Protein AF-0000000075320496 (afdb_homodimer)

Nearest PDB structures (foldseek):
  2py6-assembly1_A  TM=8.278E-01  e=1.435E-21  Methylobacillus flagellatus KT
  4eaa-assembly1_A  TM=7.584E-01  e=3.536E-02  Caulobacter vibrioides
  4eab-assembly1_A  TM=8.018E-01  e=6.343E-02  Caulobacter vibrioides
  3gu3-assembly1_B  TM=5.776E-01  e=9.549E-02  Bacillus cereus ATCC 14579
  7ec0-assembly1_A  TM=5.124E-01  e=1.616E-01  Bombyx mori

Solvent-accessible surface area (backbone atoms only — not comparable to full-atom values): 37028 Å² total; per-residue (Å²): 98,78,77,99,54,83,49,83,37,35,33,28,35,31,69,47,71,51,14,47,50,50,49,53,52,33,46,75,72,70,45,73,69,64,32,30,25,28,92,68,52,85,62,48,57,52,95,90,26,48,42,32,36,67,66,58,45,40,72,75,44,71,28,58,39,23,34,34,34,44,18,72,81,62,52,80,61,67,57,38,59,52,52,53,50,43,52,73,64,39,43,50,39,79,37,32,53,42,44,48,29,54,75,46,59,72,89,57,88,63,65,42,49,58,50,44,25,65,58,56,63,76,40,44,67,54,46,49,52,43,48,71,58,37,70,47,66,68,24,38,52,48,50,52,36,49,52,48,28,58,54,63,28,49,56,80,60,56,68,79,52,44,70,52,77,89,62,40,85,91,46,86,77,79,71,81,63,24,28,35,36,34,36,50,28,48,46,36,55,66,60,52,54,41,43,75,72,66,55,50,74,69,32,37,37,34,20,19,49,52,58,70,39,32,56,49,14,37,61,72,46,56,90,39,52,31,40,47,41,74,20,42,57,16,59,46,72,40,79,40,25,26,30,51,87,66,49,100,56,24,37,64,26,90,70,67,55,57,73,33,52,23,30,19,48,41,52,30,40,54,49,66,71,42,52,33,38,36,38,54,56,41,62,33,52,64,40,24,50,61,16,22,42,67,51,44,71,73,51,54,38,28,36,35,33,51,25,32,47,32,56,62,35,64,34,50,47,57,53,53,55,57,72,65,68,77,64,65,42,33,43,50,50,36,44,23,27,89,60,30,64,20,30,41,32,35,38,61,72,77,77,76,73,81,122,81,90,73,99,53,85,48,84,36,34,32,28,36,30,69,48,71,51,15,47,51,51,50,54,51,34,46,74,72,71,44,74,68,64,32,29,26,29,92,65,51,86,62,47,58,51,96,89,26,49,43,31,35,67,66,60,46,42,72,75,44,70,28,58,38,23,34,34,35,45,19,72,83,62,52,80,60,69,57,38,60,51,52,51,50,43,52,72,64,39,44,50,40,77,38,32,55,41,45,48,28,55,75,45,60,71,90,58,90,62,65,42,50,60,50,43,23,66,57,57,63,76,40,44,66,54,46,50,52,43,47,72,57,37,70,47,66,68,24,37,52,47,50,53,37,49,51,46,29,58,56,64,29,50,56,81,59,55,70,78,52,43,70,52,78,90,63,40,86,91,47,87,78,78,73,81,64,25,28,34,35,34,34,50,27,49,48,36,55,67,61,52,53,42,42,75,73,64,53,51,74,69,33,37,36,35,19,21,48,53,56,71,39,32,58,49,14,36,64,70,46,56,90,40,50,31,39,48,42,75,20,43,56,16,59,47,71,40,78,39,24,25,30,52,89,65,51,97,58,24,37,65,26,91,70,66,56,57,74,34,51,23,30,19,48,40,53,30,40,55,50,66,72,42,53,33,38,36,37,52,56,40,62,34,50,63,40,24,51,60,16,23,41,68,51,43,71,73,51,53,38,28,37,34,34,53,25,31,48,31,54,61,34,63,36,50,48,57,52,54,55,56,71,65,67,76,64,67,43,33,43,50,49,34,44,24,26,91,59,30,63,20,30,41,33,34,38,61,70,79,77,77,74,80,121

Radius of gyration: 33.05 Å; Cα contacts (8 Å, |Δi|>4): 1467; chains: 2; bounding box: 72×103×67 Å

Sequence (710 aa):
MFDDHHFDHLLIYGARLAGQEVQSFMAKKGLTVSSFLDRDTSLGEVCGLPVHTASEWAGQQDATKSCVVIGLFNNYVNVAEIVRNLQQLGYGRVVSLVEFVRLFPQDQPFRYWLVDPRYYEANADKIASLRGRLADEASRQLLDQIVAFRTEGDYLKLPEPSAQQYFPADVPEWPQPLRFIDCGAYTGDTVQEMRAAGLVFEAVATFEPNLKNFQVMVQNLSDMNAVNFPCGVSDANKQVGFDGALGAGGHLVVSGGEQVTCVRLDDALPGFAPNLIKMDIEGEEPAALLGAEQMLRRHRPHLAISAYHRAEHLWSILEQLDAYQLGYTFYLRCHARITFDTVLYAVIPERVKDRMFDDHHFDHLLIYGARLAGQEVQSFMAKKGLTVSSFLDRDTSLGEVCGLPVHTASEWAGQQDATKSCVVIGLFNNYVNVAEIVRNLQQLGYGRVVSLVEFVRLFPQDQPFRYWLVDPRYYEANADKIASLRGRLADEASRQLLDQIVAFRTEGDYLKLPEPSAQQYFPADVPEWPQPLRFIDCGAYTGDTVQEMRAAGLVFEAVATFEPNLKNFQVMVQNLSDMNAVNFPCGVSDANKQVGFDGALGAGGHLVVSGGEQVTCVRLDDALPGFAPNLIKMDIEGEEPAALLGAEQMLRRHRPHLAISAYHRAEHLWSILEQLDAYQLGYTFYLRCHARITFDTVLYAVIPERVKDR

Secondary structure (DSSP, 8-state):
--TT---SEEEEE--SHHHHHHHHHHHHTTPPP-EEE-S-GGG-EETTEEEE-HHHHHHHS-GGGEEEEE----SS--HHHHHHHHHHHT-SEEE-HHHHHHHS-TT----TT-S-THHHHHTHHHHHHHHHHBSSHHHHHHHHHHHHHHHH--GGGPPPPPSSTTS-TTSPPPPSSEEEEEES-TTTHHHHHHHHTT--EEEEEEE---HHHHHHHHHHTTTS-EEEESSEE-SSSEEEEEEGGGGGG-EE-SSSSEEEEEE-HHHH-TT---SEEEE--TT-HHHHHHHTHHHHHHH--EEEEE--SSTTHHHHHHHHHHHTT---EEEEEE-SGGGTTEEEEEEPPP-----/--SS---SEEEEE--SHHHHHHHHHHHHTTPPP-EEE-S-GGG-EETTEEEE-HHHHHHHS-GGGEEEEE----SS--HHHHHHHHHHTT-SEEE-HHHHHHHS-TT----TT-S-THHHHHTHHHHHHHHHHBSSHHHHHHHHHHHHHHHH--GGGPPPPPSSTTS-TTSPPPPSSEEEEEES-TTTHHHHHHHHTT--EEEEEEE---HHHHHHHHHHTTTS-EEEESSEE-SSSEEEEEEGGGGGG-EE-SSSSEEEEEE-HHHH-TT---SEEEE--TT-HHHHHHHTHHHHHHH--EEEEE--SSTTHHHHHHHHHHHTT---EEEEEE-SGGGTTEEEEEEPPP-----

InterPro domains:
  IPR006342 Methyltransferase FkbM [PF05050] (182-324)
  IPR006342 Methyltransferase FkbM [TIGR01444] (180-305)
  IPR029063 S-adenosyl-L-methionine-dependent methyltransferase superfamily [G3DSA:3.40.50.150] (161-347)
  IPR029063 S-adenosyl-L-methionine-dependent methyltransferase superfamily [SSF53335] (9-347)
  IPR052514 S-adenosyl-L-methionine-dependent methyltransferase [PTHR34203] (136-329)

Organism: Pseudomonas syringae (NCBI:txid317)

Foldseek 3Di:
DLPDAQAPAEEEEDQDDQRVLVCVVCVVVVHDHAAYAYPDQVVQDGPRHGYYHLLVVLVVDVQLRYEYEYRDDDFADLVLVVVVVSVVSNHNYYAYLLNVCCSPQPPRPDFWQQHNLVVCVVCVVLLVVQLVQADDPVQNVQSVLLNCCNNPVNSNSHDDAAPLQPAGPPDDGFDPQFLEEEFQCQLVVNVVSCVVVPHHHPEYEYEAQPVVSQVNNCVVCVPDNYHYHNFGAFLAFDKFAWACVVPPQTARDNDDHDITTYHQCCVVCVPSLGQEYEDDHNPRQLGNCNSCLVSCQVRVHKYKYFQTSYNCSSRVVVVSVVVSVNQWHWGWGAHTRSRGSIIIITDHDDPPPDD/DLPDAQAPAEEEEDQDDQRVLVCVVCVVVVHDHAAYAYPDQVVQDGPRHGYYHLLVVLVVDVQLRYEYEYRDDDFADLVLVVVVVSVVSNHNYYAYLLNVCCSVQPPRPDFWQQHNLVVCVVCVVLLVVQLVQADDPVQNVQSVLLNCCNNPVNSNSHDDAAPLQPAGPPDDGFDPQFLEEEFQCQLVVNVVSCVVVPHHHPEYEYEAQPVVSQVNNCVVCVPDNYHYHNFGAFLAFDKFAWACVVPLQTARDNDDHDITTYHQCCVVCVPSLGQEYEDDHNPRQLGNCNSCLVSCQVRVHKYKYFQTSYNCSSRVVVVSVVVSVNQWHWGWGAHTGSRGSIIIITDHDDPPPDD

Structure (mmCIF, N/CA/C/O backbone):
data_AF-0000000075320496-model_v1
#
loop_
_entity.id
_entity.type
_entity.pdbx_description
1 polymer 'Methyltransferase FkbM'
#
loop_
_atom_site.group_PDB
_atom_site.id
_atom_site.type_symbol
_atom_site.label_atom_id
_atom_site.label_alt_id
_atom_site.label_comp_id
_atom_site.label_asym_id
_atom_site.label_entity_id
_atom_site.label_seq_id
_atom_site.pdbx_PDB_ins_code
_atom_site.Cartn_x
_atom_site.Cartn_y
_atom_site.Cartn_z
_atom_site.occupancy
_atom_site.B_iso_or_equiv
_atom_site.auth_seq_id
_atom_site.auth_comp_id
_atom_site.auth_asym_id
_atom_site.auth_atom_id
_atom_site.pdbx_PDB_model_num
ATOM 1 N N . MET A 1 1 ? -27.312 36.594 24.781 1 37.03 1 MET A N 1
ATOM 2 C CA . MET A 1 1 ? -27.297 35.656 23.688 1 37.03 1 MET A CA 1
ATOM 3 C C . MET A 1 1 ? -26.219 34.594 23.906 1 37.03 1 MET A C 1
ATOM 5 O O . MET A 1 1 ? -26.484 33.406 23.766 1 37.03 1 MET A O 1
ATOM 9 N N . PHE A 1 2 ? -24.875 34.5 23.656 1 53.5 2 PHE A N 1
ATOM 10 C CA . PHE A 1 2 ? -23.812 33.781 24.359 1 53.5 2 PHE A CA 1
ATOM 11 C C . PHE A 1 2 ? -23.531 34.438 25.719 1 53.5 2 PHE A C 1
ATOM 13 O O . PHE A 1 2 ? -23.812 35.625 25.906 1 53.5 2 PHE A O 1
ATOM 20 N N . ASP A 1 3 ? -22.891 35.125 26.844 1 51.94 3 ASP A N 1
ATOM 21 C CA . ASP A 1 3 ? -23.203 35.438 28.219 1 51.94 3 ASP A CA 1
ATOM 22 C C . ASP A 1 3 ? -24.172 36.625 28.297 1 51.94 3 ASP A C 1
ATOM 24 O O . ASP A 1 3 ? -24.766 37 27.297 1 51.94 3 ASP A O 1
ATOM 28 N N . ASP A 1 4 ? -23.766 37.812 29.031 1 51.03 4 ASP A N 1
ATOM 29 C CA . ASP A 1 4 ? -24.328 38.938 29.75 1 51.03 4 ASP A CA 1
ATOM 30 C C . ASP A 1 4 ? -24.75 40.062 28.781 1 51.03 4 ASP A C 1
ATOM 32 O O . ASP A 1 4 ? -25.344 41.062 29.203 1 51.03 4 ASP A O 1
ATOM 36 N N . HIS A 1 5 ? -24.5 39.844 27.281 1 59.84 5 HIS A N 1
ATOM 37 C CA . HIS A 1 5 ? -24.797 40.969 26.391 1 59.84 5 HIS A CA 1
ATOM 38 C C . HIS A 1 5 ? -25.906 40.594 25.406 1 59.84 5 HIS A C 1
ATOM 40 O O . HIS A 1 5 ? -25.938 39.469 24.891 1 59.84 5 HIS A O 1
ATOM 46 N N . HIS A 1 6 ? -27 41.219 25.453 1 73.88 6 HIS A N 1
ATOM 47 C CA . HIS A 1 6 ? -28.156 41 24.578 1 73.88 6 HIS A CA 1
ATOM 48 C C . HIS A 1 6 ? -27.875 41.562 23.172 1 73.88 6 HIS A C 1
ATOM 50 O O . HIS A 1 6 ? -27.625 42.75 23 1 73.88 6 HIS A O 1
ATOM 56 N N . PHE A 1 7 ? -27.453 40.625 22.156 1 86.19 7 PHE A N 1
ATOM 57 C CA . PHE A 1 7 ? -27.266 41.062 20.781 1 86.19 7 PHE A CA 1
ATOM 58 C C . PHE A 1 7 ? -28.516 40.781 19.953 1 86.19 7 PHE A C 1
ATOM 60 O O . PHE A 1 7 ? -29.188 39.781 20.156 1 86.19 7 PHE A O 1
ATOM 67 N N . ASP A 1 8 ? -28.828 41.719 19.078 1 90.06 8 ASP A N 1
ATOM 68 C CA . ASP A 1 8 ? -29.984 41.594 18.219 1 90.06 8 ASP A CA 1
ATOM 69 C C . ASP A 1 8 ? -29.734 40.594 17.094 1 90.06 8 ASP A C 1
ATOM 71 O O . ASP A 1 8 ? -30.672 39.938 16.609 1 90.06 8 ASP A O 1
ATOM 75 N N . HIS A 1 9 ? -28.438 40.531 16.656 1 94.56 9 HIS A N 1
ATOM 76 C CA . HIS A 1 9 ? -28.109 39.688 15.5 1 94.56 9 HIS A CA 1
ATOM 77 C C . HIS A 1 9 ? -26.875 38.844 15.797 1 94.56 9 HIS A C 1
ATOM 79 O O . HIS A 1 9 ? -25.906 39.312 16.391 1 94.56 9 HIS A O 1
ATOM 85 N N . LEU A 1 10 ? -27.031 37.594 15.453 1 95.69 10 LEU A N 1
ATOM 86 C CA . LEU A 1 10 ? -25.906 36.656 15.422 1 95.69 10 LEU A CA 1
ATOM 87 C C . LEU A 1 10 ? -25.453 36.406 13.984 1 95.69 10 LEU A C 1
ATOM 89 O O . LEU A 1 10 ? -26.266 36.062 13.133 1 95.69 10 LEU A O 1
ATOM 93 N N . LEU A 1 11 ? -24.188 36.656 13.727 1 97.62 11 LEU A N 1
ATOM 94 C CA . LEU A 1 11 ? -23.625 36.5 12.391 1 97.62 11 LEU A CA 1
ATOM 95 C C . LEU A 1 11 ? -22.453 35.531 12.406 1 97.62 11 LEU A C 1
ATOM 97 O O . LEU A 1 11 ? -21.859 35.281 13.461 1 97.62 11 LEU A O 1
ATOM 101 N N . ILE A 1 12 ? -22.141 34.938 11.273 1 97.81 12 ILE A N 1
ATOM 102 C CA . ILE A 1 12 ? -20.984 34.094 11.109 1 97.81 12 ILE A CA 1
ATOM 103 C C . ILE A 1 12 ? -20.109 34.625 9.969 1 97.81 12 ILE A C 1
ATOM 105 O O . ILE A 1 12 ? -20.594 34.812 8.852 1 97.81 12 ILE A O 1
ATOM 109 N N . TYR A 1 13 ? -18.875 34.906 10.281 1 98.25 13 TYR A N 1
ATOM 110 C CA . TYR A 1 13 ? -17.953 35.25 9.203 1 98.25 13 TYR A CA 1
ATOM 111 C C . TYR A 1 13 ? -17.344 34 8.586 1 98.25 13 TYR A C 1
ATOM 113 O O . TYR A 1 13 ? -16.609 33.281 9.258 1 98.25 13 TYR A O 1
ATOM 121 N N . GLY A 1 14 ? -17.406 33.812 7.324 1 97.12 14 GLY A N 1
ATOM 122 C CA . GLY A 1 14 ? -17.047 32.594 6.598 1 97.12 14 GLY A CA 1
ATOM 123 C C . GLY A 1 14 ? -18.25 31.75 6.234 1 97.12 14 GLY A C 1
ATOM 124 O O . GLY A 1 14 ? -18.875 31.125 7.105 1 97.12 14 GLY A O 1
ATOM 125 N N . ALA A 1 15 ? -18.578 31.625 4.961 1 96.12 15 ALA A N 1
ATOM 126 C CA . ALA A 1 15 ? -19.812 30.984 4.539 1 96.12 15 ALA A CA 1
ATOM 127 C C . ALA A 1 15 ? -19.531 29.609 3.939 1 96.12 15 ALA A C 1
ATOM 129 O O . ALA A 1 15 ? -20.406 29.031 3.283 1 96.12 15 ALA A O 1
ATOM 130 N N . ARG A 1 16 ? -18.359 29.109 4.188 1 92.88 16 ARG A N 1
ATOM 131 C CA . ARG A 1 16 ? -18 27.812 3.646 1 92.88 16 ARG A CA 1
ATOM 132 C C . ARG A 1 16 ? -17.969 26.75 4.742 1 92.88 16 ARG A C 1
ATOM 134 O O . ARG A 1 16 ? -18.766 26.797 5.68 1 92.88 16 ARG A O 1
ATOM 141 N N . LEU A 1 17 ? -17.203 25.766 4.625 1 89.25 17 LEU A N 1
ATOM 142 C CA . LEU A 1 17 ? -17.328 24.531 5.406 1 89.25 17 LEU A CA 1
ATOM 143 C C . LEU A 1 17 ? -17.344 24.844 6.898 1 89.25 17 LEU A C 1
ATOM 145 O O . LEU A 1 17 ? -18.281 24.453 7.605 1 89.25 17 LEU A O 1
ATOM 149 N N . ALA A 1 18 ? -16.312 25.516 7.383 1 91.31 18 ALA A N 1
ATOM 150 C CA . ALA A 1 18 ? -16.219 25.766 8.82 1 91.31 18 ALA A CA 1
ATOM 151 C C . ALA A 1 18 ? -17.375 26.609 9.305 1 91.31 18 ALA A C 1
ATOM 153 O O . ALA A 1 18 ? -17.953 26.344 10.367 1 91.31 18 ALA A O 1
ATOM 154 N N . GLY A 1 19 ? -17.719 27.625 8.57 1 94.94 19 GLY A N 1
ATOM 155 C CA . GLY A 1 19 ? -18.844 28.453 8.93 1 94.94 19 GLY A CA 1
ATOM 156 C C . GLY A 1 19 ? -20.172 27.703 8.938 1 94.94 19 GLY A C 1
ATOM 157 O O . GLY A 1 19 ? -21 27.922 9.812 1 94.94 19 GLY A O 1
ATOM 158 N N . GLN A 1 20 ? -20.312 26.906 7.969 1 94.56 20 GLN A N 1
ATOM 159 C CA . GLN A 1 20 ? -21.531 26.109 7.883 1 94.56 20 GLN A CA 1
ATOM 160 C C . GLN A 1 20 ? -21.641 25.125 9.047 1 94.56 20 GLN A C 1
ATOM 162 O O . GLN A 1 20 ? -22.734 24.859 9.547 1 94.56 20 GLN A O 1
ATOM 167 N N . GLU A 1 21 ? -20.516 24.656 9.43 1 92 21 GLU A N 1
ATOM 168 C CA . GLU A 1 21 ? -20.516 23.797 10.602 1 92 21 GLU A CA 1
ATOM 169 C C . GLU A 1 21 ? -20.922 24.547 11.859 1 92 21 GLU A C 1
ATOM 171 O O . GLU A 1 21 ? -21.672 24.031 12.688 1 92 21 GLU A O 1
ATOM 176 N N . VAL A 1 22 ? -20.453 25.719 11.977 1 93.75 22 VAL A N 1
ATOM 177 C CA . VAL A 1 22 ? -20.812 26.578 13.109 1 93.75 22 VAL A CA 1
ATOM 178 C C . VAL A 1 22 ? -22.312 26.844 13.086 1 93.75 22 VAL A C 1
ATOM 180 O O . VAL A 1 22 ? -22.984 26.75 14.117 1 93.75 22 VAL A O 1
ATOM 183 N N . GLN A 1 23 ? -22.812 27.172 11.938 1 95.12 23 GLN A N 1
ATOM 184 C CA . GLN A 1 23 ? -24.234 27.438 11.789 1 95.12 23 GLN A CA 1
ATOM 185 C C . GLN A 1 23 ? -25.078 26.234 12.195 1 95.12 23 GLN A C 1
ATOM 187 O O . GLN A 1 23 ? -26.047 26.375 12.93 1 95.12 23 GLN A O 1
ATOM 192 N N . SER A 1 24 ? -24.688 25.141 11.641 1 93.69 24 SER A N 1
ATOM 193 C CA . SER A 1 24 ? -25.406 23.891 11.945 1 93.69 24 SER A CA 1
ATOM 194 C C . SER A 1 24 ? -25.406 23.609 13.445 1 93.69 24 SER A C 1
ATOM 196 O O . SER A 1 24 ? -26.422 23.203 14 1 93.69 24 SER A O 1
ATOM 198 N N . PHE A 1 25 ? -24.297 23.781 14.016 1 91.94 25 PHE A N 1
ATOM 199 C CA . PHE A 1 25 ? -24.172 23.562 15.453 1 91.94 25 PHE A CA 1
ATOM 200 C C . PHE A 1 25 ? -25.078 24.531 16.219 1 91.94 25 PHE A C 1
ATOM 202 O O . PHE A 1 25 ? -25.797 24.125 17.125 1 91.94 25 PHE A O 1
ATOM 209 N N . MET A 1 26 ? -25.047 25.766 15.914 1 91.88 26 MET A N 1
ATOM 210 C CA . MET A 1 26 ? -25.859 26.781 16.594 1 91.88 26 MET A CA 1
ATOM 211 C C . MET A 1 26 ? -27.344 26.5 16.422 1 91.88 26 MET A C 1
ATOM 213 O O . MET A 1 26 ? -28.109 26.672 17.375 1 91.88 26 MET A O 1
ATOM 217 N N . ALA A 1 27 ? -27.625 26.078 15.25 1 92.06 27 ALA A N 1
ATOM 218 C CA . ALA A 1 27 ? -29.031 25.734 15 1 92.06 27 ALA A CA 1
ATOM 219 C C . ALA A 1 27 ? -29.484 24.609 15.93 1 92.06 27 ALA A C 1
ATOM 221 O O . ALA A 1 27 ? -30.594 24.656 16.469 1 92.06 27 ALA A O 1
ATOM 222 N N . LYS A 1 28 ? -28.641 23.672 16.078 1 91.31 28 LYS A N 1
ATOM 223 C CA . LYS A 1 28 ? -28.953 22.531 16.969 1 91.31 28 LYS A CA 1
ATOM 224 C C . LYS A 1 28 ? -29.109 23 18.406 1 91.31 28 LYS A C 1
ATOM 226 O O . LYS A 1 28 ? -29.844 22.375 19.188 1 91.31 28 LYS A O 1
ATOM 231 N N . LYS A 1 29 ? -28.422 24.062 18.766 1 89 29 LYS A N 1
ATOM 232 C CA . LYS A 1 29 ? -28.484 24.578 20.125 1 89 29 LYS A CA 1
ATOM 233 C C . LYS A 1 29 ? -29.609 25.609 20.281 1 89 29 LYS A C 1
ATOM 235 O O . LYS A 1 29 ? -29.734 26.234 21.328 1 89 29 LYS A O 1
ATOM 240 N N . GLY A 1 30 ? -30.344 25.859 19.188 1 89.19 30 GLY A N 1
ATOM 241 C CA . GLY A 1 30 ? -31.484 26.75 19.234 1 89.19 30 GLY A CA 1
ATOM 242 C C . GLY A 1 30 ? -31.125 28.203 19.016 1 89.19 30 GLY A C 1
ATOM 243 O O . GLY A 1 30 ? -31.922 29.109 19.281 1 89.19 30 GLY A O 1
ATOM 244 N N . LEU A 1 31 ? -29.922 28.422 18.578 1 90.81 31 LEU A N 1
ATOM 245 C CA . LEU A 1 31 ? -29.484 29.766 18.281 1 90.81 31 LEU A CA 1
ATOM 246 C C . LEU A 1 31 ? -29.688 30.094 16.812 1 90.81 31 LEU A C 1
ATOM 248 O O . LEU A 1 31 ? -29.328 29.312 15.93 1 90.81 31 LEU A O 1
ATOM 252 N N . THR A 1 32 ? -30.281 31.234 16.531 1 92.56 32 THR A N 1
ATOM 253 C CA . THR A 1 32 ? -30.594 31.625 15.164 1 92.56 32 THR A CA 1
ATOM 254 C C . THR A 1 32 ? -29.547 32.562 14.609 1 92.56 32 THR A C 1
ATOM 256 O O . THR A 1 32 ? -29.297 33.625 15.172 1 92.56 32 THR A O 1
ATOM 259 N N . VAL A 1 33 ? -28.984 32.219 13.531 1 95.69 33 VAL A N 1
ATOM 260 C CA . VAL A 1 33 ? -28.016 33.062 12.812 1 95.69 33 VAL A CA 1
ATOM 261 C C . VAL A 1 33 ? -28.75 33.906 11.773 1 95.69 33 VAL A C 1
ATOM 263 O O . VAL A 1 33 ? -29.578 33.375 11.016 1 95.69 33 VAL A O 1
ATOM 266 N N . SER A 1 34 ? -28.438 35.156 11.758 1 95.5 34 SER A N 1
ATOM 267 C CA . SER A 1 34 ? -29.141 36.094 10.875 1 95.5 34 SER A CA 1
ATOM 268 C C . SER A 1 34 ? -28.547 36.062 9.469 1 95.5 34 SER A C 1
ATOM 270 O O . SER A 1 34 ? -29.281 36.25 8.484 1 95.5 34 SER A O 1
ATOM 272 N N . SER A 1 35 ? -27.266 36 9.391 1 96.44 35 SER A N 1
ATOM 273 C CA . SER A 1 35 ? -26.594 36.094 8.102 1 96.44 35 SER A CA 1
ATOM 274 C C . SER A 1 35 ? -25.156 35.562 8.188 1 96.44 35 SER A C 1
ATOM 276 O O . SER A 1 35 ? -24.578 35.531 9.273 1 96.44 35 SER A O 1
ATOM 278 N N . PHE A 1 36 ? -24.688 35.125 7.012 1 97.88 36 PHE A N 1
ATOM 279 C CA . PHE A 1 36 ? -23.25 34.938 6.852 1 97.88 36 PHE A CA 1
ATOM 280 C C . PHE A 1 36 ? -22.594 36.188 6.363 1 97.88 36 PHE A C 1
ATOM 282 O O . PHE A 1 36 ? -23.188 36.969 5.621 1 97.88 36 PHE A O 1
ATOM 289 N N . LEU A 1 37 ? -21.438 36.438 6.855 1 98.06 37 LEU A N 1
ATOM 290 C CA . LEU A 1 37 ? -20.531 37.438 6.27 1 98.06 37 LEU A CA 1
ATOM 291 C C . LEU A 1 37 ? -19.406 36.75 5.5 1 98.06 37 LEU A C 1
ATOM 293 O O . LEU A 1 37 ? -18.828 35.781 5.98 1 98.06 37 LEU A O 1
ATOM 297 N N . ASP A 1 38 ? -19.062 37.25 4.293 1 97.12 38 ASP A N 1
ATOM 298 C CA . ASP A 1 38 ? -18 36.688 3.473 1 97.12 38 ASP A CA 1
ATOM 299 C C . ASP A 1 38 ? -17.5 37.719 2.451 1 97.12 38 ASP A C 1
ATOM 301 O O . ASP A 1 38 ? -18.234 38.594 2.053 1 97.12 38 ASP A O 1
ATOM 305 N N . ARG A 1 39 ? -16.234 37.594 2.111 1 93.94 39 ARG A N 1
ATOM 306 C CA . ARG A 1 39 ? -15.688 38.469 1.075 1 93.94 39 ARG A CA 1
ATOM 307 C C . ARG A 1 39 ? -16.25 38.094 -0.297 1 93.94 39 ARG A C 1
ATOM 309 O O . ARG A 1 39 ? -16.328 38.938 -1.188 1 93.94 39 ARG A O 1
ATOM 316 N N . ASP A 1 40 ? -16.531 36.75 -0.414 1 91.56 40 ASP A N 1
ATOM 317 C CA . ASP A 1 40 ? -17.094 36.25 -1.667 1 91.56 40 ASP A CA 1
ATOM 318 C C . ASP A 1 40 ? -18.609 36.438 -1.709 1 91.56 40 ASP A C 1
ATOM 320 O O . ASP A 1 40 ? -19.344 35.594 -1.207 1 91.56 40 ASP A O 1
ATOM 324 N N . THR A 1 41 ? -19.109 37.312 -2.393 1 83.62 41 THR A N 1
ATOM 325 C CA . THR A 1 41 ? -20.531 37.625 -2.422 1 83.62 41 THR A CA 1
ATOM 326 C C . THR A 1 41 ? -21.25 36.812 -3.484 1 83.62 41 THR A C 1
ATOM 328 O O . THR A 1 41 ? -22.469 36.844 -3.586 1 83.62 41 THR A O 1
ATOM 331 N N . SER A 1 42 ? -20.438 36.125 -4.266 1 90.75 42 SER A N 1
ATOM 332 C CA . SER A 1 42 ? -21.062 35.312 -5.32 1 90.75 42 SER A CA 1
ATOM 333 C C . SER A 1 42 ? -21.844 34.125 -4.742 1 90.75 42 SER A C 1
ATOM 335 O O . SER A 1 42 ? -22.672 33.531 -5.43 1 90.75 42 SER A O 1
ATOM 337 N N . LEU A 1 43 ? -21.656 33.844 -3.533 1 90.44 43 LEU A N 1
ATOM 338 C CA . LEU A 1 43 ? -22.344 32.719 -2.893 1 90.44 43 LEU A CA 1
ATOM 339 C C . LEU A 1 43 ? -23.844 33 -2.766 1 90.44 43 LEU A C 1
ATOM 341 O O . LEU A 1 43 ? -24.656 32.062 -2.807 1 90.44 43 LEU A O 1
ATOM 345 N N . GLY A 1 44 ? -24.266 34.312 -2.537 1 90.06 44 GLY A N 1
ATOM 346 C CA . GLY A 1 44 ? -25.656 34.75 -2.453 1 90.06 44 GLY A CA 1
ATOM 347 C C . GLY A 1 44 ? -26.375 34.219 -1.213 1 90.06 44 GLY A C 1
ATOM 348 O O . GLY A 1 44 ? -26.766 35.031 -0.352 1 90.06 44 GLY A O 1
ATOM 349 N N . GLU A 1 45 ? -26.578 32.875 -1.177 1 94.5 45 GLU A N 1
ATOM 350 C CA . GLU A 1 45 ? -27.266 32.219 -0.067 1 94.5 45 GLU A CA 1
ATOM 351 C C . GLU A 1 45 ? -26.578 30.891 0.297 1 94.5 45 GLU A C 1
ATOM 353 O O . GLU A 1 45 ? -26.172 30.141 -0.584 1 94.5 45 GLU A O 1
ATOM 358 N N . VAL A 1 46 ? -26.422 30.719 1.581 1 95.94 46 VAL A N 1
ATOM 359 C CA . VAL A 1 46 ? -25.844 29.484 2.094 1 95.94 46 VAL A CA 1
ATOM 360 C C . VAL A 1 46 ? -26.641 29 3.303 1 95.94 46 VAL A C 1
ATOM 362 O O . VAL A 1 46 ? -26.906 29.766 4.227 1 95.94 46 VAL A O 1
ATOM 365 N N . CYS A 1 47 ? -27.031 27.766 3.338 1 94.88 47 CYS A N 1
ATOM 366 C CA . CYS A 1 47 ? -27.797 27.172 4.426 1 94.88 47 CYS A CA 1
ATOM 367 C C . CYS A 1 47 ? -29.062 27.984 4.688 1 94.88 47 CYS A C 1
ATOM 369 O O . CYS A 1 47 ? -29.453 28.172 5.844 1 94.88 47 CYS A O 1
ATOM 371 N N . GLY A 1 48 ? -29.594 28.516 3.66 1 94.62 48 GLY A N 1
ATOM 372 C CA . GLY A 1 48 ? -30.844 29.25 3.766 1 94.62 48 GLY A CA 1
ATOM 373 C C . GLY A 1 48 ? -30.672 30.656 4.289 1 94.62 48 GLY A C 1
ATOM 374 O O . GLY A 1 48 ? -31.656 31.359 4.547 1 94.62 48 GLY A O 1
ATOM 375 N N . LEU A 1 49 ? -29.5 31.125 4.473 1 96.38 49 LEU A N 1
ATOM 376 C CA . LEU A 1 49 ? -29.203 32.438 5.012 1 96.38 49 LEU A CA 1
ATOM 377 C C . LEU A 1 49 ? -28.531 33.312 3.965 1 96.38 49 LEU A C 1
ATOM 379 O O . LEU A 1 49 ? -27.75 32.844 3.146 1 96.38 49 LEU A O 1
ATOM 383 N N . PRO A 1 50 ? -28.797 34.594 4.004 1 96.06 50 PRO A N 1
ATOM 384 C CA . PRO A 1 50 ? -28.109 35.469 3.072 1 96.06 50 PRO A CA 1
ATOM 385 C C . PRO A 1 50 ? -26.625 35.625 3.396 1 96.06 50 PRO A C 1
ATOM 387 O O . PRO A 1 50 ? -26.219 35.469 4.551 1 96.06 50 PRO A O 1
ATOM 390 N N . VAL A 1 51 ? -25.828 35.906 2.342 1 97.5 51 VAL A N 1
ATOM 391 C CA . VAL A 1 51 ? -24.406 36.188 2.486 1 97.5 51 VAL A CA 1
ATOM 392 C C . VAL A 1 51 ? -24.125 37.625 2.1 1 97.5 51 VAL A C 1
ATOM 394 O O . VAL A 1 51 ? -24.484 38.094 1.009 1 97.5 51 VAL A O 1
ATOM 397 N N . HIS A 1 52 ? -23.547 38.438 3.029 1 96.56 52 HIS A N 1
ATOM 398 C CA . HIS A 1 52 ? -23.156 39.812 2.791 1 96.56 52 HIS A CA 1
ATOM 399 C C . HIS A 1 52 ? -21.672 40.031 3.057 1 96.56 52 HIS A C 1
ATOM 401 O O . HIS A 1 52 ? -21.031 39.219 3.746 1 96.56 52 HIS A O 1
ATOM 407 N N . THR A 1 53 ? -21.172 41.062 2.439 1 97 53 THR A N 1
ATOM 408 C CA . THR A 1 53 ? -19.891 41.5 2.975 1 97 53 THR A CA 1
ATOM 409 C C . THR A 1 53 ? -20.094 42.188 4.324 1 97 53 THR A C 1
ATOM 411 O O . THR A 1 53 ? -21.188 42.656 4.645 1 97 53 THR A O 1
ATOM 414 N N . ALA A 1 54 ? -18.984 42.281 5.098 1 97.62 54 ALA A N 1
ATOM 415 C CA . ALA A 1 54 ? -19.062 42.938 6.402 1 97.62 54 ALA A CA 1
ATOM 416 C C . ALA A 1 54 ? -19.5 44.406 6.27 1 97.62 54 ALA A C 1
ATOM 418 O O . ALA A 1 54 ? -20.297 44.875 7.062 1 97.62 54 ALA A O 1
ATOM 419 N N . SER A 1 55 ? -18.953 45.062 5.254 1 97.19 55 SER A N 1
ATOM 420 C CA . SER A 1 55 ? -19.266 46.469 5.031 1 97.19 55 SER A CA 1
ATOM 421 C C . SER A 1 55 ? -20.719 46.656 4.598 1 97.19 55 SER A C 1
ATOM 423 O O . SER A 1 55 ? -21.391 47.562 5.051 1 97.19 55 SER A O 1
ATOM 425 N N . GLU A 1 56 ? -21.156 45.781 3.703 1 96.06 56 GLU A N 1
ATOM 426 C CA . GLU A 1 56 ? -22.531 45.844 3.225 1 96.06 56 GLU A CA 1
ATOM 427 C C . GLU A 1 56 ? -23.516 45.656 4.367 1 96.06 56 GLU A C 1
ATOM 429 O O . GLU A 1 56 ? -24.5 46.406 4.473 1 96.06 56 GLU A O 1
ATOM 434 N N . TRP A 1 57 ? -23.281 44.656 5.113 1 96.94 57 TRP A N 1
ATOM 435 C CA . TRP A 1 57 ? -24.188 44.375 6.215 1 96.94 57 TRP A CA 1
ATOM 436 C C . TRP A 1 57 ? -24.219 45.531 7.215 1 96.94 57 TRP A C 1
ATOM 438 O O . TRP A 1 57 ? -25.281 45.938 7.672 1 96.94 57 TRP A O 1
ATOM 448 N N . ALA A 1 58 ? -23.062 46.031 7.605 1 96.81 58 ALA A N 1
ATOM 449 C CA . ALA A 1 58 ? -22.938 47.125 8.578 1 96.81 58 ALA A CA 1
ATOM 450 C C . ALA A 1 58 ? -23.594 48.406 8.062 1 96.81 58 ALA A C 1
ATOM 452 O O . ALA A 1 58 ? -24 49.25 8.852 1 96.81 58 ALA A O 1
ATOM 453 N N . GLY A 1 59 ? -23.672 48.531 6.746 1 95.38 59 GLY A N 1
ATOM 454 C CA . GLY A 1 59 ? -24.328 49.688 6.141 1 95.38 59 GLY A CA 1
ATOM 455 C C . GLY A 1 59 ? -25.844 49.625 6.219 1 95.38 59 GLY A C 1
ATOM 456 O O . GLY A 1 59 ? -26.516 50.656 6.133 1 95.38 59 GLY A O 1
ATOM 457 N N . GLN A 1 60 ? -26.344 48.469 6.418 1 94.81 60 GLN A N 1
ATOM 458 C CA . GLN A 1 60 ? -27.781 48.25 6.355 1 94.81 60 GLN A CA 1
ATOM 459 C C . GLN A 1 60 ? -28.375 48.031 7.75 1 94.81 60 GLN A C 1
ATOM 461 O O . GLN A 1 60 ? -29.578 48.219 7.953 1 94.81 60 GLN A O 1
ATOM 466 N N . GLN A 1 61 ? -27.516 47.656 8.672 1 93.38 61 GLN A N 1
ATOM 467 C CA . GLN A 1 61 ? -27.969 47.312 10.023 1 93.38 61 GLN A CA 1
ATOM 468 C C . GLN A 1 61 ? -27.062 47.938 11.078 1 93.38 61 GLN A C 1
ATOM 470 O O . GLN A 1 61 ? -25.953 48.406 10.766 1 93.38 61 GLN A O 1
ATOM 475 N N . ASP A 1 62 ? -27.547 47.938 12.359 1 94.06 62 ASP A N 1
ATOM 476 C CA . ASP A 1 62 ? -26.734 48.406 13.469 1 94.06 62 ASP A CA 1
ATOM 477 C C . ASP A 1 62 ? -25.719 47.344 13.906 1 94.06 62 ASP A C 1
ATOM 479 O O . ASP A 1 62 ? -26.031 46.5 14.719 1 94.06 62 ASP A O 1
ATOM 483 N N . ALA A 1 63 ? -24.516 47.5 13.445 1 95.31 63 ALA A N 1
ATOM 484 C CA . ALA A 1 63 ? -23.453 46.531 13.688 1 95.31 63 ALA A CA 1
ATOM 485 C C . ALA A 1 63 ? -23.141 46.406 15.172 1 95.31 63 ALA A C 1
ATOM 487 O O . ALA A 1 63 ? -22.703 45.375 15.648 1 95.31 63 ALA A O 1
ATOM 488 N N . THR A 1 64 ? -23.359 47.469 15.953 1 94.69 64 THR A N 1
ATOM 489 C CA . THR A 1 64 ? -23 47.5 17.359 1 94.69 64 THR A CA 1
ATOM 490 C C . THR A 1 64 ? -23.875 46.531 18.156 1 94.69 64 THR A C 1
ATOM 492 O O . THR A 1 64 ? -23.531 46.156 19.281 1 94.69 64 THR A O 1
ATOM 495 N N . LYS A 1 65 ? -24.969 46.125 17.641 1 94.19 65 LYS A N 1
ATOM 496 C CA . LYS A 1 65 ? -25.891 45.188 18.312 1 94.19 65 LYS A CA 1
ATOM 497 C C . LYS A 1 65 ? -25.781 43.781 17.734 1 94.19 65 LYS A C 1
ATOM 499 O O . LYS A 1 65 ? -26.703 43 17.844 1 94.19 65 LYS A O 1
ATOM 504 N N . SER A 1 66 ? -24.656 43.562 17.094 1 95.44 66 SER A N 1
ATOM 505 C CA . SER A 1 66 ? -24.453 42.25 16.484 1 95.44 66 SER A CA 1
ATOM 506 C C . SER A 1 66 ? -23.234 41.531 17.062 1 95.44 66 SER A C 1
ATOM 508 O O . SER A 1 66 ? -22.297 42.188 17.516 1 95.44 66 SER A O 1
ATOM 510 N N . CYS A 1 67 ? -23.328 40.219 17.156 1 95.75 67 CYS A N 1
ATOM 511 C CA . CYS A 1 67 ? -22.234 39.312 17.5 1 95.75 67 CYS A CA 1
ATOM 512 C C . CYS A 1 67 ? -21.797 38.5 16.297 1 95.75 67 CYS A C 1
ATOM 514 O O . CYS A 1 67 ? -22.625 37.844 15.648 1 95.75 67 CYS A O 1
ATOM 516 N N . VAL A 1 68 ? -20.516 38.562 15.977 1 97.69 68 VAL A N 1
ATOM 517 C CA . VAL A 1 68 ? -19.984 37.844 14.828 1 97.69 68 VAL A CA 1
ATOM 518 C C . VAL A 1 68 ? -19.125 36.688 15.305 1 97.69 68 VAL A C 1
ATOM 520 O O . VAL A 1 68 ? -18.109 36.875 15.977 1 97.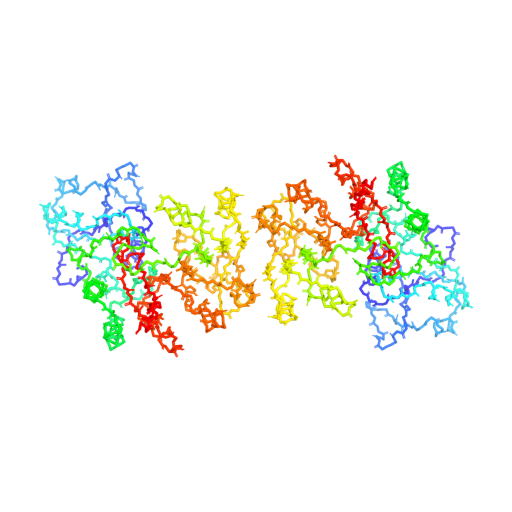69 68 VAL A O 1
ATOM 523 N N . VAL A 1 69 ? -19.453 35.438 14.961 1 96.69 69 VAL A N 1
ATOM 524 C CA . VAL A 1 69 ? -18.625 34.281 15.188 1 96.69 69 VAL A CA 1
ATOM 525 C C . VAL A 1 69 ? -17.734 34.031 13.977 1 96.69 69 VAL A C 1
ATOM 527 O O . VAL A 1 69 ? -18.219 33.938 12.844 1 96.69 69 VAL A O 1
ATOM 530 N N . ILE A 1 70 ? -16.469 33.938 14.242 1 97.25 70 ILE A N 1
ATOM 531 C CA . ILE A 1 70 ? -15.547 33.625 13.156 1 97.25 70 ILE A CA 1
ATOM 532 C C . ILE A 1 70 ? -15.68 32.156 12.758 1 97.25 70 ILE A C 1
ATOM 534 O O . ILE A 1 70 ? -15.367 31.25 13.547 1 97.25 70 ILE A O 1
ATOM 538 N N . GLY A 1 71 ? -16.141 31.938 11.562 1 95.62 71 GLY A N 1
ATOM 539 C CA . GLY A 1 71 ? -16.281 30.594 11.023 1 95.62 71 GLY A CA 1
ATOM 540 C C . GLY A 1 71 ? -15.227 30.25 9.992 1 95.62 71 GLY A C 1
ATOM 541 O O . GLY A 1 71 ? -15.555 29.766 8.906 1 95.62 71 GLY A O 1
ATOM 542 N N . LEU A 1 72 ? -14.023 30.609 10.266 1 94 72 LEU A N 1
ATOM 543 C CA . LEU A 1 72 ? -12.867 30.328 9.414 1 94 72 LEU A CA 1
ATOM 544 C C . LEU A 1 72 ? -11.875 29.422 10.125 1 94 72 LEU A C 1
ATOM 546 O O . LEU A 1 72 ? -11.422 29.734 11.234 1 94 72 LEU A O 1
ATOM 550 N N . PHE A 1 73 ? -11.578 28.297 9.539 1 91.81 73 PHE A N 1
ATOM 551 C CA . PHE A 1 73 ? -10.625 27.344 10.094 1 91.81 73 PHE A CA 1
ATOM 552 C C . PHE A 1 73 ? -9.773 26.719 9 1 91.81 73 PHE A C 1
ATOM 554 O O . PHE A 1 73 ? -9.977 25.562 8.625 1 91.81 73 PHE A O 1
ATOM 561 N N . ASN A 1 74 ? -8.836 27.516 8.508 1 88.06 74 ASN A N 1
ATOM 562 C CA . ASN A 1 74 ? -7.922 27.094 7.453 1 88.06 74 ASN A CA 1
ATOM 563 C C . ASN A 1 74 ? -6.555 27.766 7.598 1 88.06 74 ASN A C 1
ATOM 565 O O . ASN A 1 74 ? -6.371 28.641 8.453 1 88.06 74 ASN A O 1
ATOM 569 N N . ASN A 1 75 ? -5.641 27.359 6.691 1 90.62 75 ASN A N 1
ATOM 570 C CA . ASN A 1 75 ? -4.25 27.75 6.902 1 90.62 75 ASN A CA 1
ATOM 571 C C . ASN A 1 75 ? -3.838 28.891 5.98 1 90.62 75 ASN A C 1
ATOM 573 O O . ASN A 1 75 ? -2.664 29.266 5.93 1 90.62 75 ASN A O 1
ATOM 577 N N . TYR A 1 76 ? -4.68 29.547 5.293 1 88.56 76 TYR A N 1
ATOM 578 C CA . TYR A 1 76 ? -4.207 30.469 4.27 1 88.56 76 TYR A CA 1
ATOM 579 C C . TYR A 1 76 ? -4.785 31.859 4.484 1 88.56 76 TYR A C 1
ATOM 581 O O . TYR A 1 76 ? -4.285 32.844 3.926 1 88.56 76 TYR A O 1
ATOM 589 N N . VAL A 1 77 ? -5.824 32.031 5.316 1 91.25 77 VAL A N 1
ATOM 590 C CA . VAL A 1 77 ? -6.492 33.312 5.492 1 91.25 77 VAL A CA 1
ATOM 591 C C . VAL A 1 77 ? -5.902 34.031 6.699 1 91.25 77 VAL A C 1
ATOM 593 O O . VAL A 1 77 ? -5.684 33.438 7.75 1 91.25 77 VAL A O 1
ATOM 596 N N . ASN A 1 78 ? -5.652 35.281 6.508 1 93.81 78 ASN A N 1
ATOM 597 C CA . ASN A 1 78 ? -5.254 36.125 7.629 1 93.81 78 ASN A CA 1
ATOM 598 C C . ASN A 1 78 ? -6.465 36.594 8.43 1 93.81 78 ASN A C 1
ATOM 600 O O . ASN A 1 78 ? -6.961 37.719 8.211 1 93.81 78 ASN A O 1
ATOM 604 N N . VAL A 1 79 ? -6.793 35.938 9.391 1 95.88 79 VAL A N 1
ATOM 605 C CA . VAL A 1 79 ? -8.016 36.188 10.148 1 95.88 79 VAL A CA 1
ATOM 606 C C . VAL A 1 79 ? -7.848 37.469 10.992 1 95.88 79 VAL A C 1
ATOM 608 O O . VAL A 1 79 ? -8.828 38.156 11.281 1 95.88 79 VAL A O 1
ATOM 611 N N . ALA A 1 80 ? -6.664 37.75 11.422 1 95.31 80 ALA A N 1
ATOM 612 C CA . ALA A 1 80 ? -6.41 38.969 12.188 1 95.31 80 ALA A CA 1
ATOM 613 C C . ALA A 1 80 ? -6.895 40.188 11.43 1 95.31 80 ALA A C 1
ATOM 615 O O . ALA A 1 80 ? -7.484 41.125 12.016 1 95.31 80 ALA A O 1
ATOM 616 N N . GLU A 1 81 ? -6.645 40.188 10.18 1 95.56 81 GLU A N 1
ATOM 617 C CA . GLU A 1 81 ? -7.078 41.312 9.344 1 95.56 81 GLU A CA 1
ATOM 618 C C . GLU A 1 81 ? -8.602 41.406 9.297 1 95.56 81 GLU A C 1
ATOM 620 O O . GLU A 1 81 ? -9.156 42.5 9.289 1 95.56 81 GLU A O 1
ATOM 625 N N . ILE A 1 82 ? -9.188 40.344 9.234 1 96.69 82 ILE A N 1
ATOM 626 C CA . ILE A 1 82 ? -10.648 40.281 9.219 1 96.69 82 ILE A CA 1
ATOM 627 C C . ILE A 1 82 ? -11.203 40.812 10.531 1 96.69 82 ILE A C 1
ATOM 629 O O . ILE A 1 82 ? -12.141 41.625 10.531 1 96.69 82 ILE A O 1
ATOM 633 N N . VAL A 1 83 ? -10.648 40.406 11.594 1 97.25 83 VAL A N 1
ATOM 634 C CA . VAL A 1 83 ? -11.094 40.844 12.914 1 97.25 83 VAL A CA 1
ATOM 635 C C . VAL A 1 83 ? -10.906 42.375 13.047 1 97.25 83 VAL A C 1
ATOM 637 O O . VAL A 1 83 ? -11.797 43.062 13.539 1 97.25 83 VAL A O 1
ATOM 640 N N . ARG A 1 84 ? -9.797 42.875 12.594 1 97 84 ARG A N 1
ATOM 641 C CA . ARG A 1 84 ? -9.547 44.312 12.625 1 97 84 ARG A CA 1
ATOM 642 C C . ARG A 1 84 ? -10.609 45.062 11.82 1 97 84 ARG A C 1
ATOM 644 O O . ARG A 1 84 ? -11.094 46.125 12.258 1 97 84 ARG A O 1
ATOM 651 N N . ASN A 1 85 ? -10.898 44.531 10.672 1 97.69 85 ASN A N 1
ATOM 652 C CA . ASN A 1 85 ? -11.914 45.156 9.82 1 97.69 85 ASN A CA 1
ATOM 653 C C . ASN A 1 85 ? -13.281 45.156 10.5 1 97.69 85 ASN A C 1
ATOM 655 O O . ASN A 1 85 ? -13.992 46.156 10.445 1 97.69 85 ASN A O 1
ATOM 659 N N . LEU A 1 86 ? -13.648 44.094 11.094 1 98.06 86 LEU A N 1
ATOM 660 C CA . LEU A 1 86 ? -14.922 44 11.797 1 98.06 86 LEU A CA 1
ATOM 661 C C . LEU A 1 86 ? -14.992 45 12.938 1 98.06 86 LEU A C 1
ATOM 663 O O . LEU A 1 86 ? -16.031 45.656 13.148 1 98.06 86 LEU A O 1
ATOM 667 N N . GLN A 1 87 ? -13.922 45.125 13.648 1 96.75 87 GLN A N 1
ATOM 668 C CA . GLN A 1 87 ? -13.844 46.094 14.742 1 96.75 87 GLN A CA 1
ATOM 669 C C . GLN A 1 87 ? -13.969 47.531 14.227 1 96.75 87 GLN A C 1
ATOM 671 O O . GLN A 1 87 ? -14.688 48.344 14.812 1 96.75 87 GLN A O 1
ATOM 676 N N . GLN A 1 88 ? -13.32 47.812 13.156 1 97.38 88 GLN A N 1
ATOM 677 C CA . GLN A 1 88 ? -13.359 49.125 12.547 1 97.38 88 GLN A CA 1
ATOM 678 C C . GLN A 1 88 ? -14.773 49.469 12.07 1 97.38 88 GLN A C 1
ATOM 680 O O . GLN A 1 88 ? -15.18 50.625 12.117 1 97.38 88 GLN A O 1
ATOM 685 N N . LEU A 1 89 ? -15.461 48.469 11.648 1 97.5 89 LEU A N 1
ATOM 686 C CA . LEU A 1 89 ? -16.812 48.656 11.148 1 97.5 89 LEU A CA 1
ATOM 687 C C . LEU A 1 89 ? -17.812 48.781 12.297 1 97.5 89 LEU A C 1
ATOM 689 O O . LEU A 1 89 ? -18.984 49.125 12.07 1 97.5 89 LEU A O 1
ATOM 693 N N . GLY A 1 90 ? -17.406 48.438 13.516 1 96.5 90 GLY A N 1
ATOM 694 C CA . GLY A 1 90 ? -18.219 48.719 14.688 1 96.5 90 GLY A CA 1
ATOM 695 C C . GLY A 1 90 ? -19.031 47.531 15.156 1 96.5 90 GLY A C 1
ATOM 696 O O . GLY A 1 90 ? -19.984 47.688 15.922 1 96.5 90 GLY A O 1
ATOM 697 N N . TYR A 1 91 ? -18.703 46.375 14.695 1 96.69 91 TYR A N 1
ATOM 698 C CA . TYR A 1 91 ? -19.438 45.188 15.172 1 96.69 91 TYR A CA 1
ATOM 699 C C . TYR A 1 91 ? -19.297 45.062 16.688 1 96.69 91 TYR A C 1
ATOM 701 O O . TYR A 1 91 ? -18.219 45.281 17.234 1 96.69 91 TYR A O 1
ATOM 709 N N . GLY A 1 92 ? -20.391 44.688 17.359 1 94.56 92 GLY A N 1
ATOM 710 C CA . GLY A 1 92 ? -20.469 44.688 18.797 1 94.56 92 GLY A CA 1
ATOM 711 C C . GLY A 1 92 ? -19.516 43.719 19.469 1 94.56 92 GLY A C 1
ATOM 712 O O . GLY A 1 92 ? -18.875 44.062 20.469 1 94.56 92 GLY A O 1
ATOM 713 N N . ARG A 1 93 ? -19.453 42.531 18.984 1 95.44 93 ARG A N 1
ATOM 714 C CA . ARG A 1 93 ? -18.578 41.5 19.547 1 95.44 93 ARG A CA 1
ATOM 715 C C . ARG A 1 93 ? -18.125 40.5 18.469 1 95.44 93 ARG A C 1
ATOM 717 O O . ARG A 1 93 ? -18.906 40.156 17.578 1 95.44 93 ARG A O 1
ATOM 724 N N . VAL A 1 94 ? -16.891 40.281 18.516 1 96.62 94 VAL A N 1
ATOM 725 C CA . VAL A 1 94 ? -16.328 39.25 17.641 1 96.62 94 VAL A CA 1
ATOM 726 C C . VAL A 1 94 ? -15.891 38.062 18.484 1 96.62 94 VAL A C 1
ATOM 728 O O . VAL A 1 94 ? -15.102 38.188 19.422 1 96.62 94 VAL A O 1
ATOM 731 N N . VAL A 1 95 ? -16.406 36.875 18.172 1 95.88 95 VAL A N 1
ATOM 732 C CA . VAL A 1 95 ? -16.109 35.625 18.891 1 95.88 95 VAL A CA 1
ATOM 733 C C . VAL A 1 95 ? -15.242 34.719 18.031 1 95.88 95 VAL A C 1
ATOM 735 O O . VAL A 1 95 ? -15.648 34.312 16.938 1 95.88 95 VAL A O 1
ATOM 738 N N . SER A 1 96 ? -14.07 34.375 18.531 1 96.12 96 SER A N 1
ATOM 739 C CA . SER A 1 96 ? -13.203 33.469 17.812 1 96.12 96 SER A CA 1
ATOM 740 C C . SER A 1 96 ? -13.727 32.031 17.906 1 96.12 96 SER A C 1
ATOM 742 O O . SER A 1 96 ? -14.594 31.734 18.719 1 96.12 96 SER A O 1
ATOM 744 N N . LEU A 1 97 ? -13.164 31.188 17.062 1 94.5 97 LEU A N 1
ATOM 745 C CA . LEU A 1 97 ? -13.547 29.781 17.141 1 94.5 97 LEU A CA 1
ATOM 746 C C . LEU A 1 97 ? -13.133 29.172 18.469 1 94.5 97 LEU A C 1
ATOM 748 O O . LEU A 1 97 ? -13.82 28.297 19 1 94.5 97 LEU A O 1
ATOM 752 N N . VAL A 1 98 ? -12 29.609 18.938 1 95.19 98 VAL A N 1
ATOM 753 C CA . VAL A 1 98 ? -11.523 29.141 20.234 1 95.19 98 VAL A CA 1
ATOM 754 C C . VAL A 1 98 ? -12.523 29.516 21.312 1 95.19 98 VAL A C 1
ATOM 756 O O . VAL A 1 98 ? -12.906 28.672 22.141 1 95.19 98 VAL A O 1
ATOM 759 N N . GLU A 1 99 ? -12.969 30.734 21.328 1 94.56 99 GLU A N 1
ATOM 760 C CA . GLU A 1 99 ? -13.977 31.203 22.281 1 94.56 99 GLU A CA 1
ATOM 761 C C . GLU A 1 99 ? -15.297 30.453 22.094 1 94.56 99 GLU A C 1
ATOM 763 O O . GLU A 1 99 ? -15.977 30.125 23.062 1 94.56 99 GLU A O 1
ATOM 768 N N . PHE A 1 100 ? -15.609 30.312 20.844 1 93.94 100 PHE A N 1
ATOM 769 C CA . PHE A 1 100 ? -16.828 29.594 20.531 1 93.94 100 PHE A CA 1
ATOM 770 C C . PHE A 1 100 ? -16.828 28.203 21.156 1 93.94 100 PHE A C 1
ATOM 772 O O . PHE A 1 100 ? -17.797 27.797 21.781 1 93.94 100 PHE A O 1
ATOM 779 N N . VAL A 1 101 ? -15.719 27.453 21 1 93.19 101 VAL A N 1
ATOM 780 C CA . VAL A 1 101 ? -15.594 26.109 21.531 1 93.19 101 VAL A CA 1
ATOM 781 C C . VAL A 1 101 ? -15.594 26.156 23.062 1 93.19 101 VAL A C 1
ATOM 783 O O . VAL A 1 101 ? -16.109 25.25 23.719 1 93.19 101 VAL A O 1
ATOM 786 N N . ARG A 1 102 ? -14.992 27.203 23.625 1 92.81 102 ARG A N 1
ATOM 787 C CA . ARG A 1 102 ? -15.039 27.359 25.062 1 92.81 102 ARG A CA 1
ATOM 788 C C . ARG A 1 102 ? -16.469 27.484 25.562 1 92.81 102 ARG A C 1
ATOM 790 O O . ARG A 1 102 ? -16.828 26.906 26.594 1 92.81 102 ARG A O 1
ATOM 797 N N . LEU A 1 103 ? -17.266 28.188 24.812 1 90.56 103 LEU A N 1
ATOM 798 C CA . LEU A 1 103 ? -18.656 28.406 25.172 1 90.56 103 LEU A CA 1
ATOM 799 C C . LEU A 1 103 ? -19.484 27.141 24.984 1 90.56 103 LEU A C 1
ATOM 801 O O . LEU A 1 103 ? -20.422 26.891 25.75 1 90.56 103 LEU A O 1
ATOM 805 N N . PHE A 1 104 ? -19.141 26.406 23.984 1 89.62 104 PHE A N 1
ATOM 806 C CA . PHE A 1 104 ? -19.859 25.188 23.672 1 89.62 104 PHE A CA 1
ATOM 807 C C . PHE A 1 104 ? -18.906 24 23.547 1 89.62 104 PHE A C 1
ATOM 809 O O . PHE A 1 104 ? -18.688 23.469 22.469 1 89.62 104 PHE A O 1
ATOM 816 N N . PRO A 1 105 ? -18.484 23.453 24.609 1 87.88 105 PRO A N 1
ATOM 817 C CA . PRO A 1 105 ? -17.375 22.484 24.578 1 87.88 105 PRO A CA 1
ATOM 818 C C . PRO A 1 105 ? -17.828 21.094 24.141 1 87.88 105 PRO A C 1
ATOM 820 O O . PRO A 1 105 ? -17 20.281 23.734 1 87.88 105 PRO A O 1
ATOM 823 N N . GLN A 1 106 ? -19.062 20.797 24.203 1 83.69 106 GLN A N 1
ATOM 824 C CA . GLN A 1 106 ? -19.531 19.453 23.891 1 83.69 106 GLN A CA 1
ATOM 825 C C . GLN A 1 106 ? -19.922 19.328 22.422 1 83.69 106 GLN A C 1
ATOM 827 O O . GLN A 1 106 ? -20.484 20.266 21.844 1 83.69 106 GLN A O 1
ATOM 832 N N . ASP A 1 107 ? -19.547 18.188 21.766 1 79 107 ASP A N 1
ATOM 833 C CA . ASP A 1 107 ? -20 17.75 20.453 1 79 107 ASP A CA 1
ATOM 834 C C . ASP A 1 107 ? -19.578 18.734 19.359 1 79 107 ASP A C 1
ATOM 836 O O . ASP A 1 107 ? -20.344 19.047 18.453 1 79 107 ASP A O 1
ATOM 840 N N . GLN A 1 108 ? -18.422 19.297 19.609 1 77.31 108 GLN A N 1
ATOM 841 C CA . GLN A 1 108 ? -17.938 20.25 18.609 1 77.31 108 GLN A CA 1
ATOM 842 C C . GLN A 1 108 ? -17.516 19.531 17.328 1 77.31 108 GLN A C 1
ATOM 844 O O . GLN A 1 108 ? -16.953 18.438 17.375 1 77.31 108 GLN A O 1
ATOM 849 N N . PRO A 1 109 ? -17.797 20.188 16.25 1 70.75 109 PRO A N 1
ATOM 850 C CA . PRO A 1 109 ? -17.516 19.578 14.938 1 70.75 109 PRO A CA 1
ATOM 851 C C . PRO A 1 109 ? -16.062 19.703 14.523 1 70.75 109 PRO A C 1
ATOM 853 O O . PRO A 1 109 ? -15.664 19.188 13.477 1 70.75 109 PRO A O 1
ATOM 856 N N . PHE A 1 110 ? -15.273 20.438 15.305 1 71.44 110 PHE A N 1
ATOM 857 C CA . PHE A 1 110 ? -13.938 20.781 14.836 1 71.44 110 PHE A CA 1
ATOM 858 C C . PHE A 1 110 ? -12.938 19.688 15.203 1 71.44 110 PHE A C 1
ATOM 860 O O . PHE A 1 110 ? -13.18 18.891 16.109 1 71.44 110 PHE A O 1
ATOM 867 N N . ARG A 1 111 ? -11.891 19.828 14.266 1 79.12 111 ARG A N 1
ATOM 868 C CA . ARG A 1 111 ? -10.836 18.828 14.391 1 79.12 111 ARG A CA 1
ATOM 869 C C . ARG A 1 111 ? -9.477 19.484 14.555 1 79.12 111 ARG A C 1
ATOM 871 O O . ARG A 1 111 ? -9.383 20.703 14.719 1 79.12 111 ARG A O 1
ATOM 878 N N . TYR A 1 112 ? -8.453 18.703 14.68 1 87.5 112 TYR A N 1
ATOM 879 C CA . TYR A 1 112 ? -7.078 19.156 14.836 1 87.5 112 TYR A CA 1
ATOM 880 C C . TYR A 1 112 ? -6.824 19.672 16.25 1 87.5 112 TYR A C 1
ATOM 882 O O . TYR A 1 112 ? -7.199 19.031 17.219 1 87.5 112 TYR A O 1
ATOM 890 N N . TRP A 1 113 ? -6.23 20.797 16.281 1 91.38 113 TRP A N 1
ATOM 891 C CA . TRP A 1 113 ? -5.809 21.312 17.578 1 91.38 113 TRP A CA 1
ATOM 892 C C . TRP A 1 113 ? -6.957 22.031 18.281 1 91.38 113 TRP A C 1
ATOM 894 O O . TRP A 1 113 ? -6.855 22.391 19.453 1 91.38 113 TRP A O 1
ATOM 904 N N . LEU A 1 114 ? -8.094 22.234 17.609 1 92.62 114 LEU A N 1
ATOM 905 C CA . LEU A 1 114 ? -9.195 23 18.172 1 92.62 114 LEU A CA 1
ATOM 906 C C . LEU A 1 114 ? -10.055 22.141 19.094 1 92.62 114 LEU A C 1
ATOM 908 O O . LEU A 1 114 ? -10.891 21.375 18.625 1 92.62 114 LEU A O 1
ATOM 912 N N . VAL A 1 115 ? -9.781 22.281 20.359 1 92.94 115 VAL A N 1
ATOM 913 C CA . VAL A 1 115 ? -10.516 21.625 21.438 1 92.94 115 VAL A CA 1
ATOM 914 C C . VAL A 1 115 ? -10.898 22.641 22.5 1 92.94 115 VAL A C 1
ATOM 916 O O . VAL A 1 115 ? -10.602 23.828 22.359 1 92.94 115 VAL A O 1
ATOM 919 N N . ASP A 1 116 ? -11.617 22.125 23.5 1 93.81 116 ASP A N 1
ATOM 920 C CA . ASP A 1 116 ? -11.867 22.984 24.656 1 93.81 116 ASP A CA 1
ATOM 921 C C . ASP A 1 116 ? -10.562 23.578 25.188 1 93.81 116 ASP A C 1
ATOM 923 O O . ASP A 1 116 ? -9.656 22.844 25.594 1 93.81 116 ASP A O 1
ATOM 927 N N . PRO A 1 117 ? -10.516 24.891 25.234 1 94.88 117 PRO A N 1
ATOM 928 C CA . PRO A 1 117 ? -9.273 25.516 25.672 1 94.88 117 PRO A CA 1
ATOM 929 C C . PRO A 1 117 ? -8.836 25.047 27.062 1 94.88 117 PRO A C 1
ATOM 931 O O . PRO A 1 117 ? -7.648 25.125 27.391 1 94.88 117 PRO A O 1
ATOM 934 N N . ARG A 1 118 ? -9.688 24.562 27.938 1 94.94 118 ARG A N 1
ATOM 935 C CA . ARG A 1 118 ? -9.359 24.047 29.25 1 94.94 118 ARG A CA 1
ATOM 936 C C . ARG A 1 118 ? -8.445 22.828 29.156 1 94.94 118 ARG A C 1
ATOM 938 O O . ARG A 1 118 ? -7.766 22.484 30.125 1 94.94 118 ARG A O 1
ATOM 945 N N . TYR A 1 119 ? -8.492 22.25 27.938 1 95.62 119 TYR A N 1
ATOM 946 C CA . TYR A 1 119 ? -7.598 21.125 27.688 1 95.62 119 TYR A CA 1
ATOM 947 C C . TYR A 1 119 ? -6.141 21.562 27.812 1 95.62 119 TYR A C 1
ATOM 949 O O . TYR A 1 119 ? -5.328 20.859 28.422 1 95.62 119 TYR A O 1
ATOM 957 N N . TYR A 1 120 ? -5.766 22.672 27.297 1 96.69 120 TYR A N 1
ATOM 958 C CA . TYR A 1 120 ? -4.402 23.203 27.359 1 96.69 120 TYR A CA 1
ATOM 959 C C . TYR A 1 120 ? -4.059 23.656 28.781 1 96.69 120 TYR A C 1
ATOM 961 O O . TYR A 1 120 ? -2.928 23.469 29.234 1 96.69 120 TYR A O 1
ATOM 969 N N . GLU A 1 121 ? -5.02 24.203 29.406 1 96.75 121 GLU A N 1
ATOM 970 C CA . GLU A 1 121 ? -4.82 24.609 30.797 1 96.75 121 GLU A CA 1
ATOM 971 C C . GLU A 1 121 ? -4.547 23.391 31.688 1 96.75 121 GLU A C 1
ATOM 973 O O . GLU A 1 121 ? -3.672 23.453 32.562 1 96.75 121 GLU A O 1
ATOM 978 N N . ALA A 1 122 ? -5.281 22.359 31.469 1 97.31 122 ALA A N 1
ATOM 979 C CA . ALA A 1 122 ? -5.145 21.141 32.25 1 97.31 122 ALA A CA 1
ATOM 980 C C . ALA A 1 122 ? -3.799 20.469 32 1 97.31 122 ALA A C 1
ATOM 982 O O . ALA A 1 122 ? -3.326 19.672 32.812 1 97.31 122 ALA A O 1
ATOM 983 N N . ASN A 1 123 ? -3.172 20.781 30.891 1 97.88 123 ASN A N 1
ATOM 984 C CA . ASN A 1 123 ? -1.896 20.172 30.547 1 97.88 123 ASN A CA 1
ATOM 985 C C . ASN A 1 123 ? -0.761 21.203 30.562 1 97.88 123 ASN A C 1
ATOM 987 O O . ASN A 1 123 ? 0.215 21.062 29.828 1 97.88 123 ASN A O 1
ATOM 991 N N . ALA A 1 124 ? -0.877 22.172 31.375 1 97.69 124 ALA A N 1
ATOM 992 C CA . ALA A 1 124 ? 0.088 23.266 31.469 1 97.69 124 ALA A CA 1
ATOM 993 C C . ALA A 1 124 ? 1.464 22.75 31.875 1 97.69 124 ALA A C 1
ATOM 995 O O . ALA A 1 124 ? 2.488 23.281 31.438 1 97.69 124 ALA A O 1
ATOM 996 N N . ASP A 1 125 ? 1.501 21.75 32.719 1 98.19 125 ASP A N 1
ATOM 997 C CA . ASP A 1 125 ? 2.771 21.188 33.188 1 98.19 125 ASP A CA 1
ATOM 998 C C . ASP A 1 125 ? 3.521 20.531 32.031 1 98.19 125 ASP A C 1
ATOM 1000 O O . ASP A 1 125 ? 4.742 20.656 31.922 1 98.19 125 ASP A O 1
ATOM 1004 N N . LYS A 1 126 ? 2.828 19.797 31.219 1 98.19 126 LYS A N 1
ATOM 1005 C CA . LYS A 1 126 ? 3.428 19.156 30.047 1 98.19 126 LYS A CA 1
ATOM 1006 C C . LYS A 1 126 ? 3.934 20.188 29.047 1 98.19 126 LYS A C 1
ATOM 1008 O O . LYS A 1 126 ? 5.004 20.016 28.453 1 98.19 126 LYS A O 1
ATOM 1013 N N . ILE A 1 127 ? 3.201 21.188 28.906 1 98.44 127 ILE A N 1
ATOM 1014 C CA . ILE A 1 127 ? 3.578 22.266 28 1 98.44 127 ILE A CA 1
ATOM 1015 C C . ILE A 1 127 ? 4.824 22.969 28.516 1 98.44 127 ILE A C 1
ATOM 1017 O O . ILE A 1 127 ? 5.727 23.297 27.75 1 98.44 127 ILE A O 1
ATOM 1021 N N . ALA A 1 128 ? 4.855 23.156 29.812 1 98.38 128 ALA A N 1
ATOM 1022 C CA . ALA A 1 128 ? 6.027 23.766 30.438 1 98.38 128 ALA A CA 1
ATOM 1023 C C . ALA A 1 128 ? 7.266 22.891 30.25 1 98.38 128 ALA A C 1
ATOM 1025 O O . ALA A 1 128 ? 8.367 23.406 30.016 1 98.38 128 ALA A O 1
ATOM 1026 N N . SER A 1 129 ? 7.074 21.656 30.438 1 97.69 129 SER A N 1
ATOM 1027 C CA . SER A 1 129 ? 8.172 20.719 30.203 1 97.69 129 SER A CA 1
ATOM 1028 C C . SER A 1 129 ? 8.68 20.797 28.766 1 97.69 129 SER A C 1
ATOM 1030 O O . SER A 1 129 ? 9.891 20.812 28.531 1 97.69 129 SER A O 1
ATOM 1032 N N . LEU A 1 130 ? 7.758 20.812 27.812 1 97.38 130 LEU A N 1
ATOM 1033 C CA . LEU A 1 130 ? 8.109 21.031 26.406 1 97.38 130 LEU A CA 1
ATOM 1034 C C . LEU A 1 130 ? 8.93 22.297 26.234 1 97.38 130 LEU A C 1
ATOM 1036 O O . LEU A 1 130 ? 9.977 22.281 25.578 1 97.38 130 LEU A O 1
ATOM 1040 N N . ARG A 1 131 ? 8.43 23.359 26.75 1 98.5 131 ARG A N 1
ATOM 1041 C CA . ARG A 1 131 ? 9.086 24.656 26.641 1 98.5 131 ARG A CA 1
ATOM 1042 C C . ARG A 1 131 ? 10.539 24.578 27.094 1 98.5 131 ARG A C 1
ATOM 1044 O O . ARG A 1 131 ? 11.43 25.141 26.453 1 98.5 131 ARG A O 1
ATOM 1051 N N . GLY A 1 132 ? 10.766 23.906 28.234 1 98.31 132 GLY A N 1
ATOM 1052 C CA . GLY A 1 132 ? 12.102 23.766 28.797 1 98.31 132 GLY A CA 1
ATOM 1053 C C . GLY A 1 132 ? 13.031 22.953 27.922 1 98.31 132 GLY A C 1
ATOM 1054 O O . GLY A 1 132 ? 14.25 23.094 28 1 98.31 132 GLY A O 1
ATOM 1055 N N . ARG A 1 133 ? 12.516 22.125 27.047 1 98.19 133 ARG A N 1
ATOM 1056 C CA . ARG A 1 133 ? 13.312 21.219 26.234 1 98.19 133 ARG A CA 1
ATOM 1057 C C . ARG A 1 133 ? 13.633 21.812 24.875 1 98.19 133 ARG A C 1
ATOM 1059 O O . ARG A 1 133 ? 14.445 21.266 24.125 1 98.19 133 ARG A O 1
ATOM 1066 N N . LEU A 1 134 ? 13.023 22.922 24.516 1 98.62 134 LEU A N 1
ATOM 1067 C CA . LEU A 1 134 ? 13.266 23.578 23.234 1 98.62 134 LEU A CA 1
ATOM 1068 C C . LEU A 1 134 ? 14.617 24.281 23.234 1 98.62 134 LEU A C 1
ATOM 1070 O O . LEU A 1 134 ? 15.016 24.875 24.234 1 98.62 134 LEU A O 1
ATOM 1074 N N . ALA A 1 135 ? 15.281 24.312 22.156 1 98 135 ALA A N 1
ATOM 1075 C CA . ALA A 1 135 ? 16.703 24.641 22.078 1 98 135 ALA A CA 1
ATOM 1076 C C . ALA A 1 135 ? 16.906 26.156 22 1 98 135 ALA A C 1
ATOM 1078 O O . ALA A 1 135 ? 17.938 26.672 22.406 1 98 135 ALA A O 1
ATOM 1079 N N . ASP A 1 136 ? 15.961 26.891 21.438 1 97.88 136 ASP A N 1
ATOM 1080 C CA . ASP A 1 136 ? 16.219 28.312 21.172 1 97.88 136 ASP A CA 1
ATOM 1081 C C . ASP A 1 136 ? 15.031 29.172 21.625 1 97.88 136 ASP A C 1
ATOM 1083 O O . ASP A 1 136 ? 13.945 28.656 21.891 1 97.88 136 ASP A O 1
ATOM 1087 N N . GLU A 1 137 ? 15.234 30.422 21.703 1 97.94 137 GLU A N 1
ATOM 1088 C CA . GLU A 1 137 ? 14.227 31.375 22.188 1 97.94 137 GLU A CA 1
ATOM 1089 C C . GLU A 1 137 ? 13.086 31.531 21.172 1 97.94 137 GLU A C 1
ATOM 1091 O O . GLU A 1 137 ? 11.938 31.719 21.562 1 97.94 137 GLU A O 1
ATOM 1096 N N . ALA A 1 138 ? 13.438 31.484 19.922 1 97 138 ALA A N 1
ATOM 1097 C CA . ALA A 1 138 ? 12.406 31.594 18.891 1 97 138 ALA A CA 1
ATOM 1098 C C . ALA A 1 138 ? 11.352 30.5 19.062 1 97 138 ALA A C 1
ATOM 1100 O O . ALA A 1 138 ? 10.156 30.766 18.922 1 97 138 ALA A O 1
ATOM 1101 N N . SER A 1 139 ? 11.797 29.266 19.344 1 98.31 139 SER A N 1
ATOM 1102 C CA . SER A 1 139 ? 10.891 28.141 19.594 1 98.31 139 SER A CA 1
ATOM 1103 C C . SER A 1 139 ? 10.039 28.375 20.828 1 98.31 139 SER A C 1
ATOM 1105 O O . SER A 1 139 ? 8.836 28.125 20.828 1 98.31 139 SER A O 1
ATOM 1107 N N . ARG A 1 140 ? 10.625 28.812 21.891 1 98.5 140 ARG A N 1
ATOM 1108 C CA . ARG A 1 140 ? 9.93 29.031 23.141 1 98.5 140 ARG A CA 1
ATOM 1109 C C . ARG A 1 140 ? 8.875 30.125 23 1 98.5 140 ARG A C 1
ATOM 1111 O O . ARG A 1 140 ? 7.746 29.984 23.469 1 98.5 140 ARG A O 1
ATOM 1118 N N . GLN A 1 141 ? 9.273 31.203 22.328 1 97.56 141 GLN A N 1
ATOM 1119 C CA . GLN A 1 141 ? 8.336 32.281 22.109 1 97.56 141 GLN A CA 1
ATOM 1120 C C . GLN A 1 141 ? 7.156 31.844 21.25 1 97.56 141 GLN A C 1
ATOM 1122 O O . GLN A 1 141 ? 6.012 32.219 21.5 1 97.56 141 GLN A O 1
ATOM 1127 N N . LEU A 1 142 ? 7.484 31.109 20.234 1 97.69 142 LEU A N 1
ATOM 1128 C CA . LEU A 1 142 ? 6.426 30.594 19.375 1 97.69 142 LEU A CA 1
ATOM 1129 C C . LEU A 1 142 ? 5.465 29.719 20.156 1 97.69 142 LEU A C 1
ATOM 1131 O O . LEU A 1 142 ? 4.246 29.812 20.016 1 97.69 142 LEU A O 1
ATOM 1135 N N . LEU A 1 143 ? 6.004 28.797 20.938 1 98.25 143 LEU A N 1
ATOM 1136 C CA . LEU A 1 143 ? 5.16 27.953 21.766 1 98.25 143 LEU A CA 1
ATOM 1137 C C . LEU A 1 143 ? 4.223 28.797 22.641 1 98.25 143 LEU A C 1
ATOM 1139 O O . LEU A 1 143 ? 3.031 28.5 22.734 1 98.25 143 LEU A O 1
ATOM 1143 N N . ASP A 1 144 ? 4.77 29.797 23.281 1 97.94 144 ASP A N 1
ATOM 1144 C CA . ASP A 1 144 ? 3.963 30.688 24.125 1 97.94 144 ASP A CA 1
ATOM 1145 C C . ASP A 1 144 ? 2.814 31.297 23.328 1 97.94 144 ASP A C 1
ATOM 1147 O O . ASP A 1 144 ? 1.682 31.359 23.812 1 97.94 144 ASP A O 1
ATOM 1151 N N . GLN A 1 145 ? 3.107 31.734 22.172 1 97.44 145 GLN A N 1
ATOM 1152 C CA . GLN A 1 145 ? 2.104 32.375 21.328 1 97.44 145 GLN A CA 1
ATOM 1153 C C . GLN A 1 145 ? 1.037 31.359 20.891 1 97.44 145 GLN A C 1
ATOM 1155 O O . GLN A 1 145 ? -0.151 31.688 20.859 1 97.44 145 GLN A O 1
ATOM 1160 N N . ILE A 1 146 ? 1.454 30.172 20.516 1 97.56 146 ILE A N 1
ATOM 1161 C CA . ILE A 1 146 ? 0.529 29.125 20.094 1 97.56 146 ILE A CA 1
ATOM 1162 C C . ILE A 1 146 ? -0.426 28.797 21.25 1 97.56 146 ILE A C 1
ATOM 1164 O O . ILE A 1 146 ? -1.645 28.766 21.062 1 97.56 146 ILE A O 1
ATOM 1168 N N . VAL A 1 147 ? 0.141 28.578 22.406 1 97.69 147 VAL A N 1
ATOM 1169 C CA . VAL A 1 147 ? -0.661 28.203 23.562 1 97.69 147 VAL A CA 1
ATOM 1170 C C . VAL A 1 147 ? -1.612 29.344 23.922 1 97.69 147 VAL A C 1
ATOM 1172 O O . VAL A 1 147 ? -2.785 29.109 24.234 1 97.69 147 VAL A O 1
ATOM 1175 N N . ALA A 1 148 ? -1.102 30.547 23.891 1 97.12 148 ALA A N 1
ATOM 1176 C CA . ALA A 1 148 ? -1.952 31.703 24.172 1 97.12 148 ALA A CA 1
ATOM 1177 C C . ALA A 1 148 ? -3.137 31.766 23.219 1 97.12 148 ALA A C 1
ATOM 1179 O O . ALA A 1 148 ? -4.277 31.969 23.641 1 97.12 148 ALA A O 1
ATOM 1180 N N . PHE A 1 149 ? -2.908 31.609 22.047 1 96.75 149 PHE A N 1
ATOM 1181 C CA . PHE A 1 149 ? -3.98 31.656 21.062 1 96.75 149 PHE A CA 1
ATOM 1182 C C . PHE A 1 149 ? -4.973 30.516 21.281 1 96.75 149 PHE A C 1
ATOM 1184 O O . PHE A 1 149 ? -6.184 30.734 21.266 1 96.75 149 PHE A O 1
ATOM 1191 N N . ARG A 1 150 ? -4.445 29.25 21.391 1 96.44 150 ARG A N 1
ATOM 1192 C CA . ARG A 1 150 ? -5.301 28.078 21.5 1 96.44 150 ARG A CA 1
ATOM 1193 C C . ARG A 1 150 ? -6.086 28.094 22.812 1 96.44 150 ARG A C 1
ATOM 1195 O O . ARG A 1 150 ? -7.027 27.312 22.984 1 96.44 150 ARG A O 1
ATOM 1202 N N . THR A 1 151 ? -5.734 29.016 23.734 1 96.38 151 THR A N 1
ATOM 1203 C CA . THR A 1 151 ? -6.441 29.125 25.016 1 96.38 151 THR A CA 1
ATOM 1204 C C . THR A 1 151 ? -7.352 30.344 25.016 1 96.38 151 THR A C 1
ATOM 1206 O O . THR A 1 151 ? -8.461 30.297 25.547 1 96.38 151 THR A O 1
ATOM 1209 N N . GLU A 1 152 ? -6.898 31.422 24.406 1 95.75 152 GLU A N 1
ATOM 1210 C CA . GLU A 1 152 ? -7.609 32.688 24.531 1 95.75 152 GLU A CA 1
ATOM 1211 C C . GLU A 1 152 ? -8.344 33.031 23.234 1 95.75 152 GLU A C 1
ATOM 1213 O O . GLU A 1 152 ? -9.297 33.812 23.25 1 95.75 152 GLU A O 1
ATOM 1218 N N . GLY A 1 153 ? -7.797 32.688 22.141 1 96.06 153 GLY A N 1
ATOM 1219 C CA . GLY A 1 153 ? -8.469 32.844 20.859 1 96.06 153 GLY A CA 1
ATOM 1220 C C . GLY A 1 153 ? -8.242 34.188 20.219 1 96.06 153 GLY A C 1
ATOM 1221 O O . GLY A 1 153 ? -9 34.625 19.359 1 96.06 153 GLY A O 1
ATOM 1222 N N . ASP A 1 154 ? -7.227 34.906 20.703 1 96.5 154 ASP A N 1
ATOM 1223 C CA . ASP A 1 154 ? -6.957 36.219 20.172 1 96.5 154 ASP A CA 1
ATOM 1224 C C . ASP A 1 154 ? -6.199 36.156 18.844 1 96.5 154 ASP A C 1
ATOM 1226 O O . ASP A 1 154 ? -4.98 35.969 18.828 1 96.5 154 ASP A O 1
ATOM 1230 N N . TYR A 1 155 ? -6.844 36.406 17.719 1 95.88 155 TYR A N 1
ATOM 1231 C CA . TYR A 1 155 ? -6.25 36.312 16.391 1 95.88 155 TYR A CA 1
ATOM 1232 C C . TYR A 1 155 ? -5.176 37.375 16.203 1 95.88 155 TYR A C 1
ATOM 1234 O O . TYR A 1 155 ? -4.312 37.25 15.328 1 95.88 155 TYR A O 1
ATOM 1242 N N . LEU A 1 156 ? -5.199 38.406 16.953 1 93.81 156 LEU A N 1
ATOM 1243 C CA . LEU A 1 156 ? -4.305 39.531 16.781 1 93.81 156 LEU A CA 1
ATOM 1244 C C . LEU A 1 156 ? -2.92 39.219 17.344 1 93.81 156 LEU A C 1
ATOM 1246 O O . LEU A 1 156 ? -1.959 39.938 17.062 1 93.81 156 LEU A O 1
ATOM 1250 N N . LYS A 1 157 ? -2.82 38.188 18.016 1 91.88 157 LYS A N 1
ATOM 1251 C CA . LYS A 1 157 ? -1.558 37.812 18.656 1 91.88 157 LYS A CA 1
ATOM 1252 C C . LYS A 1 157 ? -0.958 36.562 18 1 91.88 157 LYS A C 1
ATOM 1254 O O . LYS A 1 157 ? -0.026 35.969 18.531 1 91.88 157 LYS A O 1
ATOM 1259 N N . LEU A 1 158 ? -1.459 36.219 16.906 1 90.88 158 LEU A N 1
ATOM 1260 C CA . LEU A 1 158 ? -0.999 35.031 16.203 1 90.88 158 LEU A CA 1
ATOM 1261 C C . LEU A 1 158 ? 0.386 35.25 15.609 1 90.88 158 LEU A C 1
ATOM 1263 O O . LEU A 1 158 ? 0.695 36.344 15.125 1 90.88 158 LEU A O 1
ATOM 1267 N N . PRO A 1 159 ? 1.132 34.188 15.695 1 86.25 159 PRO A N 1
ATOM 1268 C CA . PRO A 1 159 ? 2.453 34.281 15.07 1 86.25 159 PRO A CA 1
ATOM 1269 C C . PRO A 1 159 ? 2.383 34.344 13.547 1 86.25 159 PRO A C 1
ATOM 1271 O O . PRO A 1 159 ? 1.452 33.781 12.938 1 86.25 159 PRO A O 1
ATOM 1274 N N . GLU A 1 160 ? 3.402 35.031 12.945 1 89.75 160 GLU A N 1
ATOM 1275 C CA . G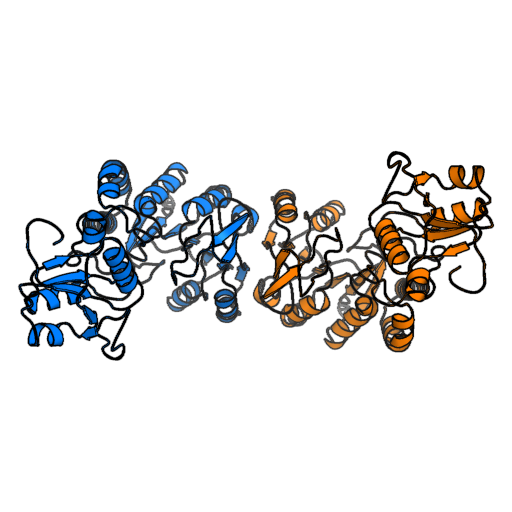LU A 1 160 ? 3.545 34.969 11.492 1 89.75 160 GLU A CA 1
ATOM 1276 C C . GLU A 1 160 ? 4.176 33.656 11.055 1 89.75 160 GLU A C 1
ATOM 1278 O O . GLU A 1 160 ? 5.09 33.156 11.703 1 89.75 160 GLU A O 1
ATOM 1283 N N . PRO A 1 161 ? 3.686 33.125 9.945 1 94.94 161 PRO A N 1
ATOM 1284 C CA . PRO A 1 161 ? 4.27 31.859 9.461 1 94.94 161 PRO A CA 1
ATOM 1285 C C . PRO A 1 161 ? 5.711 32.031 8.984 1 94.94 161 PRO A C 1
ATOM 1287 O O . PRO A 1 161 ? 6.055 33.031 8.383 1 94.94 161 PRO A O 1
ATOM 1290 N N . SER A 1 162 ? 6.484 31.078 9.297 1 94 162 SER A N 1
ATOM 1291 C CA . SER A 1 162 ? 7.855 31.031 8.797 1 94 162 SER A CA 1
ATOM 1292 C C . SER A 1 162 ? 7.926 30.359 7.43 1 94 162 SER A C 1
ATOM 1294 O O . SER A 1 162 ? 7.113 29.5 7.117 1 94 162 SER A O 1
ATOM 1296 N N . ALA A 1 163 ? 8.938 30.766 6.664 1 92.69 163 ALA A N 1
ATOM 1297 C CA . ALA A 1 163 ? 9.109 30.234 5.32 1 92.69 163 ALA A CA 1
ATOM 1298 C C . ALA A 1 163 ? 9.852 28.891 5.355 1 92.69 163 ALA A C 1
ATOM 1300 O O . ALA A 1 163 ? 10.344 28.484 6.41 1 92.69 163 ALA A O 1
ATOM 1301 N N . GLN A 1 164 ? 9.859 28.188 4.234 1 95 164 GLN A N 1
ATOM 1302 C CA . GLN A 1 164 ? 10.625 26.969 3.986 1 95 164 GLN A CA 1
ATOM 1303 C C . GLN A 1 164 ? 10.203 25.859 4.941 1 95 164 GLN A C 1
ATOM 1305 O O . GLN A 1 164 ? 11.039 25.297 5.656 1 95 164 GLN A O 1
ATOM 1310 N N . GLN A 1 165 ? 8.977 25.531 4.855 1 97.25 165 GLN A N 1
ATOM 1311 C CA . GLN A 1 165 ? 8.438 24.438 5.645 1 97.25 165 GLN A CA 1
ATOM 1312 C C . GLN A 1 165 ? 9.266 23.172 5.469 1 97.25 165 GLN A C 1
ATOM 1314 O O . GLN A 1 165 ? 9.586 22.781 4.344 1 97.25 165 GLN A O 1
ATOM 1319 N N . TYR A 1 166 ? 9.734 22.562 6.57 1 98.19 166 TYR A N 1
ATOM 1320 C CA . TYR A 1 166 ? 10.453 21.297 6.723 1 98.19 166 TYR A CA 1
ATOM 1321 C C . TYR A 1 166 ? 11.953 21.5 6.516 1 98.19 166 TYR A C 1
ATOM 1323 O O . TYR A 1 166 ? 12.742 20.578 6.727 1 98.19 166 TYR A O 1
ATOM 1331 N N . PHE A 1 167 ? 12.383 22.672 6.066 1 97.5 167 PHE A N 1
ATOM 1332 C CA . PHE A 1 167 ? 13.805 22.984 5.965 1 97.5 167 PHE A CA 1
ATOM 1333 C C . PHE A 1 167 ? 14.055 24.469 6.219 1 97.5 167 PHE A C 1
ATOM 1335 O O . PHE A 1 167 ? 14.688 25.141 5.402 1 97.5 167 PHE A O 1
ATOM 1342 N N . PRO A 1 168 ? 13.594 24.938 7.387 1 96.81 168 PRO A N 1
ATOM 1343 C CA . PRO A 1 168 ? 13.742 26.359 7.68 1 96.81 168 PRO A CA 1
ATOM 1344 C C . PRO A 1 168 ? 15.203 26.797 7.785 1 96.81 168 PRO A C 1
ATOM 1346 O O . PRO A 1 168 ? 16.047 26 8.211 1 96.81 168 PRO A O 1
ATOM 1349 N N . ALA A 1 169 ? 15.477 28.047 7.574 1 94.75 169 ALA A N 1
ATOM 1350 C CA . ALA A 1 169 ? 16.828 28.578 7.48 1 94.75 169 ALA A CA 1
ATOM 1351 C C . ALA A 1 169 ? 17.438 28.75 8.867 1 94.75 169 ALA A C 1
ATOM 1353 O O . ALA A 1 169 ? 18.672 28.797 9.008 1 94.75 169 ALA A O 1
ATOM 1354 N N . ASP A 1 170 ? 16.656 28.891 9.867 1 95.5 170 ASP A N 1
ATOM 1355 C CA . ASP A 1 170 ? 17.172 29.25 11.18 1 95.5 170 ASP A CA 1
ATOM 1356 C C . ASP A 1 170 ? 17.234 28.031 12.094 1 95.5 170 ASP A C 1
ATOM 1358 O O . ASP A 1 170 ? 17.297 28.172 13.32 1 95.5 170 ASP A O 1
ATOM 1362 N N . VAL A 1 171 ? 17.016 26.859 11.547 1 95.81 171 VAL A N 1
ATOM 1363 C CA . VAL A 1 171 ? 17.297 25.562 12.172 1 95.81 171 VAL A CA 1
ATOM 1364 C C . VAL A 1 171 ? 18.516 24.922 11.516 1 95.81 171 VAL A C 1
ATOM 1366 O O . VAL A 1 171 ? 18.844 25.219 10.367 1 95.81 171 VAL A O 1
ATOM 1369 N N . PRO A 1 172 ? 19.297 24.141 12.312 1 95.69 172 PRO A N 1
ATOM 1370 C CA . PRO A 1 172 ? 20.484 23.516 11.703 1 95.69 172 PRO A CA 1
ATOM 1371 C C . PRO A 1 172 ? 20.172 22.812 10.391 1 95.69 172 PRO A C 1
ATOM 1373 O O . PRO A 1 172 ? 19.125 22.172 10.266 1 95.69 172 PRO A O 1
ATOM 1376 N N . GLU A 1 173 ? 21.078 22.906 9.461 1 94.5 173 GLU A N 1
ATOM 1377 C CA . GLU A 1 173 ? 20.891 22.359 8.125 1 94.5 173 GLU A CA 1
ATOM 1378 C C . GLU A 1 173 ? 20.828 20.828 8.156 1 94.5 173 GLU A C 1
ATOM 1380 O O . GLU A 1 173 ? 21.516 20.203 8.969 1 94.5 173 GLU A O 1
ATOM 1385 N N . TRP A 1 174 ? 20.047 20.375 7.199 1 96.56 174 TRP A N 1
ATOM 1386 C CA . TRP A 1 174 ? 20 18.922 7.051 1 96.56 174 TRP A CA 1
ATOM 1387 C C . TRP A 1 174 ? 21.312 18.391 6.461 1 96.56 174 TRP A C 1
ATOM 1389 O O . TRP A 1 174 ? 21.969 19.078 5.68 1 96.56 174 TRP A O 1
ATOM 1399 N N . PRO A 1 175 ? 21.625 17.141 6.801 1 95.12 175 PRO A N 1
ATOM 1400 C CA . PRO A 1 175 ? 22.781 16.516 6.156 1 95.12 175 PRO A CA 1
ATOM 1401 C C . PRO A 1 175 ? 22.578 16.297 4.66 1 95.12 175 PRO A C 1
ATOM 1403 O O . PRO A 1 175 ? 21.453 16.031 4.223 1 95.12 175 PRO A O 1
ATOM 1406 N N . GLN A 1 176 ? 23.734 16.391 3.877 1 96.5 176 GLN A N 1
ATOM 1407 C CA . GLN A 1 176 ? 23.688 16.156 2.439 1 96.5 176 GLN A CA 1
ATOM 1408 C C . GLN A 1 176 ? 24.656 15.055 2.033 1 96.5 176 GLN A C 1
ATOM 1410 O O . GLN A 1 176 ? 25.766 14.945 2.584 1 96.5 176 GLN A O 1
ATOM 1415 N N . PRO A 1 177 ? 24.281 14.156 0.981 1 98.06 177 PRO A N 1
ATOM 1416 C CA . PRO A 1 177 ? 22.969 14.102 0.33 1 98.06 177 PRO A CA 1
ATOM 1417 C C . PRO A 1 177 ? 21.891 13.484 1.22 1 98.06 177 PRO A C 1
ATOM 1419 O O . PRO A 1 177 ? 22.219 12.75 2.154 1 98.06 177 PRO A O 1
ATOM 1422 N N . LEU A 1 178 ? 20.703 13.734 0.928 1 98.56 178 LEU A N 1
ATOM 1423 C CA . LEU A 1 178 ? 19.594 13.289 1.76 1 98.56 178 LEU A CA 1
ATOM 1424 C C . LEU A 1 178 ? 19.172 11.867 1.405 1 98.56 178 LEU A C 1
ATOM 1426 O O . LEU A 1 178 ? 19.078 11.523 0.226 1 98.56 178 LEU A O 1
ATOM 1430 N N . ARG A 1 179 ? 19.047 11.047 2.357 1 98.56 179 ARG A N 1
ATOM 1431 C CA . ARG A 1 179 ? 18.203 9.844 2.334 1 98.56 179 ARG A CA 1
ATOM 1432 C C . ARG A 1 179 ? 16.891 10.078 3.086 1 98.56 179 ARG A C 1
ATOM 1434 O O . ARG A 1 179 ? 16.844 9.945 4.312 1 98.56 179 ARG A O 1
ATOM 1441 N N . PHE A 1 180 ? 15.953 10.43 2.322 1 98.81 180 PHE A N 1
ATOM 1442 C CA . PHE A 1 180 ? 14.781 11.133 2.832 1 98.81 180 PHE A CA 1
ATOM 1443 C C . PHE A 1 180 ? 13.555 10.227 2.82 1 98.81 180 PHE A C 1
ATOM 1445 O O . PHE A 1 180 ? 13.266 9.586 1.809 1 98.81 180 PHE A O 1
ATOM 1452 N N . ILE A 1 181 ? 12.875 10.094 3.984 1 98.94 181 ILE A N 1
ATOM 1453 C CA . ILE A 1 181 ? 11.562 9.469 4.047 1 98.94 181 ILE A CA 1
ATOM 1454 C C . ILE A 1 181 ? 10.484 10.539 4.227 1 98.94 181 ILE A C 1
ATOM 1456 O O . ILE A 1 181 ? 10.516 11.297 5.199 1 98.94 181 ILE A O 1
ATOM 1460 N N . ASP A 1 182 ? 9.57 10.641 3.293 1 98.94 182 ASP A N 1
ATOM 1461 C CA . ASP A 1 182 ? 8.469 11.602 3.305 1 98.94 182 ASP A CA 1
ATOM 1462 C C . ASP A 1 182 ? 7.137 10.906 3.584 1 98.94 182 ASP A C 1
ATOM 1464 O O . ASP A 1 182 ? 6.496 10.398 2.666 1 98.94 182 ASP A O 1
ATOM 1468 N N . CYS A 1 183 ? 6.66 10.914 4.836 1 98.81 183 CYS A N 1
ATOM 1469 C CA . CYS A 1 183 ? 5.367 10.352 5.207 1 98.81 183 CYS A CA 1
ATOM 1470 C C . CYS A 1 183 ? 4.262 11.391 5.055 1 98.81 183 CYS A C 1
ATOM 1472 O O . CYS A 1 183 ? 4.277 12.422 5.723 1 98.81 183 CYS A O 1
ATOM 1474 N N . GLY A 1 184 ? 3.254 11.078 4.32 1 98.06 184 GLY A N 1
ATOM 1475 C CA . GLY A 1 184 ? 2.322 12.094 3.854 1 98.06 184 GLY A CA 1
ATOM 1476 C C . GLY A 1 184 ? 2.883 12.945 2.732 1 98.06 184 GLY A C 1
ATOM 1477 O O . GLY A 1 184 ? 2.932 14.172 2.846 1 98.06 184 GLY A O 1
ATOM 1478 N N . ALA A 1 185 ? 3.182 12.219 1.651 1 98.62 185 ALA A N 1
ATOM 1479 C CA . ALA A 1 185 ? 3.977 12.844 0.596 1 98.62 185 ALA A CA 1
ATOM 1480 C C . ALA A 1 185 ? 3.098 13.68 -0.333 1 98.62 185 ALA A C 1
ATOM 1482 O O . ALA A 1 185 ? 3.604 14.469 -1.129 1 98.62 185 ALA A O 1
ATOM 1483 N N . TYR A 1 186 ? 1.789 13.516 -0.256 1 97 186 TYR A N 1
ATOM 1484 C CA . TYR A 1 186 ? 0.873 14.273 -1.098 1 97 186 TYR A CA 1
ATOM 1485 C C . TYR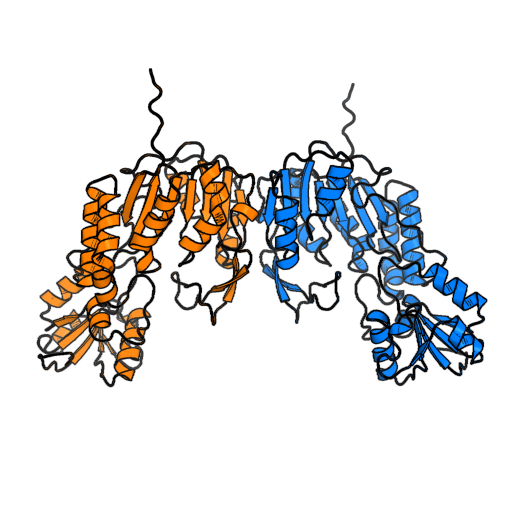 A 1 186 ? 1.271 14.172 -2.566 1 97 186 TYR A C 1
ATOM 1487 O O . TYR A 1 186 ? 1.361 13.078 -3.119 1 97 186 TYR A O 1
ATOM 1495 N N . THR A 1 187 ? 1.549 15.203 -3.211 1 98.31 187 THR A N 1
ATOM 1496 C CA . THR A 1 187 ? 1.883 15.172 -4.629 1 98.31 187 THR A CA 1
ATOM 1497 C C . THR A 1 187 ? 3.396 15.195 -4.832 1 98.31 187 THR A C 1
ATOM 1499 O O . THR A 1 187 ? 3.877 15.43 -5.941 1 98.31 187 THR A O 1
ATOM 1502 N N . GLY A 1 188 ? 4.172 14.969 -3.84 1 98.56 188 GLY A N 1
ATOM 1503 C CA . GLY A 1 188 ? 5.621 15.07 -3.904 1 98.56 188 GLY A CA 1
ATOM 1504 C C . GLY A 1 188 ? 6.129 16.5 -3.816 1 98.56 188 GLY A C 1
ATOM 1505 O O . GLY A 1 188 ? 7.281 16.781 -4.145 1 98.56 188 GLY A O 1
ATOM 1506 N N . ASP A 1 189 ? 5.297 17.391 -3.301 1 97.94 189 ASP A N 1
ATOM 1507 C CA . ASP A 1 189 ? 5.574 18.828 -3.326 1 97.94 189 ASP A CA 1
ATOM 1508 C C . ASP A 1 189 ? 6.758 19.172 -2.424 1 97.94 189 ASP A C 1
ATOM 1510 O O . ASP A 1 189 ? 7.582 20.016 -2.773 1 97.94 189 ASP A O 1
ATOM 1514 N N . THR A 1 190 ? 6.844 18.516 -1.25 1 98.38 190 THR A N 1
ATOM 1515 C CA . THR A 1 190 ? 7.949 18.797 -0.339 1 98.38 190 THR A CA 1
ATOM 1516 C C . THR A 1 190 ? 9.289 18.484 -1.003 1 98.38 190 THR A C 1
ATOM 1518 O O . THR A 1 190 ? 10.227 19.281 -0.919 1 98.38 190 THR A O 1
ATOM 1521 N N . VAL A 1 191 ? 9.406 17.359 -1.66 1 98.38 191 VAL A N 1
ATOM 1522 C CA . VAL A 1 191 ? 10.633 16.969 -2.346 1 98.38 191 VAL A CA 1
ATOM 1523 C C . VAL A 1 191 ? 10.969 17.984 -3.432 1 98.38 191 VAL A C 1
ATOM 1525 O O . VAL A 1 191 ? 12.117 18.406 -3.562 1 98.38 191 VAL A O 1
ATOM 1528 N N . GLN A 1 192 ? 9.945 18.375 -4.168 1 97.88 192 GLN A N 1
ATOM 1529 C CA . GLN A 1 192 ? 10.148 19.359 -5.23 1 97.88 192 GLN A CA 1
ATOM 1530 C C . GLN A 1 192 ? 10.656 20.688 -4.672 1 97.88 192 GLN A C 1
ATOM 1532 O O . GLN A 1 192 ? 11.562 21.297 -5.23 1 97.88 192 GLN A O 1
ATOM 1537 N N . GLU A 1 193 ? 10.031 21.156 -3.598 1 97.88 193 GLU A N 1
ATOM 1538 C CA . GLU A 1 193 ? 10.422 22.422 -2.973 1 97.88 193 GLU A CA 1
ATOM 1539 C C . GLU A 1 193 ? 11.859 22.359 -2.449 1 97.88 193 GLU A C 1
ATOM 1541 O O . GLU A 1 193 ? 12.625 23.297 -2.609 1 97.88 193 GLU A O 1
ATOM 1546 N N . MET A 1 194 ? 12.188 21.266 -1.839 1 98.19 194 MET A N 1
ATOM 1547 C CA . MET A 1 194 ? 13.531 21.094 -1.306 1 98.19 194 MET A CA 1
ATOM 1548 C C . MET A 1 194 ? 14.562 21.047 -2.43 1 98.19 194 MET A C 1
ATOM 1550 O O . MET A 1 194 ? 15.633 21.656 -2.316 1 98.19 194 MET A O 1
ATOM 1554 N N . ARG A 1 195 ? 14.25 20.375 -3.506 1 97.56 195 ARG A N 1
ATOM 1555 C CA . ARG A 1 195 ? 15.141 20.344 -4.664 1 97.56 195 ARG A CA 1
ATOM 1556 C C . ARG A 1 195 ? 15.336 21.75 -5.234 1 97.56 195 ARG A C 1
ATOM 1558 O O . ARG A 1 195 ? 16.453 22.141 -5.562 1 97.56 195 ARG A O 1
ATOM 1565 N N . ALA A 1 196 ? 14.25 22.469 -5.391 1 97.31 196 ALA A N 1
ATOM 1566 C CA . ALA A 1 196 ? 14.305 23.828 -5.914 1 97.31 196 ALA A CA 1
ATOM 1567 C C . ALA A 1 196 ? 15.188 24.719 -5.039 1 97.31 196 ALA A C 1
ATOM 1569 O O . ALA A 1 196 ? 15.812 25.656 -5.531 1 97.31 196 ALA A O 1
ATOM 1570 N N . ALA A 1 197 ? 15.258 24.391 -3.754 1 97.19 197 ALA A N 1
ATOM 1571 C CA . ALA A 1 197 ? 16.047 25.172 -2.801 1 97.19 197 ALA A CA 1
ATOM 1572 C C . ALA A 1 197 ? 17.5 24.703 -2.797 1 97.19 197 ALA A C 1
ATOM 1574 O O . ALA A 1 197 ? 18.328 25.219 -2.039 1 97.19 197 ALA A O 1
ATOM 1575 N N . GLY A 1 198 ? 17.812 23.641 -3.541 1 97.12 198 GLY A N 1
ATOM 1576 C CA . GLY A 1 198 ? 19.188 23.234 -3.725 1 97.12 198 GLY A CA 1
ATOM 1577 C C . GLY A 1 198 ? 19.562 22 -2.922 1 97.12 198 GLY A C 1
ATOM 1578 O O . GLY A 1 198 ? 20.719 21.562 -2.953 1 97.12 198 GLY A O 1
ATOM 1579 N N . LEU A 1 199 ? 18.656 21.391 -2.188 1 97.75 199 LEU A N 1
ATOM 1580 C CA . LEU A 1 199 ? 18.953 20.156 -1.457 1 97.75 199 LEU A CA 1
ATOM 1581 C C . LEU A 1 199 ? 19.109 18.984 -2.414 1 97.75 199 LEU A C 1
ATOM 1583 O O . LEU A 1 199 ? 18.406 18.891 -3.416 1 97.75 199 LEU A O 1
ATOM 1587 N N . VAL A 1 200 ? 20.047 18.125 -2.092 1 97.94 200 VAL A N 1
ATOM 1588 C CA . VAL A 1 200 ? 20.391 17 -2.941 1 97.94 200 VAL A CA 1
ATOM 1589 C C . VAL A 1 200 ? 19.891 15.703 -2.299 1 97.94 200 VAL A C 1
ATOM 1591 O O . VAL A 1 200 ? 20.047 15.5 -1.094 1 97.94 200 VAL A O 1
ATOM 1594 N N . PHE A 1 201 ? 19.297 14.875 -3.117 1 97.94 201 PHE A N 1
ATOM 1595 C CA . PHE A 1 201 ? 18.75 13.617 -2.621 1 97.94 201 PHE A CA 1
ATOM 1596 C C . PHE A 1 201 ? 19.547 12.43 -3.156 1 97.94 201 PHE A C 1
ATOM 1598 O O . PHE A 1 201 ? 19.734 12.305 -4.367 1 97.94 201 PHE A O 1
ATOM 1605 N N . GLU A 1 202 ? 20.047 11.586 -2.258 1 97.75 202 GLU A N 1
ATOM 1606 C CA . GLU A 1 202 ? 20.625 10.297 -2.625 1 97.75 202 GLU A CA 1
ATOM 1607 C C . GLU A 1 202 ? 19.531 9.25 -2.824 1 97.75 202 GLU A C 1
ATOM 1609 O O . GLU A 1 202 ? 19.609 8.445 -3.756 1 97.75 202 GLU A O 1
ATOM 1614 N N . ALA A 1 203 ? 18.547 9.195 -1.967 1 97 203 ALA A N 1
ATOM 1615 C CA . ALA A 1 203 ? 17.422 8.273 -2.002 1 97 203 ALA A CA 1
ATOM 1616 C C . ALA A 1 203 ? 16.188 8.883 -1.355 1 97 203 ALA A C 1
ATOM 1618 O O . ALA A 1 203 ? 16.297 9.641 -0.385 1 97 203 ALA A O 1
ATOM 1619 N N . VAL A 1 204 ? 15.031 8.625 -1.904 1 98.5 204 VAL A N 1
ATOM 1620 C CA . VAL A 1 204 ? 13.773 9.148 -1.382 1 98.5 204 VAL A CA 1
ATOM 1621 C C . VAL A 1 204 ? 12.766 8.008 -1.228 1 98.5 204 VAL A C 1
ATOM 1623 O O . VAL A 1 204 ? 12.633 7.16 -2.117 1 98.5 204 VAL A O 1
ATOM 1626 N N . ALA A 1 205 ? 12.156 7.852 -0.088 1 98.81 205 ALA A N 1
ATOM 1627 C CA . ALA A 1 205 ? 10.992 6.996 0.122 1 98.81 205 ALA A CA 1
ATOM 1628 C C . ALA A 1 205 ? 9.758 7.828 0.462 1 98.81 205 ALA A C 1
ATOM 1630 O O . ALA A 1 205 ? 9.797 8.672 1.358 1 98.81 205 ALA A O 1
ATOM 1631 N N . THR A 1 206 ? 8.711 7.645 -0.269 1 98.88 206 THR A N 1
ATOM 1632 C CA . THR A 1 206 ? 7.492 8.414 -0.041 1 98.88 206 THR A CA 1
ATOM 1633 C C . THR A 1 206 ? 6.34 7.5 0.367 1 98.88 206 THR A C 1
ATOM 1635 O O . THR A 1 206 ? 6.27 6.348 -0.073 1 98.88 206 THR A O 1
ATOM 1638 N N . PHE A 1 207 ? 5.465 7.977 1.2 1 98.81 207 PHE A N 1
ATOM 1639 C CA . PHE A 1 207 ? 4.246 7.301 1.624 1 98.81 207 PHE A CA 1
ATOM 1640 C C . PHE A 1 207 ? 3.029 8.195 1.407 1 98.81 207 PHE A C 1
ATOM 1642 O O . PHE A 1 207 ? 2.934 9.273 1.987 1 98.81 207 PHE A O 1
ATOM 1649 N N . GLU A 1 208 ? 2.119 7.812 0.563 1 98.25 208 GLU A N 1
ATOM 1650 C CA . GLU A 1 208 ? 0.895 8.547 0.258 1 98.25 208 GLU A CA 1
ATOM 1651 C C . GLU A 1 208 ? -0.272 7.594 0.011 1 98.25 208 GLU A C 1
ATOM 1653 O O . GLU A 1 208 ? -0.32 6.914 -1.017 1 98.25 208 GLU A O 1
ATOM 1658 N N . PRO A 1 209 ? -1.242 7.547 0.896 1 94.94 209 PRO A N 1
ATOM 1659 C CA . PRO A 1 209 ? -2.316 6.555 0.8 1 94.94 209 PRO A CA 1
ATOM 1660 C C . PRO A 1 209 ? -3.404 6.957 -0.192 1 94.94 209 PRO A C 1
ATOM 1662 O O . PRO A 1 209 ? -4.16 6.105 -0.663 1 94.94 209 PRO A O 1
ATOM 1665 N N . ASN A 1 210 ? -3.6 8.297 -0.467 1 93.12 210 ASN A N 1
ATOM 1666 C CA . ASN A 1 210 ? -4.582 8.734 -1.453 1 93.12 210 ASN A CA 1
ATOM 1667 C C . ASN A 1 210 ? -4.098 8.484 -2.877 1 93.12 210 ASN A C 1
ATOM 1669 O O . ASN A 1 210 ? -3.131 9.102 -3.326 1 93.12 210 ASN A O 1
ATOM 1673 N N . LEU A 1 211 ? -4.758 7.648 -3.654 1 94.12 211 LEU A N 1
ATOM 1674 C CA . LEU A 1 211 ? -4.277 7.172 -4.945 1 94.12 211 LEU A CA 1
ATOM 1675 C C . LEU A 1 211 ? -4.27 8.297 -5.973 1 94.12 211 LEU A C 1
ATOM 1677 O O . LEU A 1 211 ? -3.445 8.305 -6.891 1 94.12 211 LEU A O 1
ATOM 1681 N N . LYS A 1 212 ? -5.199 9.258 -5.812 1 94.5 212 LYS A N 1
ATOM 1682 C CA . LYS A 1 212 ? -5.176 10.398 -6.719 1 94.5 212 LYS A CA 1
ATOM 1683 C C . LYS A 1 212 ? -3.916 11.234 -6.516 1 94.5 212 LYS A C 1
ATOM 1685 O O . LYS A 1 212 ? -3.254 11.617 -7.484 1 94.5 212 LYS A O 1
ATOM 1690 N N . ASN A 1 213 ? -3.639 11.562 -5.238 1 96.69 213 ASN A N 1
ATOM 1691 C CA . ASN A 1 213 ? -2.395 12.266 -4.934 1 96.69 213 ASN A CA 1
ATOM 1692 C C . ASN A 1 213 ? -1.176 11.445 -5.344 1 96.69 213 ASN A C 1
ATOM 1694 O O . ASN A 1 213 ? -0.227 11.977 -5.918 1 96.69 213 ASN A O 1
ATOM 1698 N N . PHE A 1 214 ? -1.252 10.148 -5.082 1 98.06 214 PHE A N 1
ATOM 1699 C CA . PHE A 1 214 ? -0.161 9.234 -5.402 1 98.06 214 PHE A CA 1
ATOM 1700 C C . PHE A 1 214 ? 0.171 9.289 -6.887 1 98.06 214 PHE A C 1
ATOM 1702 O O . PHE A 1 214 ? 1.344 9.328 -7.266 1 98.06 214 PHE A O 1
ATOM 1709 N N . GLN A 1 215 ? -0.801 9.297 -7.734 1 97.56 215 GLN A N 1
ATOM 1710 C CA . GLN A 1 215 ? -0.604 9.328 -9.18 1 97.56 215 GLN A CA 1
ATOM 1711 C C . GLN A 1 215 ? 0.149 10.586 -9.609 1 97.56 215 GLN A C 1
ATOM 1713 O O . GLN A 1 215 ? 1.048 10.516 -10.445 1 97.56 215 GLN A O 1
ATOM 1718 N N . VAL A 1 216 ? -0.214 11.695 -9.016 1 98.12 216 VAL A N 1
ATOM 1719 C CA . VAL A 1 216 ? 0.47 12.953 -9.32 1 98.12 216 VAL A CA 1
ATOM 1720 C C . VAL A 1 216 ? 1.895 12.906 -8.766 1 98.12 216 VAL A C 1
ATOM 1722 O O . VAL A 1 216 ? 2.838 13.328 -9.445 1 98.12 216 VAL A O 1
ATOM 1725 N N . MET A 1 217 ? 2.045 12.391 -7.609 1 98.5 217 MET A N 1
ATOM 1726 C CA . MET A 1 217 ? 3.326 12.312 -6.914 1 98.5 217 MET A CA 1
ATOM 1727 C C . MET A 1 217 ? 4.344 11.531 -7.734 1 98.5 217 MET A C 1
ATOM 1729 O O . MET A 1 217 ? 5.477 11.977 -7.918 1 98.5 217 MET A O 1
ATOM 1733 N N . VAL A 1 218 ? 3.955 10.383 -8.211 1 98.25 218 VAL A N 1
ATOM 1734 C CA . VAL A 1 218 ? 4.898 9.516 -8.906 1 98.25 218 VAL A CA 1
ATOM 1735 C C . VAL A 1 218 ? 5.328 10.164 -10.219 1 98.25 218 VAL A C 1
ATOM 1737 O O . VAL A 1 218 ? 6.461 9.977 -10.672 1 98.25 218 VAL A O 1
ATOM 1740 N N . GLN A 1 219 ? 4.492 10.938 -10.844 1 97.38 219 GLN A N 1
ATOM 1741 C CA . GLN A 1 219 ? 4.883 11.688 -12.023 1 97.38 219 GLN A CA 1
ATOM 1742 C C . GLN A 1 219 ? 5.883 12.789 -11.68 1 97.38 219 GLN A C 1
ATOM 1744 O O . GLN A 1 219 ? 6.879 12.969 -12.383 1 97.38 219 GLN A O 1
ATOM 1749 N N . ASN A 1 220 ? 5.617 13.453 -10.57 1 97.75 220 ASN A N 1
ATOM 1750 C CA . ASN A 1 220 ? 6.473 14.555 -10.133 1 97.75 220 ASN A CA 1
ATOM 1751 C C . ASN A 1 220 ? 7.855 14.062 -9.727 1 97.75 220 ASN A C 1
ATOM 1753 O O . ASN A 1 220 ? 8.836 14.805 -9.812 1 97.75 220 ASN A O 1
ATOM 1757 N N . LEU A 1 221 ? 7.961 12.805 -9.328 1 97.12 221 LEU A N 1
ATOM 1758 C CA . LEU A 1 221 ? 9.211 12.281 -8.805 1 97.12 221 LEU A CA 1
ATOM 1759 C C . LEU A 1 221 ? 9.789 11.211 -9.734 1 97.12 221 LEU A C 1
ATOM 1761 O O . LEU A 1 221 ? 10.602 10.391 -9.312 1 97.12 221 LEU A O 1
ATOM 1765 N N . SER A 1 222 ? 9.375 11.164 -10.977 1 94 222 SER A N 1
ATOM 1766 C CA . SER A 1 222 ? 9.695 10.102 -11.922 1 94 222 SER A CA 1
ATOM 1767 C C . SER A 1 222 ? 11.188 10.07 -12.25 1 94 222 SER A C 1
ATOM 1769 O O . SER A 1 222 ? 11.711 9.055 -12.695 1 94 222 SER A O 1
ATOM 1771 N N . ASP A 1 223 ? 11.969 11.125 -11.992 1 93.31 223 ASP A N 1
ATOM 1772 C CA . ASP A 1 223 ? 13.375 11.234 -12.352 1 93.31 223 ASP A CA 1
ATOM 1773 C C . ASP A 1 223 ? 14.273 10.969 -11.141 1 93.31 223 ASP A C 1
ATOM 1775 O O . ASP A 1 223 ? 15.492 11.141 -11.211 1 93.31 223 ASP A O 1
ATOM 1779 N N . MET A 1 224 ? 13.711 10.531 -10.016 1 93.94 224 MET A N 1
ATOM 1780 C CA . MET A 1 224 ? 14.469 10.344 -8.781 1 93.94 224 MET A CA 1
ATOM 1781 C C . MET A 1 224 ? 14.664 8.859 -8.484 1 93.94 224 MET A C 1
ATOM 1783 O O . MET A 1 224 ? 13.922 8.016 -9 1 93.94 224 MET A O 1
ATOM 1787 N N . ASN A 1 225 ? 15.711 8.555 -7.75 1 92.5 225 ASN A N 1
ATOM 1788 C CA . ASN A 1 225 ? 15.812 7.258 -7.094 1 92.5 225 ASN A CA 1
ATOM 1789 C C . ASN A 1 225 ? 14.859 7.148 -5.91 1 92.5 225 ASN A C 1
ATOM 1791 O O . ASN A 1 225 ? 15.266 7.32 -4.762 1 92.5 225 ASN A O 1
ATOM 1795 N N . ALA A 1 226 ? 13.664 6.852 -6.234 1 96.94 226 ALA A N 1
ATOM 1796 C CA . ALA A 1 226 ? 12.617 6.906 -5.219 1 96.94 226 ALA A CA 1
ATOM 1797 C C . ALA A 1 226 ? 11.945 5.547 -5.051 1 96.94 226 ALA A C 1
ATOM 1799 O O . ALA A 1 226 ? 12 4.707 -5.953 1 96.94 226 ALA A O 1
ATOM 1800 N N . VAL A 1 227 ? 11.5 5.258 -3.928 1 98.5 227 VAL A N 1
ATOM 1801 C CA . VAL A 1 227 ? 10.57 4.184 -3.594 1 98.5 227 VAL A CA 1
ATOM 1802 C C . VAL A 1 227 ? 9.25 4.777 -3.123 1 98.5 227 VAL A C 1
ATOM 1804 O O . VAL A 1 227 ? 9.203 5.48 -2.111 1 98.5 227 VAL A O 1
ATOM 1807 N N . ASN A 1 228 ? 8.18 4.547 -3.85 1 98.81 228 ASN A N 1
ATOM 1808 C CA . ASN A 1 228 ? 6.91 5.219 -3.594 1 98.81 228 ASN A CA 1
ATOM 1809 C C . ASN A 1 228 ? 5.852 4.246 -3.086 1 98.81 228 ASN A C 1
ATOM 1811 O O . ASN A 1 228 ? 5.387 3.383 -3.834 1 98.81 228 ASN A O 1
ATOM 1815 N N . PHE A 1 229 ? 5.461 4.395 -1.88 1 98.81 229 PHE A N 1
ATOM 1816 C CA . PHE A 1 229 ? 4.492 3.51 -1.244 1 98.81 229 PHE A CA 1
ATOM 1817 C C . PHE A 1 229 ? 3.084 4.09 -1.348 1 98.81 229 PHE A C 1
ATOM 1819 O O . PHE A 1 229 ? 2.848 5.234 -0.956 1 98.81 229 PHE A O 1
ATOM 1826 N N . PRO A 1 230 ? 2.088 3.318 -1.794 1 98.25 230 PRO A N 1
ATOM 1827 C CA . PRO A 1 230 ? 0.699 3.777 -1.852 1 98.25 230 PRO A CA 1
ATOM 1828 C C . PRO A 1 230 ? -0.045 3.574 -0.534 1 98.25 230 PRO A C 1
ATOM 1830 O O . PRO A 1 230 ? -1.19 3.115 -0.532 1 98.25 230 PRO A O 1
ATOM 1833 N N . CYS A 1 231 ? 0.548 3.842 0.582 1 97.75 231 CYS A N 1
ATOM 1834 C CA . CYS A 1 231 ? -0.024 3.6 1.902 1 97.75 231 CYS A CA 1
ATOM 1835 C C . CYS A 1 231 ? 0.476 4.629 2.91 1 97.75 231 CYS A C 1
ATOM 1837 O O . CYS A 1 231 ? 1.273 5.504 2.566 1 97.75 231 CYS A O 1
ATOM 1839 N N . GLY A 1 232 ? -0.108 4.605 4.043 1 97.75 232 GLY A N 1
ATOM 1840 C CA . GLY A 1 232 ? 0.36 5.422 5.152 1 97.75 232 GLY A CA 1
ATOM 1841 C C . GLY A 1 232 ? 1.284 4.672 6.094 1 97.75 232 GLY A C 1
ATOM 1842 O O . GLY A 1 232 ? 1.73 3.564 5.785 1 97.75 232 GLY A O 1
ATOM 1843 N N . VAL A 1 233 ? 1.613 5.328 7.191 1 98.38 233 VAL A N 1
ATOM 1844 C CA . VAL A 1 233 ? 2.49 4.727 8.188 1 98.38 233 VAL A CA 1
ATOM 1845 C C . VAL A 1 233 ? 1.826 4.785 9.562 1 98.38 233 VAL A C 1
ATOM 1847 O O . VAL A 1 233 ? 1.038 5.691 9.844 1 98.38 233 VAL A O 1
ATOM 1850 N N . SER A 1 234 ? 2.109 3.854 10.367 1 97.75 234 SER A N 1
ATOM 1851 C CA . SER A 1 234 ? 1.532 3.725 11.703 1 97.75 234 SER A CA 1
ATOM 1852 C C . SER A 1 234 ? 2.385 2.826 12.594 1 97.75 234 SER A C 1
ATOM 1854 O O . SER A 1 234 ? 3.564 2.604 12.312 1 97.75 234 SER A O 1
ATOM 1856 N N . ASP A 1 235 ? 1.815 2.385 13.734 1 98.06 235 ASP A N 1
ATOM 1857 C CA . ASP A 1 235 ? 2.531 1.555 14.695 1 98.06 235 ASP A CA 1
ATOM 1858 C C . ASP A 1 235 ? 2.367 0.072 14.375 1 98.06 235 ASP A C 1
ATOM 1860 O O . ASP A 1 235 ? 3.004 -0.78 15 1 98.06 235 ASP A O 1
ATOM 1864 N N . ALA A 1 236 ? 1.515 -0.234 13.43 1 97 236 ALA A N 1
ATOM 1865 C CA . ALA A 1 236 ? 1.257 -1.605 13 1 97 236 ALA A CA 1
ATOM 1866 C C . ALA A 1 236 ? 0.881 -1.655 11.516 1 97 236 ALA A C 1
ATOM 1868 O O . ALA A 1 236 ? 0.554 -0.628 10.922 1 97 236 ALA A O 1
ATOM 1869 N N . ASN A 1 237 ? 1.067 -2.82 10.938 1 96.69 237 ASN A N 1
ATOM 1870 C CA . ASN A 1 237 ? 0.556 -3.043 9.586 1 96.69 237 ASN A CA 1
ATOM 1871 C C . ASN A 1 237 ? -0.943 -3.328 9.594 1 96.69 237 ASN A C 1
ATOM 1873 O O . ASN A 1 237 ? -1.366 -4.438 9.93 1 96.69 237 ASN A O 1
ATOM 1877 N N . LYS A 1 238 ? -1.667 -2.258 9.219 1 93.19 238 LYS A N 1
ATOM 1878 C CA . LYS A 1 238 ? -3.104 -2.361 9.453 1 93.19 238 LYS A CA 1
ATOM 1879 C C . LYS A 1 238 ? -3.883 -1.431 8.531 1 93.19 238 LYS A C 1
ATOM 1881 O O . LYS A 1 238 ? -3.295 -0.602 7.836 1 93.19 238 LYS A O 1
ATOM 1886 N N . GLN A 1 239 ? -5.184 -1.712 8.547 1 89 239 GLN A N 1
ATOM 1887 C CA . GLN A 1 239 ? -6.105 -0.751 7.945 1 89 239 GLN A CA 1
ATOM 1888 C C . GLN A 1 239 ? -6.562 0.282 8.969 1 89 239 GLN A C 1
ATOM 1890 O O . GLN A 1 239 ? -6.832 -0.057 10.125 1 89 239 GLN A O 1
ATOM 1895 N N . VAL A 1 240 ? -6.465 1.466 8.484 1 83.5 240 VAL A N 1
ATOM 1896 C CA . VAL A 1 240 ? -6.887 2.562 9.352 1 83.5 240 VAL A CA 1
ATOM 1897 C C . VAL A 1 240 ? -7.98 3.375 8.656 1 83.5 240 VAL A C 1
ATOM 1899 O O . VAL A 1 240 ? -7.93 3.588 7.445 1 83.5 240 VAL A O 1
ATOM 1902 N N . GLY A 1 241 ? -8.977 3.641 9.406 1 77.06 241 GLY A N 1
ATOM 1903 C CA . GLY A 1 241 ? -10.023 4.496 8.867 1 77.06 241 GLY A CA 1
ATOM 1904 C C . GLY A 1 241 ? -9.586 5.941 8.711 1 77.06 241 GLY A C 1
ATOM 1905 O O . GLY A 1 241 ? -8.859 6.469 9.555 1 77.06 241 GLY A O 1
ATOM 1906 N N . PHE A 1 242 ? -9.836 6.453 7.426 1 60.25 242 PHE A N 1
ATOM 1907 C CA . PHE A 1 242 ? -9.523 7.848 7.129 1 60.25 242 PHE A CA 1
ATOM 1908 C C . PHE A 1 242 ? -10.773 8.609 6.711 1 60.25 242 PHE A C 1
ATOM 1910 O O . PHE A 1 242 ? -11.508 8.164 5.828 1 60.25 242 PHE A O 1
ATOM 1917 N N . ASP A 1 243 ? -11.289 9.453 7.43 1 54.06 243 ASP A N 1
ATOM 1918 C CA . ASP A 1 243 ? -12.391 10.32 7.02 1 54.06 243 ASP A CA 1
ATOM 1919 C C . ASP A 1 243 ? -11.867 11.539 6.258 1 54.06 243 ASP A C 1
ATOM 1921 O O . ASP A 1 243 ? -11.367 12.492 6.867 1 54.06 243 ASP A O 1
ATOM 1925 N N . GLY A 1 244 ? -11.68 11.422 4.895 1 48.56 244 GLY A N 1
ATOM 1926 C CA . GLY A 1 244 ? -11.211 12.469 4.004 1 48.56 244 GLY A CA 1
ATOM 1927 C C . GLY A 1 244 ? -12.18 13.633 3.891 1 48.56 244 GLY A C 1
ATOM 1928 O O . GLY A 1 244 ? -11.906 14.617 3.199 1 48.56 244 GLY A O 1
ATOM 1929 N N . ALA A 1 245 ? -13.492 13.375 4.23 1 42.03 245 ALA A N 1
ATOM 1930 C CA . ALA A 1 245 ? -14.508 14.391 3.973 1 42.03 245 ALA A CA 1
ATOM 1931 C C . ALA A 1 245 ? -14.07 15.758 4.496 1 42.03 245 ALA A C 1
ATOM 1933 O O . ALA A 1 245 ? -14.641 16.781 4.121 1 42.03 245 ALA A O 1
ATOM 1934 N N . LEU A 1 246 ? -13.227 15.625 5.438 1 42.25 246 LEU A N 1
ATOM 1935 C CA . LEU A 1 246 ? -13.023 16.969 5.98 1 42.25 246 LEU A CA 1
ATOM 1936 C C . LEU A 1 246 ? -11.875 17.672 5.27 1 42.25 246 LEU A C 1
ATOM 1938 O O . LEU A 1 246 ? -11.258 18.578 5.832 1 42.25 246 LEU A O 1
ATOM 1942 N N . GLY A 1 247 ? -11.516 17.344 3.982 1 39.22 247 GLY A N 1
ATOM 1943 C CA . GLY A 1 247 ? -10.508 18.047 3.209 1 39.22 247 GLY A CA 1
ATOM 1944 C C . GLY A 1 247 ? -9.094 17.594 3.506 1 39.22 247 GLY A C 1
ATOM 1945 O O . GLY A 1 247 ? -8.867 16.422 3.816 1 39.22 247 GLY A O 1
ATOM 1946 N N . ALA A 1 248 ? -8 18.406 3.289 1 37.78 248 ALA A N 1
ATOM 1947 C CA . ALA A 1 248 ? -6.594 18.172 3.592 1 37.78 248 ALA A CA 1
ATOM 1948 C C . ALA A 1 248 ? -6.43 17.531 4.969 1 37.78 248 ALA A C 1
ATOM 1950 O O . ALA A 1 248 ? -5.348 17.047 5.312 1 37.78 248 ALA A O 1
ATOM 1951 N N . GLY A 1 249 ? -7.312 17.719 5.836 1 38.09 249 GLY A N 1
ATOM 1952 C CA . GLY A 1 249 ? -7.219 17.266 7.215 1 38.09 249 GLY A CA 1
ATOM 1953 C C . GLY A 1 249 ? -7.875 15.914 7.449 1 38.09 249 GLY A C 1
ATOM 1954 O O . GLY A 1 249 ? -8.555 15.719 8.453 1 38.09 249 GLY A O 1
ATOM 1955 N N . GLY A 1 250 ? -8.008 15.062 6.559 1 39.84 250 GLY A N 1
ATOM 1956 C CA . GLY A 1 250 ? -8.672 13.805 6.855 1 39.84 250 GLY A CA 1
ATOM 1957 C C . GLY A 1 250 ? -8.086 13.086 8.055 1 39.84 250 GLY A C 1
ATOM 1958 O O . GLY A 1 250 ? -6.879 13.172 8.305 1 39.84 250 GLY A O 1
ATOM 1959 N N . HIS A 1 251 ? -8.797 13.133 9.242 1 44.94 251 HIS A N 1
ATOM 1960 C CA . HIS A 1 251 ? -8.406 12.398 10.445 1 44.94 251 HIS A CA 1
ATOM 1961 C C . HIS A 1 251 ? -8.656 10.906 10.281 1 44.94 251 HIS A C 1
ATOM 1963 O O . HIS A 1 251 ? -9.555 10.5 9.539 1 44.94 251 HIS A O 1
ATOM 1969 N N . LEU A 1 252 ? -7.605 10.156 10.695 1 42.53 252 LEU A N 1
ATOM 1970 C CA . LEU A 1 252 ? -7.832 8.719 10.852 1 42.53 252 LEU A CA 1
ATOM 1971 C C . LEU A 1 252 ? -9.031 8.461 11.758 1 42.53 252 LEU A C 1
ATOM 1973 O O . LEU A 1 252 ? -9.117 9.016 12.859 1 42.53 252 LEU A O 1
ATOM 1977 N N . VAL A 1 253 ? -10.234 8.32 11.242 1 43.03 253 VAL A N 1
ATOM 1978 C CA . VAL A 1 253 ? -11.391 8.016 12.07 1 43.03 253 VAL A CA 1
ATOM 1979 C C . VAL A 1 253 ? -11.539 6.5 12.219 1 43.03 253 VAL A C 1
ATOM 1981 O O . VAL A 1 253 ? -11.305 5.754 11.266 1 43.03 253 VAL A O 1
ATOM 1984 N N . VAL A 1 254 ? -11.617 5.879 13.43 1 41.09 254 VAL A N 1
ATOM 1985 C CA . VAL A 1 254 ? -11.914 4.488 13.758 1 41.09 254 VAL A CA 1
ATOM 1986 C C . VAL A 1 254 ? -13.141 4.023 12.977 1 41.09 254 VAL A C 1
ATOM 1988 O O . VAL A 1 254 ? -13.211 2.863 12.562 1 41.09 254 VAL A O 1
ATOM 1991 N N . SER A 1 255 ? -14.07 4.852 12.961 1 42.69 255 SER A N 1
ATOM 1992 C CA . SER A 1 255 ? -15.367 4.496 12.398 1 42.69 255 SER A CA 1
ATOM 1993 C C . SER A 1 255 ? -15.727 5.398 11.219 1 42.69 255 SER A C 1
ATOM 1995 O O . SER A 1 255 ? -15.516 6.613 11.281 1 42.69 255 SER A O 1
ATOM 1997 N N . GLY A 1 256 ? -16.078 4.949 9.992 1 50.62 256 GLY A N 1
ATOM 1998 C CA . GLY A 1 256 ? -16.5 5.727 8.836 1 50.62 256 GLY A CA 1
ATOM 1999 C C . GLY A 1 256 ? -15.336 6.254 8.016 1 50.62 256 GLY A C 1
ATOM 2000 O O . GLY A 1 256 ? -14.172 6.062 8.375 1 50.62 256 GLY A O 1
ATOM 2001 N N . GLY A 1 257 ? -15.242 6.391 6.715 1 58 257 GLY A N 1
ATOM 2002 C CA . GLY A 1 257 ? -14.305 6.93 5.746 1 58 257 GLY A CA 1
ATOM 2003 C C . GLY A 1 257 ? -13.641 5.859 4.898 1 58 257 GLY A C 1
ATOM 2004 O O . GLY A 1 257 ? -13.961 4.676 5.02 1 58 257 GLY A O 1
ATOM 2005 N N . GLU A 1 258 ? -12.852 6.395 4.105 1 69.69 258 GLU A N 1
ATOM 2006 C CA . GLU A 1 258 ? -12.148 5.48 3.215 1 69.69 258 GLU A CA 1
ATOM 2007 C C . GLU A 1 258 ? -11.008 4.77 3.941 1 69.69 258 GLU A C 1
ATOM 2009 O O . GLU A 1 258 ? -10.242 5.402 4.672 1 69.69 258 GLU A O 1
ATOM 2014 N N . GLN A 1 259 ? -11.055 3.488 4.047 1 80.81 259 GLN A N 1
ATOM 2015 C CA . GLN A 1 259 ? -10.008 2.695 4.68 1 80.81 259 GLN A CA 1
ATOM 2016 C C . GLN A 1 259 ? -8.703 2.771 3.887 1 80.81 259 GLN A C 1
ATOM 2018 O O . GLN A 1 259 ? -8.711 2.648 2.66 1 80.81 259 GLN A O 1
ATOM 2023 N N . VAL A 1 260 ? -7.66 3.191 4.719 1 88.06 260 VAL A N 1
ATOM 2024 C CA . VAL A 1 260 ? -6.352 3.229 4.078 1 88.06 260 VAL A CA 1
ATOM 2025 C C . VAL A 1 260 ? -5.414 2.229 4.754 1 88.06 260 VAL A C 1
ATOM 2027 O O . VAL A 1 260 ? -5.52 1.99 5.961 1 88.06 260 VAL A O 1
ATOM 2030 N N . THR A 1 261 ? -4.574 1.582 3.963 1 94.06 261 THR A N 1
ATOM 2031 C CA . THR A 1 261 ? -3.539 0.702 4.496 1 94.06 261 THR A CA 1
ATOM 2032 C C . THR A 1 261 ? -2.389 1.513 5.086 1 94.06 261 THR A C 1
ATOM 2034 O O . THR A 1 261 ? -1.956 2.504 4.496 1 94.06 261 THR A O 1
ATOM 2037 N N . CYS A 1 262 ? -1.971 1.157 6.289 1 96.62 262 CYS A N 1
ATOM 2038 C CA . CYS A 1 262 ? -0.79 1.741 6.918 1 96.62 262 CYS A CA 1
ATOM 2039 C C . CYS A 1 262 ? 0.211 0.66 7.305 1 96.62 262 CYS A C 1
ATOM 2041 O O . CYS A 1 262 ? -0.174 -0.478 7.582 1 96.62 262 CYS A O 1
ATOM 2043 N N . VAL A 1 263 ? 1.478 1.036 7.297 1 98.44 263 VAL A N 1
ATOM 2044 C CA . VAL A 1 263 ? 2.523 0.078 7.637 1 98.44 263 VAL A CA 1
ATOM 2045 C C . VAL A 1 263 ? 3.494 0.707 8.633 1 98.44 263 VAL A C 1
ATOM 2047 O O . VAL A 1 263 ? 3.523 1.929 8.797 1 98.44 263 VAL A O 1
ATOM 2050 N N . ARG A 1 264 ? 4.254 -0.193 9.328 1 98.56 264 ARG A N 1
ATOM 2051 C CA . ARG A 1 264 ? 5.395 0.258 10.117 1 98.56 264 ARG A CA 1
ATOM 2052 C C . ARG A 1 264 ? 6.582 0.597 9.219 1 98.56 264 ARG A C 1
ATOM 2054 O O . ARG A 1 264 ? 6.918 -0.168 8.312 1 98.56 264 ARG A O 1
ATOM 2061 N N . LEU A 1 265 ? 7.227 1.721 9.492 1 98.81 265 LEU A N 1
ATOM 2062 C CA . LEU A 1 265 ? 8.43 2.057 8.742 1 98.81 265 LEU A CA 1
ATOM 2063 C C . LEU A 1 265 ? 9.5 0.986 8.922 1 98.81 265 LEU A C 1
ATOM 2065 O O . LEU A 1 265 ? 10.203 0.629 7.973 1 98.81 265 LEU A O 1
ATOM 2069 N N . ASP A 1 266 ? 9.648 0.423 10.148 1 98.62 266 ASP A N 1
ATOM 2070 C CA . ASP A 1 266 ? 10.641 -0.603 10.453 1 98.62 266 ASP A CA 1
ATOM 2071 C C . ASP A 1 266 ? 10.43 -1.846 9.586 1 98.62 266 ASP A C 1
ATOM 2073 O O . ASP A 1 266 ? 11.383 -2.574 9.297 1 98.62 266 ASP A O 1
ATOM 2077 N N . ASP A 1 267 ? 9.156 -2.107 9.211 1 98.62 267 ASP A N 1
ATOM 2078 C CA . ASP A 1 267 ? 8.82 -3.287 8.422 1 98.62 267 ASP A CA 1
ATOM 2079 C C . ASP A 1 267 ? 8.945 -3.004 6.926 1 98.62 267 ASP A C 1
ATOM 2081 O O . ASP A 1 267 ? 9.43 -3.842 6.168 1 98.62 267 ASP A O 1
ATOM 2085 N N . ALA A 1 268 ? 8.531 -1.836 6.457 1 98.56 268 ALA A N 1
ATOM 2086 C CA . ALA A 1 268 ? 8.523 -1.474 5.043 1 98.56 268 ALA A CA 1
ATOM 2087 C C . ALA A 1 268 ? 9.938 -1.207 4.535 1 98.56 268 ALA A C 1
ATOM 2089 O O . ALA A 1 268 ? 10.25 -1.504 3.381 1 98.56 268 ALA A O 1
ATOM 2090 N N . LEU A 1 269 ? 10.75 -0.62 5.391 1 98.19 269 LEU A N 1
ATOM 2091 C CA . LEU A 1 269 ? 12.055 -0.137 4.961 1 98.19 269 LEU A CA 1
ATOM 2092 C C . LEU A 1 269 ? 13.141 -0.53 5.965 1 98.19 269 LEU A C 1
ATOM 2094 O O . LEU A 1 269 ? 13.875 0.326 6.457 1 98.19 269 LEU A O 1
ATOM 2098 N N . PRO A 1 270 ? 13.344 -1.795 6.152 1 96.5 270 PRO A N 1
ATOM 2099 C CA . PRO A 1 270 ? 14.305 -2.209 7.172 1 96.5 270 PRO A CA 1
ATOM 2100 C C . PRO A 1 270 ? 15.734 -1.785 6.84 1 96.5 270 PRO A C 1
ATOM 2102 O O . PRO A 1 270 ? 16.562 -1.631 7.738 1 96.5 270 PRO A O 1
ATOM 2105 N N . GLY A 1 271 ? 16.062 -1.546 5.516 1 94.38 271 GLY A N 1
ATOM 2106 C CA . GLY A 1 271 ? 17.453 -1.271 5.152 1 94.38 271 GLY A CA 1
ATOM 2107 C C . GLY A 1 271 ? 17.656 0.116 4.566 1 94.38 271 GLY A C 1
ATOM 2108 O O . GLY A 1 271 ? 18.703 0.413 4.004 1 94.38 271 GLY A O 1
ATOM 2109 N N . PHE A 1 272 ? 16.75 1.052 4.625 1 95.5 272 PHE A N 1
ATOM 2110 C CA . PHE A 1 272 ? 16.797 2.32 3.908 1 95.5 272 PHE A CA 1
ATOM 2111 C C . PHE A 1 272 ? 17.812 3.26 4.527 1 95.5 272 PHE A C 1
ATOM 2113 O O . PHE A 1 272 ? 18.406 4.094 3.834 1 95.5 272 PHE A O 1
ATOM 2120 N N . ALA A 1 273 ? 18.078 3.217 5.902 1 97.31 273 ALA A N 1
ATOM 2121 C CA . ALA A 1 273 ? 19.031 4.031 6.641 1 97.31 273 ALA A CA 1
ATOM 2122 C C . ALA A 1 273 ? 18.812 5.516 6.383 1 97.31 273 ALA A C 1
ATOM 2124 O O . ALA A 1 273 ? 19.688 6.203 5.863 1 97.31 273 ALA A O 1
ATOM 2125 N N . PRO A 1 274 ? 17.703 6.113 6.758 1 98.38 274 PRO A N 1
ATOM 2126 C CA . PRO A 1 274 ? 17.406 7.523 6.512 1 98.38 274 PRO A CA 1
ATOM 2127 C C . PRO A 1 274 ? 18.234 8.469 7.371 1 98.38 274 PRO A C 1
ATOM 2129 O O . PRO A 1 274 ? 18.656 8.102 8.469 1 98.38 274 PRO A O 1
ATOM 2132 N N . ASN A 1 275 ? 18.5 9.695 6.82 1 98.56 275 ASN A N 1
ATOM 2133 C CA . ASN A 1 275 ? 19.078 10.742 7.656 1 98.56 275 ASN A CA 1
ATOM 2134 C C . ASN A 1 275 ? 18.094 11.891 7.883 1 98.56 275 ASN A C 1
ATOM 2136 O O . ASN A 1 275 ? 18.359 12.781 8.688 1 98.56 275 ASN A O 1
ATOM 2140 N N . LEU A 1 276 ? 16.906 11.852 7.25 1 98.81 276 LEU A N 1
ATOM 2141 C CA . LEU A 1 276 ? 15.812 12.781 7.5 1 98.81 276 LEU A CA 1
ATOM 2142 C C . LEU A 1 276 ? 14.461 12.094 7.297 1 98.81 276 LEU A C 1
ATOM 2144 O O . LEU A 1 276 ? 14.266 11.383 6.309 1 98.81 276 LEU A O 1
ATOM 2148 N N . ILE A 1 277 ? 13.531 12.219 8.211 1 98.94 277 ILE A N 1
ATOM 2149 C CA . ILE A 1 277 ? 12.156 11.734 8.086 1 98.94 277 ILE A CA 1
ATOM 2150 C C . ILE A 1 277 ? 11.188 12.883 8.32 1 98.94 277 ILE A C 1
ATOM 2152 O O . ILE A 1 277 ? 11.312 13.625 9.305 1 98.94 277 ILE A O 1
ATOM 2156 N N . LYS A 1 278 ? 10.305 13.109 7.418 1 98.94 278 LYS A N 1
ATOM 2157 C CA . LYS A 1 278 ? 9.203 14.055 7.559 1 98.94 278 LYS A CA 1
ATOM 2158 C C . LYS A 1 278 ? 7.879 13.328 7.766 1 98.94 278 LYS A C 1
ATOM 2160 O O . LYS A 1 278 ? 7.598 12.336 7.094 1 98.94 278 LYS A O 1
ATOM 2165 N N . MET A 1 279 ? 7.078 13.773 8.758 1 98.69 279 MET A N 1
ATOM 2166 C CA . MET A 1 279 ? 5.742 13.219 8.961 1 98.69 279 MET A CA 1
ATOM 2167 C C . MET A 1 279 ? 4.691 14.32 8.984 1 98.69 279 MET A C 1
ATOM 2169 O O . MET A 1 279 ? 4.738 15.203 9.844 1 98.69 279 MET A O 1
ATOM 2173 N N . ASP A 1 280 ? 3.852 14.367 8.094 1 97.88 280 ASP A N 1
ATOM 2174 C CA . ASP A 1 280 ? 2.59 15.102 8.047 1 97.88 280 ASP A CA 1
ATOM 2175 C C . ASP A 1 280 ? 1.437 14.188 7.645 1 97.88 280 ASP A C 1
ATOM 2177 O O . ASP A 1 280 ? 1.041 14.156 6.477 1 97.88 280 ASP A O 1
ATOM 2181 N N . ILE A 1 281 ? 0.899 13.461 8.711 1 96.12 281 ILE A N 1
ATOM 2182 C CA . ILE A 1 281 ? 0.113 12.281 8.375 1 96.12 281 ILE A CA 1
ATOM 2183 C C . ILE A 1 281 ? -1.203 12.297 9.148 1 96.12 281 ILE A C 1
ATOM 2185 O O . ILE A 1 281 ? -1.681 11.258 9.602 1 96.12 281 ILE A O 1
ATOM 2189 N N . GLU A 1 282 ? -1.729 13.367 9.461 1 91.88 282 GLU A N 1
ATOM 2190 C CA . GLU A 1 282 ? -3.107 13.664 9.836 1 91.88 282 GLU A CA 1
ATOM 2191 C C . GLU A 1 282 ? -3.486 12.977 11.148 1 91.88 282 GLU A C 1
ATOM 2193 O O . GLU A 1 282 ? -4.586 12.43 11.273 1 91.88 282 GLU A O 1
ATOM 2198 N N . GLY A 1 283 ? -2.539 12.867 12.055 1 92.81 283 GLY A N 1
ATOM 2199 C CA . GLY A 1 283 ? -2.873 12.391 13.391 1 92.81 283 GLY A CA 1
ATOM 2200 C C . GLY A 1 283 ? -2.146 11.117 13.766 1 92.81 283 GLY A C 1
ATOM 2201 O O . GLY A 1 283 ? -2.098 10.75 14.945 1 92.81 283 GLY A O 1
ATOM 2202 N N . GLU A 1 284 ? -1.481 10.492 12.844 1 94.25 284 GLU A N 1
ATOM 2203 C CA . GLU A 1 284 ? -0.829 9.203 13.086 1 94.25 284 GLU A CA 1
ATOM 2204 C C . GLU A 1 284 ? 0.623 9.398 13.516 1 94.25 284 GLU A C 1
ATOM 2206 O O . GLU A 1 284 ? 1.362 8.43 13.68 1 94.25 284 GLU A O 1
ATOM 2211 N N . GLU A 1 285 ? 1.063 10.617 13.797 1 97.69 285 GLU A N 1
ATOM 2212 C CA . GLU A 1 285 ? 2.477 10.906 14.023 1 97.69 285 GLU A CA 1
ATOM 2213 C C . GLU A 1 285 ? 3.031 10.086 15.18 1 97.69 285 GLU A C 1
ATOM 2215 O O . GLU A 1 285 ? 4.023 9.367 15.016 1 97.69 285 GLU A O 1
ATOM 2220 N N . PRO A 1 286 ? 2.379 10.055 16.344 1 98 286 PRO A N 1
ATOM 2221 C CA . PRO A 1 286 ? 2.941 9.258 17.438 1 98 286 PRO A CA 1
ATOM 2222 C C . PRO A 1 286 ? 2.988 7.762 17.109 1 98 286 PRO A C 1
ATOM 2224 O O . PRO A 1 286 ? 3.98 7.094 17.406 1 98 286 PRO A O 1
ATOM 2227 N N . ALA A 1 287 ? 1.905 7.277 16.516 1 97.5 287 ALA A N 1
ATOM 2228 C CA . ALA A 1 287 ? 1.866 5.863 16.156 1 97.5 287 ALA A CA 1
ATOM 2229 C C . ALA A 1 287 ? 2.965 5.527 15.148 1 97.5 287 ALA A C 1
ATOM 2231 O O . ALA A 1 287 ? 3.645 4.508 15.281 1 97.5 287 ALA A O 1
ATOM 2232 N N . ALA A 1 288 ? 3.121 6.375 14.195 1 98.56 288 ALA A N 1
ATOM 2233 C CA . ALA A 1 288 ? 4.129 6.156 13.164 1 98.56 288 ALA A CA 1
ATOM 2234 C C . ALA A 1 288 ? 5.535 6.172 13.758 1 98.56 288 ALA A C 1
ATOM 2236 O O . ALA A 1 288 ? 6.406 5.414 13.328 1 98.56 288 ALA A O 1
ATOM 2237 N N . LEU A 1 289 ? 5.812 7.078 14.703 1 98.88 289 LEU A N 1
ATOM 2238 C CA . LEU A 1 289 ? 7.105 7.121 15.375 1 98.88 289 LEU A CA 1
ATOM 2239 C C . LEU A 1 289 ? 7.375 5.812 16.109 1 98.88 289 LEU A C 1
ATOM 2241 O O . LEU A 1 289 ? 8.5 5.309 16.094 1 98.88 289 LEU A O 1
ATOM 2245 N N . LEU A 1 290 ? 6.34 5.301 16.75 1 98.69 290 LEU A N 1
ATOM 2246 C CA . LEU A 1 290 ? 6.477 3.998 17.406 1 98.69 290 LEU A CA 1
ATOM 2247 C C . LEU A 1 290 ? 6.824 2.922 16.375 1 98.69 290 LEU A C 1
ATOM 2249 O O . LEU A 1 290 ? 7.68 2.07 16.641 1 98.69 290 LEU A O 1
ATOM 2253 N N . GLY A 1 291 ? 6.191 2.938 15.25 1 98.69 291 GLY A N 1
ATOM 2254 C CA . GLY A 1 291 ? 6.441 1.979 14.188 1 98.69 291 GLY A CA 1
ATOM 2255 C C . GLY A 1 291 ? 7.801 2.143 13.539 1 98.69 291 GLY A C 1
ATOM 2256 O O . GLY A 1 291 ? 8.242 1.283 12.773 1 98.69 291 GLY A O 1
ATOM 2257 N N . ALA A 1 292 ? 8.492 3.201 13.844 1 98.75 292 ALA A N 1
ATOM 2258 C CA . ALA A 1 292 ? 9.805 3.512 13.281 1 98.75 292 ALA A CA 1
ATOM 2259 C C . ALA A 1 292 ? 10.898 3.412 14.344 1 98.75 292 ALA A C 1
ATOM 2261 O O . ALA A 1 292 ? 12.039 3.814 14.109 1 98.75 292 ALA A O 1
ATOM 2262 N N . GLU A 1 293 ? 10.57 2.938 15.508 1 98.62 293 GLU A N 1
ATOM 2263 C CA . GLU A 1 293 ? 11.477 3.041 16.656 1 98.62 293 GLU A CA 1
ATOM 2264 C C . GLU A 1 293 ? 12.82 2.387 16.359 1 98.62 293 GLU A C 1
ATOM 2266 O O . GLU A 1 293 ? 13.867 2.926 16.703 1 98.62 293 GLU A O 1
ATOM 2271 N N . GLN A 1 294 ? 12.828 1.167 15.773 1 97.81 294 GLN A N 1
ATOM 2272 C CA . GLN A 1 294 ? 14.086 0.504 15.453 1 97.81 294 GLN A CA 1
ATOM 2273 C C . GLN A 1 294 ? 14.93 1.353 14.5 1 97.81 294 GLN A C 1
ATOM 2275 O O . GLN A 1 294 ? 16.141 1.489 14.688 1 97.81 294 GLN A O 1
ATOM 2280 N N . MET A 1 295 ? 14.297 1.87 13.5 1 97.81 295 MET A N 1
ATOM 2281 C CA . MET A 1 295 ? 14.953 2.74 12.531 1 97.81 295 MET A CA 1
ATOM 2282 C C . MET A 1 295 ? 15.531 3.977 13.211 1 97.81 295 MET A C 1
ATOM 2284 O O . MET A 1 295 ? 16.656 4.379 12.922 1 97.81 295 MET A O 1
ATOM 2288 N N . LEU A 1 296 ? 14.766 4.641 14.109 1 98.69 296 LEU A N 1
ATOM 2289 C CA . LEU A 1 296 ? 15.203 5.828 14.836 1 98.69 296 LEU A CA 1
ATOM 2290 C C . LEU A 1 296 ? 16.422 5.516 15.703 1 98.69 296 LEU A C 1
ATOM 2292 O O . LEU A 1 296 ? 17.391 6.281 15.719 1 98.69 296 LEU A O 1
ATOM 2296 N N . ARG A 1 297 ? 16.375 4.402 16.391 1 98.31 297 ARG A N 1
ATOM 2297 C CA . ARG A 1 297 ? 17.469 4.023 17.281 1 98.31 297 ARG A CA 1
ATOM 2298 C C . ARG A 1 297 ? 18.734 3.697 16.5 1 98.31 297 ARG A C 1
ATOM 2300 O O . ARG A 1 297 ? 19.844 4.016 16.922 1 98.31 297 ARG A O 1
ATOM 2307 N N . ARG A 1 298 ? 18.578 3.092 15.391 1 97.31 298 ARG A N 1
ATOM 2308 C CA . ARG A 1 298 ? 19.719 2.617 14.602 1 97.31 298 ARG A CA 1
ATOM 2309 C C . ARG A 1 298 ? 20.406 3.771 13.875 1 97.31 298 ARG A C 1
ATOM 2311 O O . ARG A 1 298 ? 21.641 3.832 13.82 1 97.31 298 ARG A O 1
ATOM 2318 N N . HIS A 1 299 ? 19.641 4.703 13.328 1 97.62 299 HIS A N 1
ATOM 2319 C CA . HIS A 1 299 ? 20.219 5.648 12.391 1 97.62 299 HIS A CA 1
ATOM 2320 C C . HIS A 1 299 ? 20.156 7.074 12.922 1 97.62 299 HIS A C 1
ATOM 2322 O O . HIS A 1 299 ? 20.828 7.969 12.406 1 97.62 299 HIS A O 1
ATOM 2328 N N . ARG A 1 300 ? 19.266 7.344 13.883 1 97.94 300 ARG A N 1
ATOM 2329 C CA . ARG A 1 300 ? 19.078 8.656 14.492 1 97.94 300 ARG A CA 1
ATOM 2330 C C . ARG A 1 300 ? 18.891 9.734 13.43 1 97.94 300 ARG A C 1
ATOM 2332 O O . ARG A 1 300 ? 19.609 10.742 13.438 1 97.94 300 ARG A O 1
ATOM 2339 N N . PRO A 1 301 ? 18 9.5 12.523 1 98.62 301 PRO A N 1
ATOM 2340 C CA . PRO A 1 301 ? 17.734 10.547 11.523 1 98.62 301 PRO A CA 1
ATOM 2341 C C . PRO A 1 301 ? 17.219 11.836 12.148 1 98.62 301 PRO A C 1
ATOM 2343 O O . PRO A 1 301 ? 16.641 11.812 13.234 1 98.62 301 PRO A O 1
ATOM 2346 N N . HIS A 1 302 ? 17.469 12.977 11.453 1 98.69 302 HIS A N 1
ATOM 2347 C CA . HIS A 1 302 ? 16.734 14.188 11.789 1 98.69 302 HIS A CA 1
ATOM 2348 C C . HIS A 1 302 ? 15.242 14.023 11.484 1 98.69 302 HIS A C 1
ATOM 2350 O O . HIS A 1 302 ? 14.859 13.195 10.656 1 98.69 302 HIS A O 1
ATOM 2356 N N . LEU A 1 303 ? 14.414 14.758 12.227 1 98.88 303 LEU A N 1
ATOM 2357 C CA . LEU A 1 303 ? 12.977 14.609 12.07 1 98.88 303 LEU A CA 1
ATOM 2358 C C . LEU A 1 303 ? 12.305 15.969 11.875 1 98.88 303 LEU A C 1
ATOM 2360 O O . LEU A 1 303 ? 12.695 16.953 12.508 1 98.88 303 LEU A O 1
ATOM 2364 N N . ALA A 1 304 ? 11.383 16.062 10.984 1 98.88 304 ALA A N 1
ATOM 2365 C CA . ALA A 1 304 ? 10.414 17.156 10.844 1 98.88 304 ALA A CA 1
ATOM 2366 C C . ALA A 1 304 ? 8.984 16.625 10.984 1 98.88 304 ALA A C 1
ATOM 2368 O O . ALA A 1 304 ? 8.398 16.141 10.016 1 98.88 304 ALA A O 1
ATOM 2369 N N . ILE A 1 305 ? 8.367 16.766 12.164 1 98.88 305 ILE A N 1
ATOM 2370 C CA . ILE A 1 305 ? 7.113 16.094 12.492 1 98.88 305 ILE A CA 1
ATOM 2371 C C . ILE A 1 305 ? 6.016 17.141 12.719 1 98.88 305 ILE A C 1
ATOM 2373 O O . ILE A 1 305 ? 6.156 18.031 13.555 1 98.88 305 ILE A O 1
ATOM 2377 N N . SER A 1 306 ? 4.957 16.984 11.984 1 98.38 306 SER A N 1
ATOM 2378 C CA . SER A 1 306 ? 3.807 17.859 12.219 1 98.38 306 SER A CA 1
ATOM 2379 C C . SER A 1 306 ? 3.271 17.703 13.641 1 98.38 306 SER A C 1
ATOM 2381 O O . SER A 1 306 ? 3.094 16.578 14.117 1 98.38 306 SER A O 1
ATOM 2383 N N . ALA A 1 307 ? 2.938 18.828 14.273 1 98 307 ALA A N 1
ATOM 2384 C CA . ALA A 1 307 ? 2.52 18.797 15.672 1 98 307 ALA A CA 1
ATOM 2385 C C . ALA A 1 307 ? 1.212 19.562 15.875 1 98 307 ALA A C 1
ATOM 2387 O O . ALA A 1 307 ? 1 20.172 16.922 1 98 307 ALA A O 1
ATOM 2388 N N . TYR A 1 308 ? 0.324 19.531 14.891 1 95.56 308 TYR A N 1
ATOM 2389 C CA . TYR A 1 308 ? -0.875 20.344 15 1 95.56 308 TYR A CA 1
ATOM 2390 C C . TYR A 1 308 ? -2.127 19.531 14.711 1 95.56 308 TYR A C 1
ATOM 2392 O O . TYR A 1 308 ? -3.246 20.031 14.82 1 95.56 308 TYR A O 1
ATOM 2400 N N . HIS A 1 309 ? -1.999 18.25 14.352 1 94.44 309 HIS A N 1
ATOM 2401 C CA . HIS A 1 309 ? -3.137 17.453 13.906 1 94.44 309 HIS A CA 1
ATOM 2402 C C . HIS A 1 309 ? -4.035 17.078 15.078 1 94.44 309 HIS A C 1
ATOM 2404 O O . HIS A 1 309 ? -5.223 16.797 14.898 1 94.44 309 HIS A O 1
ATOM 2410 N N . ARG A 1 310 ? -3.484 17.047 16.203 1 93.56 310 ARG A N 1
ATOM 2411 C CA . ARG A 1 310 ? -4.191 16.875 17.469 1 93.56 310 ARG A CA 1
ATOM 2412 C C . ARG A 1 310 ? -3.648 17.828 18.531 1 93.56 310 ARG A C 1
ATOM 2414 O O . ARG A 1 310 ? -2.484 18.234 18.484 1 93.56 310 ARG A O 1
ATOM 2421 N N . ALA A 1 311 ? -4.508 18.078 19.5 1 95 311 ALA A N 1
ATOM 2422 C CA . ALA A 1 311 ? -4.129 19.062 20.516 1 95 311 ALA A CA 1
ATOM 2423 C C . ALA A 1 311 ? -2.9 18.594 21.297 1 95 311 ALA A C 1
ATOM 2425 O O . ALA A 1 311 ? -1.959 19.359 21.5 1 95 311 ALA A O 1
ATOM 2426 N N . GLU A 1 312 ? -2.896 17.297 21.609 1 96.56 312 GLU A N 1
ATOM 2427 C CA . GLU A 1 312 ? -1.837 16.781 22.469 1 96.56 312 GLU A CA 1
ATOM 2428 C C . GLU A 1 312 ? -0.524 16.641 21.703 1 96.56 312 GLU A C 1
ATOM 2430 O O . GLU A 1 312 ? 0.539 16.484 22.312 1 96.56 312 GLU A O 1
ATOM 2435 N N . HIS A 1 313 ? -0.565 16.672 20.359 1 97.44 313 HIS A N 1
ATOM 2436 C CA . HIS A 1 313 ? 0.654 16.516 19.562 1 97.44 313 HIS A CA 1
ATOM 2437 C C . HIS A 1 313 ? 1.659 17.609 19.891 1 97.44 313 HIS A C 1
ATOM 2439 O O . HIS A 1 313 ? 2.865 17.422 19.719 1 97.44 313 HIS A O 1
ATOM 2445 N N . LEU A 1 314 ? 1.157 18.75 20.359 1 97.38 314 LEU A N 1
ATOM 2446 C CA . LEU A 1 314 ? 1.992 19.906 20.656 1 97.38 314 LEU A CA 1
ATOM 2447 C C . LEU A 1 314 ? 3.09 19.547 21.656 1 97.38 314 LEU A C 1
ATOM 2449 O O . LEU A 1 314 ? 4.223 20 21.531 1 97.38 314 LEU A O 1
ATOM 2453 N N . TRP A 1 315 ? 2.744 18.719 22.656 1 98.06 315 TRP A N 1
ATOM 2454 C CA . TRP A 1 315 ? 3.756 18.375 23.656 1 98.06 315 TRP A CA 1
ATOM 2455 C C . TRP A 1 315 ? 4.082 16.875 23.609 1 98.06 315 TRP A C 1
ATOM 2457 O O . TRP A 1 315 ? 5.219 16.484 23.859 1 98.06 315 TRP A O 1
ATOM 2467 N N . SER A 1 316 ? 3.164 16.016 23.141 1 98.12 316 SER A N 1
ATOM 2468 C CA . SER A 1 316 ? 3.305 14.578 23.297 1 98.12 316 SER A CA 1
ATOM 2469 C C . SER A 1 316 ? 4.355 14.016 22.344 1 98.12 316 SER A C 1
ATOM 2471 O O . SER A 1 316 ? 5.023 13.031 22.656 1 98.12 316 SER A O 1
ATOM 2473 N N . ILE A 1 317 ? 4.504 14.594 21.203 1 98.75 317 ILE A N 1
ATOM 2474 C CA . ILE A 1 317 ? 5.473 14.102 20.234 1 98.75 317 ILE A CA 1
ATOM 2475 C C . ILE A 1 317 ? 6.891 14.297 20.766 1 98.75 317 ILE A C 1
ATOM 2477 O O . ILE A 1 317 ? 7.715 13.391 20.703 1 98.75 317 ILE A O 1
ATOM 2481 N N . LEU A 1 318 ? 7.172 15.531 21.25 1 98.62 318 LEU A N 1
ATOM 2482 C CA . LEU A 1 318 ? 8.484 15.766 21.844 1 98.62 318 LEU A CA 1
ATOM 2483 C C . LEU A 1 318 ? 8.711 14.828 23.031 1 98.62 318 LEU A C 1
ATOM 2485 O O . LEU A 1 318 ? 9.797 14.266 23.172 1 98.62 318 LEU A O 1
ATOM 2489 N N . GLU A 1 319 ? 7.691 14.727 23.891 1 98.38 319 GLU A N 1
ATOM 2490 C CA . GLU A 1 319 ? 7.797 13.82 25.031 1 98.38 319 GLU A CA 1
ATOM 2491 C C . GLU A 1 319 ? 8.18 12.414 24.578 1 98.38 319 GLU A C 1
ATOM 2493 O O . GLU A 1 319 ? 9.047 11.781 25.188 1 98.38 319 GLU A O 1
ATOM 2498 N N . GLN A 1 320 ? 7.516 11.961 23.562 1 98.62 320 GLN A N 1
ATOM 2499 C CA . GLN A 1 320 ? 7.785 10.641 23.016 1 98.62 320 GLN A CA 1
ATOM 2500 C C . GLN A 1 320 ? 9.219 10.531 22.5 1 98.62 320 GLN A C 1
ATOM 2502 O O . GLN A 1 320 ? 9.93 9.578 22.828 1 98.62 320 GLN A O 1
ATOM 2507 N N . LEU A 1 321 ? 9.648 11.477 21.734 1 98.69 321 LEU A N 1
ATOM 2508 C CA . LEU A 1 321 ? 10.992 11.461 21.156 1 98.69 321 LEU A CA 1
ATOM 2509 C C . LEU A 1 321 ? 12.055 11.578 22.25 1 98.69 321 LEU A C 1
ATOM 2511 O O . LEU A 1 321 ? 13.109 10.938 22.172 1 98.69 321 LEU A O 1
ATOM 2515 N N . ASP A 1 322 ? 11.789 12.414 23.219 1 97.75 322 ASP A N 1
ATOM 2516 C CA . ASP A 1 322 ? 12.719 12.594 24.344 1 97.75 322 ASP A CA 1
ATOM 2517 C C . ASP A 1 322 ? 12.891 11.289 25.125 1 97.75 322 ASP A C 1
ATOM 2519 O O . ASP A 1 322 ? 13.984 10.984 25.594 1 97.75 322 ASP A O 1
ATOM 2523 N N . ALA A 1 323 ? 11.812 10.562 25.281 1 97.81 323 ALA A N 1
ATOM 2524 C CA . ALA A 1 323 ? 11.828 9.305 26.031 1 97.81 323 ALA A CA 1
ATOM 2525 C C . ALA A 1 323 ? 12.727 8.281 25.344 1 97.81 323 ALA A C 1
ATOM 2527 O O . ALA A 1 323 ? 13.227 7.355 26 1 97.81 323 ALA A O 1
ATOM 2528 N N . TYR A 1 324 ? 12.914 8.438 24.062 1 97.75 324 TYR A N 1
ATOM 2529 C CA . TYR A 1 324 ? 13.789 7.516 23.344 1 97.75 324 TYR A CA 1
ATOM 2530 C C . TYR A 1 324 ? 15.25 7.777 23.688 1 97.75 324 TYR A C 1
ATOM 2532 O O . TYR A 1 324 ? 16.109 6.934 23.422 1 97.75 324 TYR A O 1
ATOM 2540 N N . GLN A 1 325 ? 15.648 8.898 24.172 1 97.62 325 GLN A N 1
ATOM 2541 C CA . GLN A 1 325 ? 16.984 9.25 24.625 1 97.62 325 GLN A CA 1
ATOM 2542 C C . GLN A 1 325 ? 18 9.062 23.484 1 97.62 325 GLN A C 1
ATOM 2544 O O . GLN A 1 325 ? 19.031 8.414 23.672 1 97.62 325 GLN A O 1
ATOM 2549 N N . LEU A 1 326 ? 17.688 9.719 22.375 1 97.75 326 LEU A N 1
ATOM 2550 C CA . LEU A 1 326 ? 18.531 9.531 21.203 1 97.75 326 LEU A CA 1
ATOM 2551 C C . LEU A 1 326 ? 19.406 10.75 20.969 1 97.75 326 LEU A C 1
ATOM 2553 O O . LEU A 1 326 ? 20.125 10.828 19.969 1 97.75 326 LEU A O 1
ATOM 2557 N N . GLY A 1 327 ? 19.344 11.734 21.828 1 97.25 327 GLY A N 1
ATOM 2558 C CA . GLY A 1 327 ? 20.25 12.883 21.766 1 97.25 327 GLY A CA 1
ATOM 2559 C C . GLY A 1 327 ? 19.719 13.992 20.875 1 97.25 327 GLY A C 1
ATOM 2560 O O . GLY A 1 327 ? 20.5 14.805 20.375 1 97.25 327 GLY A O 1
ATOM 2561 N N . TYR A 1 328 ? 18.469 14.102 20.688 1 98 328 TYR A N 1
ATOM 2562 C CA . TYR A 1 328 ? 17.875 15.125 19.844 1 98 328 TYR A CA 1
ATOM 2563 C C . TYR A 1 328 ? 17.891 16.484 20.531 1 98 328 TYR A C 1
ATOM 2565 O O . TYR A 1 328 ? 17.75 16.578 21.75 1 98 328 TYR A O 1
ATOM 2573 N N . THR A 1 329 ? 18.125 17.469 19.719 1 98.25 329 THR A N 1
ATOM 2574 C CA . THR A 1 329 ? 17.812 18.859 20.047 1 98.25 329 THR A CA 1
ATOM 2575 C C . THR A 1 329 ? 16.547 19.297 19.312 1 98.25 329 THR A C 1
ATOM 2577 O O . THR A 1 329 ? 16.375 19.031 18.125 1 98.25 329 THR A O 1
ATOM 2580 N N . PHE A 1 330 ? 15.68 20.047 20.047 1 98.69 330 PHE A N 1
ATOM 2581 C CA . PHE A 1 330 ? 14.344 20.266 19.5 1 98.69 330 PHE A CA 1
ATOM 2582 C C . PHE A 1 330 ? 14.133 21.734 19.156 1 98.69 330 PHE A C 1
ATOM 2584 O O . PHE A 1 330 ? 14.531 22.609 19.922 1 98.69 330 PHE A O 1
ATOM 2591 N N . TYR A 1 331 ? 13.547 21.969 18 1 98.62 331 TYR A N 1
ATOM 2592 C CA . TYR A 1 331 ? 13.102 23.281 17.531 1 98.62 331 TYR A CA 1
ATOM 2593 C C . TYR A 1 331 ? 11.633 23.234 17.125 1 98.62 331 TYR A C 1
ATOM 2595 O O . TYR A 1 331 ? 11.141 22.188 16.688 1 98.62 331 TYR A O 1
ATOM 2603 N N . LEU A 1 332 ? 10.906 24.297 17.266 1 98.56 332 LEU A N 1
ATOM 2604 C CA . LEU A 1 332 ? 9.508 24.453 16.875 1 98.56 332 LEU A CA 1
ATOM 2605 C C . LEU A 1 332 ? 9.336 25.609 15.898 1 98.56 332 LEU A C 1
ATOM 2607 O O . LEU A 1 332 ? 9.898 26.688 16.109 1 98.56 332 LEU A O 1
ATOM 2611 N N . ARG A 1 333 ? 8.719 25.359 14.82 1 98.38 333 ARG A N 1
ATOM 2612 C CA . ARG A 1 333 ? 8.367 26.422 13.883 1 98.38 333 ARG A CA 1
ATOM 2613 C C . ARG A 1 333 ? 6.938 26.25 13.383 1 98.38 333 ARG A C 1
ATOM 2615 O O . ARG A 1 333 ? 6.395 25.141 13.391 1 98.38 333 ARG A O 1
ATOM 2622 N N . CYS A 1 334 ? 6.348 27.297 12.984 1 97.75 334 CYS A N 1
ATOM 2623 C CA . CYS A 1 334 ? 5.004 27.344 12.414 1 97.75 334 CYS A CA 1
ATOM 2624 C C . CYS A 1 334 ? 5.023 27.938 11.016 1 97.75 334 CYS A C 1
ATOM 2626 O O . CYS A 1 334 ? 5.516 29.047 10.812 1 97.75 334 CYS A O 1
ATOM 2628 N N . HIS A 1 335 ? 4.418 27.188 10.078 1 97.44 335 HIS A N 1
ATOM 2629 C CA . HIS A 1 335 ? 4.648 27.531 8.68 1 97.44 335 HIS A CA 1
ATOM 2630 C C . HIS A 1 335 ? 3.354 27.953 7.996 1 97.44 335 HIS A C 1
ATOM 2632 O O . HIS A 1 335 ? 3.338 28.203 6.785 1 97.44 335 HIS A O 1
ATOM 2638 N N . ALA A 1 336 ? 2.279 28.047 8.719 1 95.75 336 ALA A N 1
ATOM 2639 C CA . ALA A 1 336 ? 1.001 28.484 8.164 1 95.75 336 ALA A CA 1
ATOM 2640 C C . ALA A 1 336 ? 0.215 29.312 9.188 1 95.75 336 ALA A C 1
ATOM 2642 O O . ALA A 1 336 ? 0.677 29.516 10.312 1 95.75 336 ALA A O 1
ATOM 2643 N N . ARG A 1 337 ? -0.93 29.828 8.742 1 93.75 337 ARG A N 1
ATOM 2644 C CA . ARG A 1 337 ? -1.744 30.703 9.586 1 93.75 337 ARG A CA 1
ATOM 2645 C C . ARG A 1 337 ? -2.514 29.891 10.625 1 93.75 337 ARG A C 1
ATOM 2647 O O . ARG A 1 337 ? -2.701 28.688 10.469 1 93.75 337 ARG A O 1
ATOM 2654 N N . ILE A 1 338 ? -2.85 30.562 11.734 1 93.06 338 ILE A N 1
ATOM 2655 C CA . ILE A 1 338 ? -3.688 30.078 12.828 1 93.06 338 ILE A CA 1
ATOM 2656 C C . ILE A 1 338 ? -3.111 28.781 13.383 1 93.06 338 ILE A C 1
ATOM 2658 O O . ILE A 1 338 ? -3.848 27.828 13.633 1 93.06 338 ILE A O 1
ATOM 2662 N N . THR A 1 339 ? -1.794 28.656 13.414 1 94 339 THR A N 1
ATOM 2663 C CA . THR A 1 339 ? -0.98 27.641 14.086 1 94 339 THR A CA 1
ATOM 2664 C C . THR A 1 339 ? -1.054 26.312 13.344 1 94 339 THR A C 1
ATOM 2666 O O . THR A 1 339 ? -0.685 25.281 13.898 1 94 339 THR A O 1
ATOM 2669 N N . PHE A 1 340 ? -1.585 26.344 12.125 1 94.56 340 PHE A N 1
ATOM 2670 C CA . PHE A 1 340 ? -1.438 25.188 11.258 1 94.56 340 PHE A CA 1
ATOM 2671 C C . PHE A 1 340 ? 0.012 25.016 10.828 1 94.56 340 PHE A C 1
ATOM 2673 O O . PHE A 1 340 ? 0.811 25.953 10.93 1 94.56 340 PHE A O 1
ATOM 2680 N N . ASP A 1 341 ? 0.388 23.797 10.398 1 96.81 341 ASP A N 1
ATOM 2681 C CA . ASP A 1 341 ? 1.726 23.453 9.922 1 96.81 341 ASP A CA 1
ATOM 2682 C C . ASP A 1 341 ? 2.785 23.797 10.969 1 96.81 341 ASP A C 1
ATOM 2684 O O . ASP A 1 341 ? 3.844 24.328 10.633 1 96.81 341 ASP A O 1
ATOM 2688 N N . THR A 1 342 ? 2.33 23.703 12.234 1 97.75 342 THR A N 1
ATOM 2689 C CA . THR A 1 342 ? 3.318 23.672 13.305 1 97.75 342 THR A CA 1
ATOM 2690 C C . THR A 1 342 ? 4.152 22.406 13.242 1 97.75 342 THR A C 1
ATOM 2692 O O . THR A 1 342 ? 3.604 21.297 13.227 1 97.75 342 THR A O 1
ATOM 2695 N N . VAL A 1 343 ? 5.48 22.562 13.156 1 98.75 343 VAL A N 1
ATOM 2696 C CA . VAL A 1 343 ? 6.371 21.438 12.938 1 98.75 343 VAL A CA 1
ATOM 2697 C C . VAL A 1 343 ? 7.418 21.375 14.047 1 98.75 343 VAL A C 1
ATOM 2699 O O . VAL A 1 343 ? 8.047 22.391 14.375 1 98.75 343 VAL A O 1
ATOM 2702 N N . LEU A 1 344 ? 7.527 20.266 14.695 1 98.88 344 LEU A N 1
ATOM 2703 C CA . LEU A 1 344 ? 8.625 19.969 15.609 1 98.88 344 LEU A CA 1
ATOM 2704 C C . LEU A 1 344 ? 9.828 19.422 14.852 1 98.88 344 LEU A C 1
ATOM 2706 O O . LEU A 1 344 ? 9.727 18.406 14.156 1 98.88 344 LEU A O 1
ATOM 2710 N N . TYR A 1 345 ? 10.914 20.125 14.945 1 98.81 345 TYR A N 1
ATOM 2711 C CA . TYR A 1 345 ? 12.172 19.672 14.367 1 98.81 345 TYR A CA 1
ATOM 2712 C C . TYR A 1 345 ? 13.062 19.031 15.422 1 98.81 345 TYR A C 1
ATOM 2714 O O . TYR A 1 345 ? 13.344 19.641 16.453 1 98.81 345 TYR A O 1
ATOM 2722 N N . ALA A 1 346 ? 13.422 17.797 15.234 1 98.75 346 ALA A N 1
ATOM 2723 C CA . ALA A 1 346 ? 14.391 17.094 16.062 1 98.75 346 ALA A CA 1
ATOM 2724 C C . ALA A 1 346 ? 15.711 16.906 15.32 1 98.75 346 ALA A C 1
ATOM 2726 O O . ALA A 1 346 ? 15.781 16.188 14.32 1 98.75 346 ALA A O 1
ATOM 2727 N N . VAL A 1 347 ? 16.719 17.531 15.852 1 98.19 347 VAL A N 1
ATOM 2728 C CA . VAL A 1 347 ? 18 17.609 15.156 1 98.19 347 VAL A CA 1
ATOM 2729 C C . VAL A 1 347 ? 19.078 16.922 15.992 1 98.19 347 VAL A C 1
ATOM 2731 O O . VAL A 1 347 ? 19.109 17.062 17.219 1 98.19 347 VAL A O 1
ATOM 2734 N N . ILE A 1 348 ? 19.891 16.156 15.336 1 95.75 348 ILE A N 1
ATOM 2735 C CA . ILE A 1 348 ? 21.062 15.562 15.992 1 95.75 348 ILE A CA 1
ATOM 2736 C C . ILE A 1 348 ? 22.25 16.516 15.898 1 95.75 348 ILE A C 1
ATOM 2738 O O . ILE A 1 348 ? 22.688 16.875 14.797 1 95.75 348 ILE A O 1
ATOM 2742 N N . PRO A 1 349 ? 22.734 16.906 17.047 1 87.38 349 PRO A N 1
ATOM 2743 C CA . PRO A 1 349 ? 23.875 17.828 17.016 1 87.38 349 PRO A CA 1
ATOM 2744 C C . PRO A 1 349 ? 25.109 17.234 16.359 1 87.38 349 PRO A C 1
ATOM 2746 O O . PRO A 1 349 ? 25.344 16.031 16.453 1 87.38 349 PRO A O 1
ATOM 2749 N N . GLU A 1 350 ? 25.75 17.953 15.477 1 76.12 350 GLU A N 1
ATOM 2750 C CA . GLU A 1 350 ? 27 17.5 14.891 1 76.12 350 GLU A CA 1
ATOM 2751 C C . GLU A 1 350 ? 28.047 17.188 15.961 1 76.12 350 GLU A C 1
ATOM 2753 O O . GLU A 1 350 ? 28.094 17.844 17 1 76.12 350 GLU A O 1
ATOM 2758 N N . ARG A 1 351 ? 28.594 15.953 16.016 1 55.91 351 ARG A N 1
ATOM 2759 C CA . ARG A 1 351 ? 29.719 15.688 16.906 1 55.91 351 ARG A CA 1
ATOM 2760 C C . ARG A 1 351 ? 30.859 16.672 16.641 1 55.91 351 ARG A C 1
ATOM 2762 O O . ARG A 1 351 ? 31.203 16.938 15.5 1 55.91 351 ARG A O 1
ATOM 2769 N N . VAL A 1 352 ? 31.25 17.578 17.516 1 40.16 352 VAL A N 1
ATOM 2770 C CA . VAL A 1 352 ? 32.5 18.344 17.438 1 40.16 352 VAL A CA 1
ATOM 2771 C C . VAL A 1 352 ? 33.656 17.406 17.203 1 40.16 352 VAL A C 1
ATOM 2773 O O . VAL A 1 352 ? 33.906 16.484 18 1 40.16 352 VAL A O 1
ATOM 2776 N N . LYS A 1 353 ? 34.125 17.062 16.031 1 45.56 353 LYS A N 1
ATOM 2777 C CA . LYS A 1 353 ? 35.438 16.422 15.844 1 45.56 353 LYS A CA 1
ATOM 2778 C C . LYS A 1 353 ? 36.5 17.094 16.688 1 45.56 353 LYS A C 1
ATOM 2780 O O . LYS A 1 353 ? 36.594 18.328 16.719 1 45.56 353 LYS A O 1
ATOM 2785 N N . ASP A 1 354 ? 36.781 16.344 17.875 1 32.84 354 ASP A N 1
ATOM 2786 C CA . ASP A 1 354 ? 38.031 16.75 18.516 1 32.84 354 ASP A CA 1
ATOM 2787 C C . ASP A 1 354 ? 39.094 17.109 17.469 1 32.84 354 ASP A C 1
ATOM 2789 O O . ASP A 1 354 ? 39.438 16.266 16.625 1 32.84 354 ASP A O 1
ATOM 2793 N N . ARG A 1 355 ? 39.25 18.297 17.172 1 25.91 355 ARG A N 1
ATOM 2794 C CA . ARG A 1 355 ? 40.625 18.562 16.75 1 25.91 355 ARG A CA 1
ATOM 2795 C C . ARG A 1 355 ? 41.594 18.266 17.875 1 25.91 355 ARG A C 1
ATOM 2797 O O . ARG A 1 355 ? 41.344 18.547 19.047 1 25.91 355 ARG A O 1
ATOM 2804 N N . MET B 1 1 ? -25.719 -41.969 -17.984 1 37.69 1 MET B N 1
ATOM 2805 C CA . MET B 1 1 ? -25.891 -40.812 -17.125 1 37.69 1 MET B CA 1
ATOM 2806 C C . MET B 1 1 ? -25.281 -39.562 -17.766 1 37.69 1 MET B C 1
ATOM 2808 O O . MET B 1 1 ? -25.891 -38.5 -17.812 1 37.69 1 MET B O 1
ATOM 2812 N N . PHE B 1 2 ? -24.016 -39.062 -17.828 1 52.97 2 PHE B N 1
ATOM 2813 C CA . PHE B 1 2 ? -23.734 -37.969 -18.766 1 52.97 2 PHE B CA 1
ATOM 2814 C C . PHE B 1 2 ? -23.844 -38.469 -20.203 1 52.97 2 PHE B C 1
ATOM 2816 O O . PHE B 1 2 ? -24.453 -37.812 -21.047 1 52.97 2 PHE B O 1
ATOM 2823 N N . ASP B 1 3 ? -23.156 -39.094 -21.297 1 51.94 3 ASP B N 1
ATOM 2824 C CA . ASP B 1 3 ? -23.734 -39.5 -22.578 1 51.94 3 ASP B CA 1
ATOM 2825 C C . ASP B 1 3 ? -24.438 -40.875 -22.453 1 51.94 3 ASP B C 1
ATOM 2827 O O . ASP B 1 3 ? -24.703 -41.344 -21.359 1 51.94 3 ASP B O 1
ATOM 2831 N N . ASP B 1 4 ? -23.922 -41.969 -23.188 1 51.31 4 ASP B N 1
ATOM 2832 C CA . ASP B 1 4 ? -24.422 -43.219 -23.766 1 51.31 4 ASP B CA 1
ATOM 2833 C C . ASP B 1 4 ? -24.406 -44.344 -22.75 1 51.31 4 ASP B C 1
ATOM 2835 O O . ASP B 1 4 ? -24.891 -45.469 -23.031 1 51.31 4 ASP B O 1
ATOM 2839 N N . HIS B 1 5 ? -23.844 -44.062 -21.359 1 59.97 5 HIS B N 1
ATOM 2840 C CA . HIS B 1 5 ? -23.734 -45.188 -20.438 1 59.97 5 HIS B CA 1
ATOM 2841 C C . HIS B 1 5 ? -24.609 -45 -19.203 1 59.97 5 HIS B C 1
ATOM 2843 O O . HIS B 1 5 ? -24.688 -43.875 -18.672 1 59.97 5 HIS B O 1
ATOM 2849 N N . HIS B 1 6 ? -25.578 -45.781 -18.984 1 74 6 HIS B N 1
ATOM 2850 C CA . HIS B 1 6 ? -26.484 -45.75 -17.844 1 74 6 HIS B CA 1
ATOM 2851 C C . HIS B 1 6 ? -25.781 -46.219 -16.578 1 74 6 HIS B C 1
ATOM 2853 O O . HIS B 1 6 ? -25.312 -47.375 -16.516 1 74 6 HIS B O 1
ATOM 2859 N N . PHE B 1 7 ? -25.281 -45.25 -15.672 1 86.31 7 PHE B N 1
ATOM 2860 C CA . PHE B 1 7 ? -24.688 -45.594 -14.391 1 86.31 7 PHE B CA 1
ATOM 2861 C C . PHE B 1 7 ? -25.719 -45.531 -13.273 1 86.31 7 PHE B C 1
ATOM 2863 O O . PHE B 1 7 ? -26.562 -44.625 -13.266 1 86.31 7 PHE B O 1
ATOM 2870 N N . ASP B 1 8 ? -25.625 -46.469 -12.375 1 90.12 8 ASP B N 1
ATOM 2871 C CA . ASP B 1 8 ? -26.547 -46.531 -11.242 1 90.12 8 ASP B CA 1
ATOM 2872 C C . ASP B 1 8 ? -26.188 -45.469 -10.195 1 90.12 8 ASP B C 1
ATOM 2874 O O . ASP B 1 8 ? -27.062 -44.969 -9.484 1 90.12 8 ASP B O 1
ATOM 2878 N N . HIS B 1 9 ? -24.859 -45.188 -10.094 1 94.5 9 HIS B N 1
ATOM 2879 C CA . HIS B 1 9 ? -24.375 -44.281 -9.055 1 94.5 9 HIS B CA 1
ATOM 2880 C C . HIS B 1 9 ? -23.422 -43.25 -9.625 1 94.5 9 HIS B C 1
ATOM 2882 O O . HIS B 1 9 ? -22.578 -43.562 -10.453 1 94.5 9 HIS B O 1
ATOM 2888 N N . LEU B 1 10 ? -23.688 -42.031 -9.227 1 95.69 10 LEU B N 1
ATOM 2889 C CA . LEU B 1 10 ? -22.75 -40.938 -9.453 1 95.69 10 LEU B CA 1
ATOM 2890 C C . LEU B 1 10 ? -22 -40.594 -8.172 1 95.69 10 LEU B C 1
ATOM 2892 O O . LEU B 1 10 ? -22.625 -40.344 -7.129 1 95.69 10 LEU B O 1
ATOM 2896 N N . LEU B 1 11 ? -20.703 -40.625 -8.242 1 97.62 11 LEU B N 1
ATOM 2897 C CA . LEU B 1 11 ? -19.859 -40.344 -7.082 1 97.62 11 LEU B CA 1
ATOM 2898 C C . LEU B 1 11 ? -18.891 -39.219 -7.371 1 97.62 11 LEU B C 1
ATOM 2900 O O . LEU B 1 11 ? -18.641 -38.875 -8.531 1 97.62 11 LEU B O 1
ATOM 2904 N N . ILE B 1 12 ? -18.406 -38.562 -6.34 1 97.88 12 ILE B N 1
ATOM 2905 C CA . ILE B 1 12 ? -17.391 -37.531 -6.453 1 97.88 12 ILE B CA 1
ATOM 2906 C C . ILE B 1 12 ? -16.188 -37.875 -5.578 1 97.88 12 ILE B C 1
ATOM 2908 O O . ILE B 1 12 ? -16.344 -38.125 -4.379 1 97.88 12 ILE B O 1
ATOM 2912 N N . TYR B 1 13 ? -15.047 -37.969 -6.195 1 98.25 13 TYR B N 1
ATOM 2913 C CA . TYR B 1 13 ? -13.836 -38.156 -5.395 1 98.25 13 TYR B CA 1
ATOM 2914 C C . TYR B 1 13 ? -13.297 -36.812 -4.922 1 98.25 13 TYR B C 1
ATOM 2916 O O . TYR B 1 13 ? -12.891 -35.969 -5.738 1 98.25 13 TYR B O 1
ATOM 2924 N N . GLY B 1 14 ? -13.078 -36.594 -3.689 1 97.19 14 GLY B N 1
ATOM 2925 C CA . GLY B 1 14 ? -12.75 -35.312 -3.049 1 97.19 14 GLY B CA 1
ATOM 2926 C C . GLY B 1 14 ? -13.945 -34.656 -2.373 1 97.19 14 GLY B C 1
ATOM 2927 O O . GLY B 1 14 ? -14.859 -34.188 -3.045 1 97.19 14 GLY B O 1
ATOM 2928 N N . ALA B 1 15 ? -13.953 -34.594 -1.05 1 96.12 15 ALA B N 1
ATOM 2929 C CA . ALA B 1 15 ? -15.141 -34.156 -0.318 1 96.12 15 ALA B CA 1
ATOM 2930 C C . ALA B 1 15 ? -14.953 -32.719 0.227 1 96.12 15 ALA B C 1
ATOM 2932 O O . ALA B 1 15 ? -15.711 -32.281 1.09 1 96.12 15 ALA B O 1
ATOM 2933 N N . ARG B 1 16 ? -13.961 -32.062 -0.3 1 92.88 16 ARG B N 1
ATOM 2934 C CA . ARG B 1 16 ? -13.703 -30.688 0.165 1 92.88 16 ARG B CA 1
ATOM 2935 C C . ARG B 1 16 ? -14.125 -29.672 -0.879 1 92.88 16 ARG B C 1
ATOM 2937 O O . ARG B 1 16 ? -15.117 -29.859 -1.587 1 92.88 16 ARG B O 1
ATOM 2944 N N . LEU B 1 17 ? -13.523 -28.562 -0.933 1 89.38 17 LEU B N 1
ATOM 2945 C CA . LEU B 1 17 ? -14.031 -27.391 -1.633 1 89.38 17 LEU B CA 1
ATOM 2946 C C . LEU B 1 17 ? -14.375 -27.719 -3.082 1 89.38 17 LEU B C 1
ATOM 2948 O O . LEU B 1 17 ? -15.5 -27.5 -3.527 1 89.38 17 LEU B O 1
ATOM 2952 N N . ALA B 1 18 ? -13.398 -28.219 -3.814 1 91.44 18 ALA B N 1
ATOM 2953 C CA . ALA B 1 18 ? -13.625 -28.484 -5.234 1 91.44 18 ALA B CA 1
ATOM 2954 C C . ALA B 1 18 ? -14.719 -29.531 -5.434 1 91.44 18 ALA B C 1
ATOM 2956 O O . ALA B 1 18 ? -15.57 -29.375 -6.312 1 91.44 18 ALA B O 1
ATOM 2957 N N . GLY B 1 19 ? -14.688 -30.562 -4.664 1 95 19 GLY B N 1
ATOM 2958 C CA . GLY B 1 19 ? -15.727 -31.578 -4.75 1 95 19 GLY B CA 1
ATOM 2959 C C . GLY B 1 19 ? -17.109 -31.062 -4.406 1 95 19 GLY B C 1
ATOM 2960 O O . GLY B 1 19 ? -18.094 -31.422 -5.055 1 95 19 GLY B O 1
ATOM 2961 N N . GLN B 1 20 ? -17.141 -30.266 -3.426 1 94.56 20 GLN B N 1
ATOM 2962 C CA . GLN B 1 20 ? -18.406 -29.688 -3.021 1 94.56 20 GLN B CA 1
ATOM 2963 C C . GLN B 1 20 ? -18.953 -28.766 -4.102 1 94.56 20 GLN B C 1
ATOM 2965 O O . GLN B 1 20 ? -20.172 -28.688 -4.305 1 94.56 20 GLN B O 1
ATOM 2970 N N . GLU B 1 21 ? -18.062 -28.109 -4.734 1 92.06 21 GLU B N 1
ATOM 2971 C CA . GLU B 1 21 ? -18.484 -27.281 -5.852 1 92.06 21 GLU B CA 1
ATOM 2972 C C . GLU B 1 21 ? -19.062 -28.125 -6.98 1 92.06 21 GLU B C 1
ATOM 2974 O O . GLU B 1 21 ? -20.078 -27.734 -7.59 1 92.06 21 GLU B O 1
ATOM 2979 N N . VAL B 1 22 ? -18.469 -29.203 -7.246 1 93.81 22 VAL B N 1
ATOM 2980 C CA . VAL B 1 22 ? -18.953 -30.125 -8.266 1 93.81 22 VAL B CA 1
ATOM 2981 C C . VAL B 1 22 ? -20.344 -30.625 -7.879 1 93.81 22 VAL B C 1
ATOM 2983 O O . VAL B 1 22 ? -21.25 -30.656 -8.703 1 93.81 22 VAL B O 1
ATOM 2986 N N . GLN B 1 23 ? -20.453 -31.016 -6.648 1 95.12 23 GLN B N 1
ATOM 2987 C CA . GLN B 1 23 ? -21.734 -31.516 -6.156 1 95.12 23 GLN B CA 1
ATOM 2988 C C . GLN B 1 23 ? -22.828 -30.469 -6.305 1 95.12 23 GLN B C 1
ATOM 2990 O O . GLN B 1 23 ? -23.938 -30.766 -6.773 1 95.12 23 GLN B O 1
ATOM 2995 N N . SER B 1 24 ? -22.516 -29.312 -5.848 1 93.69 24 SER B N 1
ATOM 2996 C CA . SER B 1 24 ? -23.469 -28.219 -5.934 1 93.69 24 SER B CA 1
ATOM 2997 C C . SER B 1 24 ? -23.906 -27.969 -7.379 1 93.69 24 SER B C 1
ATOM 2999 O O . SER B 1 24 ? -25.078 -27.734 -7.652 1 93.69 24 SER B O 1
ATOM 3001 N N . PHE B 1 25 ? -22.953 -27.953 -8.203 1 92.12 25 PHE B N 1
ATOM 3002 C CA . PHE B 1 25 ? -23.234 -27.75 -9.625 1 92.12 25 PHE B CA 1
ATOM 3003 C C . PHE B 1 25 ? -24.125 -28.859 -10.156 1 92.12 25 PHE B C 1
ATOM 3005 O O . PHE B 1 25 ? -25.125 -28.594 -10.836 1 92.12 25 PHE B O 1
ATOM 3012 N N . MET B 1 26 ? -23.844 -30.062 -9.891 1 91.88 26 MET B N 1
ATOM 3013 C CA . MET B 1 26 ? -24.609 -31.219 -10.367 1 91.88 26 MET B CA 1
ATOM 3014 C C . MET B 1 26 ? -26.031 -31.188 -9.828 1 91.88 26 MET B C 1
ATOM 3016 O O . MET B 1 26 ? -26.984 -31.484 -10.555 1 91.88 26 MET B O 1
ATOM 3020 N N . ALA B 1 27 ? -26.078 -30.781 -8.617 1 92.06 27 ALA B N 1
ATOM 3021 C CA . ALA B 1 27 ? -27.406 -30.656 -8.016 1 92.06 27 ALA B CA 1
ATOM 3022 C C . ALA B 1 27 ? -28.25 -29.641 -8.773 1 92.06 27 ALA B C 1
ATOM 3024 O O . ALA B 1 27 ? -29.438 -29.891 -9.023 1 92.06 27 ALA B O 1
ATOM 3025 N N . LYS B 1 28 ? -27.656 -28.578 -9.117 1 91.38 28 LYS B N 1
ATOM 3026 C CA . LYS B 1 28 ? -28.344 -27.547 -9.859 1 91.38 28 LYS B CA 1
ATOM 3027 C C . LYS B 1 28 ? -28.781 -28.047 -11.234 1 91.38 28 LYS B C 1
ATOM 3029 O O . LYS B 1 28 ? -29.797 -27.578 -11.781 1 91.38 28 LYS B O 1
ATOM 3034 N N . LYS B 1 29 ? -28.047 -28.984 -11.773 1 89.12 29 LYS B N 1
ATOM 3035 C CA . LYS B 1 29 ? -28.359 -29.531 -13.086 1 89.12 29 LYS B CA 1
ATOM 3036 C C . LYS B 1 29 ? -29.312 -30.734 -12.977 1 89.12 29 LYS B C 1
ATOM 3038 O O . LYS B 1 29 ? -29.609 -31.391 -13.977 1 89.12 29 LYS B O 1
ATOM 3043 N N . GLY B 1 30 ? -29.688 -31.078 -11.75 1 89.12 30 GLY B N 1
ATOM 3044 C CA . GLY B 1 30 ? -30.641 -32.156 -11.531 1 89.12 30 GLY B CA 1
ATOM 3045 C C . GLY B 1 30 ? -30 -33.531 -11.438 1 89.12 30 GLY B C 1
ATOM 3046 O O . GLY B 1 30 ? -30.688 -34.531 -11.523 1 89.12 30 GLY B O 1
ATOM 3047 N N . LEU B 1 31 ? -28.719 -33.531 -11.312 1 90.62 31 LEU B N 1
ATOM 3048 C CA . LEU B 1 31 ? -28 -34.781 -11.172 1 90.62 31 LEU B CA 1
ATOM 3049 C C . LEU B 1 31 ? -27.781 -35.125 -9.695 1 90.62 31 LEU B C 1
ATOM 3051 O O . LEU B 1 31 ? -27.344 -34.25 -8.922 1 90.62 31 LEU B O 1
ATOM 3055 N N . THR B 1 32 ? -28.078 -36.312 -9.32 1 92.5 32 THR B N 1
ATOM 3056 C CA . THR B 1 32 ? -27.984 -36.719 -7.922 1 92.5 32 THR B CA 1
ATOM 3057 C C . THR B 1 32 ? -26.688 -37.5 -7.664 1 92.5 32 THR B C 1
ATOM 3059 O O . THR B 1 32 ? -26.422 -38.5 -8.305 1 92.5 32 THR B O 1
ATOM 3062 N N . VAL B 1 33 ? -25.938 -37.031 -6.75 1 95.69 33 VAL B N 1
ATOM 3063 C CA . VAL B 1 33 ? -24.703 -37.688 -6.316 1 95.69 33 VAL B CA 1
ATOM 3064 C C . VAL B 1 33 ? -25 -38.625 -5.141 1 95.69 33 VAL B C 1
ATOM 3066 O O . VAL B 1 33 ? -25.688 -38.219 -4.191 1 95.69 33 VAL B O 1
ATOM 3069 N N . SER B 1 34 ? -24.484 -39.812 -5.242 1 95.5 34 SER B N 1
ATOM 3070 C CA . SER B 1 34 ? -24.797 -40.812 -4.238 1 95.5 34 SER B CA 1
ATOM 3071 C C . SER B 1 34 ? -23.891 -40.688 -3.018 1 95.5 34 SER B C 1
ATOM 3073 O O . SER B 1 34 ? -24.312 -40.938 -1.891 1 95.5 34 SER B O 1
ATOM 3075 N N . SER B 1 35 ? -22.656 -40.375 -3.254 1 96.5 35 SER B N 1
ATOM 3076 C CA . SER B 1 35 ? -21.672 -40.344 -2.178 1 96.5 35 SER B CA 1
ATOM 3077 C C . SER B 1 35 ? -20.406 -39.625 -2.609 1 96.5 35 SER B C 1
ATOM 3079 O O . SER B 1 35 ? -20.125 -39.469 -3.805 1 96.5 35 SER B O 1
ATOM 3081 N N . PHE B 1 36 ? -19.734 -39.062 -1.587 1 97.88 36 PHE B N 1
ATOM 3082 C CA . PHE B 1 36 ? -18.359 -38.625 -1.788 1 97.88 36 PHE B CA 1
ATOM 3083 C C . PHE B 1 36 ? -17.391 -39.781 -1.512 1 97.88 36 PHE B C 1
ATOM 3085 O O . PHE B 1 36 ? -17.641 -40.625 -0.658 1 97.88 36 PHE B O 1
ATOM 3092 N N . LEU B 1 37 ? -16.375 -39.844 -2.277 1 98.06 37 LEU B N 1
ATOM 3093 C CA . LEU B 1 37 ? -15.211 -40.656 -1.961 1 98.06 37 LEU B CA 1
ATOM 3094 C C . LEU B 1 37 ? -14.055 -39.781 -1.487 1 98.06 37 LEU B C 1
ATOM 3096 O O . LEU B 1 37 ? -13.773 -38.75 -2.076 1 98.06 37 LEU B O 1
ATOM 3100 N N . ASP B 1 38 ? -13.359 -40.188 -0.416 1 97.19 38 ASP B N 1
ATOM 3101 C CA . ASP B 1 38 ? -12.227 -39.469 0.122 1 97.19 38 ASP B CA 1
ATOM 3102 C C . ASP B 1 38 ? -11.328 -40.344 0.967 1 97.19 38 ASP B C 1
ATOM 3104 O O . ASP B 1 38 ? -11.789 -41.344 1.52 1 97.19 38 ASP B O 1
ATOM 3108 N N . ARG B 1 39 ? -10.039 -40.031 1 1 93.94 39 ARG B N 1
ATOM 3109 C CA . ARG B 1 39 ? -9.125 -40.781 1.848 1 93.94 39 ARG B CA 1
ATOM 3110 C C . ARG B 1 39 ? -9.367 -40.5 3.322 1 93.94 39 ARG B C 1
ATOM 3112 O O . ARG B 1 39 ? -9.078 -41.312 4.188 1 93.94 39 ARG B O 1
ATOM 3119 N N . ASP B 1 40 ? -9.836 -39.219 3.531 1 91.56 40 ASP B N 1
ATOM 3120 C CA . ASP B 1 40 ? -10.133 -38.781 4.895 1 91.56 40 ASP B CA 1
ATOM 3121 C C . ASP B 1 40 ? -11.547 -39.219 5.305 1 91.56 40 ASP B C 1
ATOM 3123 O O . ASP B 1 40 ? -12.508 -38.469 5.051 1 91.56 40 ASP B O 1
ATOM 3127 N N . THR B 1 41 ? -11.719 -40.156 6.055 1 84.12 41 THR B N 1
ATOM 3128 C CA . THR B 1 41 ? -13.031 -40.688 6.422 1 84.12 41 THR B CA 1
ATOM 3129 C C . THR B 1 41 ? -13.578 -39.969 7.652 1 84.12 41 THR B C 1
ATOM 3131 O O . THR B 1 41 ? -14.727 -40.188 8.047 1 84.12 41 THR B O 1
ATOM 3134 N N . SER B 1 42 ? -12.727 -39.156 8.242 1 90.88 42 SER B N 1
ATOM 3135 C CA . SER B 1 42 ? -13.18 -38.469 9.438 1 90.88 42 SER B CA 1
ATOM 3136 C C . SER B 1 42 ? -14.242 -37.438 9.102 1 90.88 42 SER B C 1
ATOM 3138 O O . SER B 1 42 ? -14.945 -36.938 9.984 1 90.88 42 SER B O 1
ATOM 3140 N N . LEU B 1 43 ? -14.414 -37.156 7.887 1 90.56 43 LEU B N 1
ATOM 3141 C CA . LEU B 1 43 ? -15.398 -36.156 7.461 1 90.56 43 LEU B CA 1
ATOM 3142 C C . LEU B 1 43 ? -16.812 -36.656 7.699 1 90.56 43 LEU B C 1
ATOM 3144 O O . LEU B 1 43 ? -17.734 -35.875 7.957 1 90.56 43 LEU B O 1
ATOM 3148 N N . GLY B 1 44 ? -17.062 -38.031 7.566 1 90.25 44 GLY B N 1
ATOM 3149 C CA . GLY B 1 44 ? -18.344 -38.656 7.828 1 90.25 44 GLY B CA 1
ATOM 3150 C C . GLY B 1 44 ? -19.406 -38.281 6.816 1 90.25 44 GLY B C 1
ATOM 3151 O O . GLY B 1 44 ? -19.859 -39.125 6.043 1 90.25 44 GLY B O 1
ATOM 3152 N N . GLU B 1 45 ? -19.859 -37 6.859 1 94.56 45 GLU B N 1
ATOM 3153 C CA . GLU B 1 45 ? -20.891 -36.469 5.973 1 94.56 45 GLU B CA 1
ATOM 3154 C C . GLU B 1 45 ? -20.547 -35.062 5.48 1 94.56 45 GLU B C 1
ATOM 3156 O O . GLU B 1 45 ? -20.062 -34.25 6.25 1 94.56 45 GLU B O 1
ATOM 3161 N N . VAL B 1 46 ? -20.734 -34.906 4.211 1 96 46 VAL B N 1
ATOM 3162 C CA . VAL B 1 46 ? -20.516 -33.594 3.596 1 96 46 VAL B CA 1
ATOM 3163 C C . VAL B 1 46 ? -21.656 -33.281 2.639 1 96 46 VAL B C 1
ATOM 3165 O O . VAL B 1 46 ? -22.016 -34.094 1.795 1 96 46 VAL B O 1
ATOM 3168 N N . CYS B 1 47 ? -22.234 -32.125 2.734 1 94.94 47 CYS B N 1
ATOM 3169 C CA . CYS B 1 47 ? -23.344 -31.672 1.892 1 94.94 47 CYS B CA 1
ATOM 3170 C C . CYS B 1 47 ? -24.484 -32.656 1.936 1 94.94 47 CYS B C 1
ATOM 3172 O O . CYS B 1 47 ? -25.125 -32.938 0.915 1 94.94 47 CYS B O 1
ATOM 3174 N N . GLY B 1 48 ? -24.641 -33.281 3.047 1 94.75 48 GLY B N 1
ATOM 3175 C CA . GLY B 1 48 ? -25.75 -34.188 3.244 1 94.75 48 GLY B CA 1
ATOM 3176 C C . GLY B 1 48 ? -25.484 -35.562 2.66 1 94.75 48 GLY B C 1
ATOM 3177 O O . GLY B 1 48 ? -26.375 -36.438 2.639 1 94.75 48 GLY B O 1
ATOM 3178 N N . LEU B 1 49 ? -24.344 -35.875 2.17 1 96.5 49 LEU B N 1
ATOM 3179 C CA . LEU B 1 49 ? -23.984 -37.125 1.543 1 96.5 49 LEU B CA 1
ATOM 3180 C C . LEU B 1 49 ? -22.922 -37.875 2.363 1 96.5 49 LEU B C 1
ATOM 3182 O O . LEU B 1 49 ? -22.062 -37.219 2.973 1 96.5 49 LEU B O 1
ATOM 3186 N N . PRO B 1 50 ? -22.984 -39.156 2.367 1 96.06 50 PRO B N 1
ATOM 3187 C CA . PRO B 1 50 ? -21.938 -39.875 3.074 1 96.06 50 PRO B CA 1
ATOM 3188 C C . PRO B 1 50 ? -20.578 -39.781 2.385 1 96.06 50 PRO B C 1
ATOM 3190 O O . PRO B 1 50 ? -20.516 -39.594 1.168 1 96.06 50 PRO B O 1
ATOM 3193 N N . VAL B 1 51 ? -19.531 -39.938 3.191 1 97.5 51 VAL B N 1
ATOM 3194 C CA . VAL B 1 51 ? -18.156 -40 2.689 1 97.5 51 VAL B CA 1
ATOM 3195 C C . VAL B 1 51 ? -17.547 -41.375 2.957 1 97.5 51 VAL B C 1
ATOM 3197 O O . VAL B 1 51 ? -17.562 -41.844 4.094 1 97.5 51 VAL B O 1
ATOM 3200 N N . HIS B 1 52 ? -17.109 -42.062 1.906 1 96.56 52 HIS B N 1
ATOM 3201 C CA . HIS B 1 52 ? -16.453 -43.344 2.01 1 96.56 52 HIS B CA 1
ATOM 3202 C C . HIS B 1 52 ? -15.07 -43.312 1.376 1 96.56 52 HIS B C 1
ATOM 3204 O O . HIS B 1 52 ? -14.766 -42.438 0.568 1 96.56 52 HIS B O 1
ATOM 3210 N N . THR B 1 53 ? -14.266 -44.25 1.817 1 97 53 THR B N 1
ATOM 3211 C CA . THR B 1 53 ? -13.109 -44.531 0.97 1 97 53 THR B CA 1
ATOM 3212 C C . THR B 1 53 ? -13.523 -45.25 -0.306 1 97 53 THR B C 1
ATOM 3214 O O . THR B 1 53 ? -14.586 -45.875 -0.351 1 97 53 THR B O 1
ATOM 3217 N N . ALA B 1 54 ? -12.656 -45.156 -1.323 1 97.62 54 ALA B N 1
ATOM 3218 C CA . ALA B 1 54 ? -12.953 -45.844 -2.586 1 97.62 54 ALA B CA 1
ATOM 3219 C C . ALA B 1 54 ? -13.102 -47.344 -2.383 1 97.62 54 ALA B C 1
ATOM 3221 O O . ALA B 1 54 ? -13.992 -47.969 -2.959 1 97.62 54 ALA B O 1
ATOM 3222 N N . SER B 1 55 ? -12.234 -47.906 -1.548 1 97.12 55 SER B N 1
ATOM 3223 C CA . SER B 1 55 ? -12.25 -49.344 -1.286 1 97.12 55 SER B CA 1
ATOM 3224 C C . SER B 1 55 ? -13.492 -49.75 -0.506 1 97.12 55 SER B C 1
ATOM 3226 O O . SER B 1 55 ? -14.102 -50.781 -0.794 1 97.12 55 SER B O 1
ATOM 3228 N N . GLU B 1 56 ? -13.82 -48.938 0.487 1 96 56 GLU B N 1
ATOM 3229 C CA . GLU B 1 56 ? -15 -49.25 1.293 1 96 56 GLU B CA 1
ATOM 3230 C C . GLU B 1 56 ? -16.266 -49.219 0.439 1 96 56 GLU B C 1
ATOM 3232 O O . GLU B 1 56 ? -17.109 -50.125 0.565 1 96 56 GLU B O 1
ATOM 3237 N N . TRP B 1 57 ? -16.375 -48.219 -0.312 1 96.88 57 TRP B N 1
ATOM 3238 C CA . TRP B 1 57 ? -17.578 -48.094 -1.145 1 96.88 57 TRP B CA 1
ATOM 3239 C C . TRP B 1 57 ? -17.656 -49.25 -2.131 1 96.88 57 TRP B C 1
ATOM 3241 O O . TRP B 1 57 ? -18.719 -49.844 -2.316 1 96.88 57 TRP B O 1
ATOM 3251 N N . ALA B 1 58 ? -16.578 -49.594 -2.814 1 96.75 58 ALA B N 1
ATOM 3252 C CA . ALA B 1 58 ? -16.531 -50.656 -3.809 1 96.75 58 ALA B CA 1
ATOM 3253 C C . ALA B 1 58 ? -16.812 -52 -3.172 1 96.75 58 ALA B C 1
ATOM 3255 O O . ALA B 1 58 ? -17.266 -52.938 -3.852 1 96.75 58 ALA B O 1
ATOM 3256 N N . GLY B 1 59 ? -16.547 -52.125 -1.882 1 95.31 59 GLY B N 1
ATOM 3257 C CA . GLY B 1 59 ? -16.828 -53.344 -1.157 1 95.31 59 GLY B CA 1
ATOM 3258 C C . GLY B 1 59 ? -18.312 -53.531 -0.856 1 95.31 59 GLY B C 1
ATOM 3259 O O . GLY B 1 59 ? -18.766 -54.656 -0.625 1 95.31 59 GLY B O 1
ATOM 3260 N N . GLN B 1 60 ? -19.016 -52.469 -0.898 1 94.69 60 GLN B N 1
ATOM 3261 C CA . GLN B 1 60 ? -20.422 -52.5 -0.474 1 94.69 60 GLN B CA 1
ATOM 3262 C C . GLN B 1 60 ? -21.359 -52.406 -1.673 1 94.69 60 GLN B C 1
ATOM 3264 O O . GLN B 1 60 ? -22.531 -52.812 -1.578 1 94.69 60 GLN B O 1
ATOM 3269 N N . GLN B 1 61 ? -20.844 -51.906 -2.779 1 93.31 61 GLN B N 1
ATOM 3270 C CA . GLN B 1 61 ? -21.656 -51.688 -3.963 1 93.31 61 GLN B CA 1
ATOM 3271 C C . GLN B 1 61 ? -20.953 -52.156 -5.227 1 93.31 61 GLN B C 1
ATOM 3273 O O . GLN B 1 61 ? -19.75 -52.438 -5.207 1 93.31 61 GLN B O 1
ATOM 3278 N N . ASP B 1 62 ? -21.734 -52.281 -6.34 1 94 62 ASP B N 1
ATOM 3279 C CA . ASP B 1 62 ? -21.156 -52.625 -7.633 1 94 62 ASP B CA 1
ATOM 3280 C C . ASP B 1 62 ? -20.469 -51.438 -8.281 1 94 62 ASP B C 1
ATOM 3282 O O . ASP B 1 62 ? -21.125 -50.656 -8.969 1 94 62 ASP B O 1
ATOM 3286 N N . ALA B 1 63 ? -19.188 -51.375 -8.125 1 95.25 63 ALA B N 1
ATOM 3287 C CA . ALA B 1 63 ? -18.406 -50.25 -8.602 1 95.25 63 ALA B CA 1
ATOM 3288 C C . ALA B 1 63 ? -18.484 -50.125 -10.117 1 95.25 63 ALA B C 1
ATOM 3290 O O . ALA B 1 63 ? -18.359 -49 -10.664 1 95.25 63 ALA B O 1
ATOM 3291 N N . THR B 1 64 ? -18.719 -51.188 -10.852 1 94.62 64 THR B N 1
ATOM 3292 C CA . THR B 1 64 ? -18.719 -51.188 -12.312 1 94.62 64 THR B CA 1
ATOM 3293 C C . THR B 1 64 ? -19.922 -50.406 -12.844 1 94.62 64 THR B C 1
ATOM 3295 O O . THR B 1 64 ? -19.922 -49.969 -14 1 94.62 64 THR B O 1
ATOM 3298 N N . LYS B 1 65 ? -20.891 -50.156 -12.047 1 94.19 65 LYS B N 1
ATOM 3299 C CA . LYS B 1 65 ? -22.094 -49.406 -12.438 1 94.19 65 LYS B CA 1
ATOM 3300 C C . LYS B 1 65 ? -22.062 -48 -11.883 1 94.19 65 LYS B C 1
ATOM 3302 O O . LYS B 1 65 ? -23.109 -47.344 -11.742 1 94.19 65 LYS B O 1
ATOM 3307 N N . SER B 1 66 ? -20.875 -47.562 -11.539 1 95.44 66 SER B N 1
ATOM 3308 C CA . SER B 1 66 ? -20.734 -46.219 -10.969 1 95.44 66 SER B CA 1
ATOM 3309 C C . SER B 1 66 ? -19.828 -45.344 -11.828 1 95.44 66 SER B C 1
ATOM 3311 O O . SER B 1 66 ? -18.938 -45.844 -12.508 1 95.44 66 SER B O 1
ATOM 3313 N N . CYS B 1 67 ? -20.141 -44.062 -11.859 1 95.69 67 CYS B N 1
ATOM 3314 C CA . CYS B 1 67 ? -19.328 -43 -12.453 1 95.69 67 CYS B CA 1
ATOM 3315 C C . CYS B 1 67 ? -18.75 -42.094 -11.375 1 95.69 67 CYS B C 1
ATOM 3317 O O . CYS B 1 67 ? -19.484 -41.594 -10.523 1 95.69 67 CYS B O 1
ATOM 3319 N N . VAL B 1 68 ? -17.438 -41.938 -11.391 1 97.69 68 VAL B N 1
ATOM 3320 C CA . VAL B 1 68 ? -16.766 -41.125 -10.391 1 97.69 68 VAL B CA 1
ATOM 3321 C C . VAL B 1 68 ? -16.25 -39.844 -11.039 1 97.69 68 VAL B C 1
ATOM 3323 O O . VAL B 1 68 ? -15.406 -39.906 -11.945 1 97.69 68 VAL B O 1
ATOM 3326 N N . VAL B 1 69 ? -16.688 -38.688 -10.586 1 96.62 69 VAL B N 1
ATOM 3327 C CA . VAL B 1 69 ? -16.125 -37.375 -11 1 96.62 69 VAL B CA 1
ATOM 3328 C C . VAL B 1 69 ? -15.016 -36.969 -10.031 1 96.62 69 VAL B C 1
ATOM 3330 O O . VAL B 1 69 ? -15.219 -36.969 -8.82 1 96.62 69 VAL B O 1
ATOM 3333 N N . ILE B 1 70 ? -13.898 -36.688 -10.602 1 97.19 70 ILE B N 1
ATOM 3334 C CA . ILE B 1 70 ? -12.789 -36.219 -9.781 1 97.19 70 ILE B CA 1
ATOM 3335 C C . ILE B 1 70 ? -13.055 -34.781 -9.328 1 97.19 70 ILE B C 1
ATOM 3337 O O . ILE B 1 70 ? -13.109 -33.875 -10.148 1 97.19 70 ILE B O 1
ATOM 3341 N N . GLY B 1 71 ? -13.227 -34.625 -8.047 1 95.69 71 GLY B N 1
ATOM 3342 C CA . GLY B 1 71 ? -13.453 -33.312 -7.461 1 95.69 71 GLY B CA 1
ATOM 3343 C C . GLY B 1 71 ? -12.242 -32.781 -6.719 1 95.69 71 GLY B C 1
ATOM 3344 O O . GLY B 1 71 ? -12.359 -32.312 -5.574 1 95.69 71 GLY B O 1
ATOM 3345 N N . LEU B 1 72 ? -11.102 -32.938 -7.293 1 94.06 72 LEU B N 1
ATOM 3346 C CA . LEU B 1 72 ? -9.836 -32.469 -6.75 1 94.06 72 LEU B CA 1
ATOM 3347 C C . LEU B 1 72 ? -9.211 -31.422 -7.668 1 94.06 72 LEU B C 1
ATOM 3349 O O . LEU B 1 72 ? -8.992 -31.672 -8.852 1 94.06 72 LEU B O 1
ATOM 3353 N N . PHE B 1 73 ? -8.969 -30.234 -7.152 1 91.81 73 PHE B N 1
ATOM 3354 C CA . PHE B 1 73 ? -8.359 -29.156 -7.91 1 91.81 73 PHE B CA 1
ATOM 3355 C C . PHE B 1 73 ? -7.367 -28.391 -7.047 1 91.81 73 PHE B C 1
ATOM 3357 O O . PHE B 1 73 ? -7.656 -27.266 -6.602 1 91.81 73 PHE B O 1
ATOM 3364 N N . ASN B 1 74 ? -6.211 -29 -6.836 1 88.19 74 ASN B N 1
ATOM 3365 C CA . ASN B 1 74 ? -5.137 -28.422 -6.035 1 88.19 74 ASN B CA 1
ATOM 3366 C C . ASN B 1 74 ? -3.764 -28.875 -6.539 1 88.19 74 ASN B C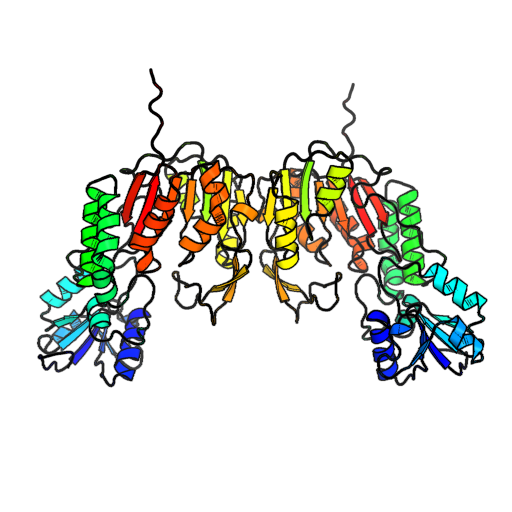 1
ATOM 3368 O O . ASN B 1 74 ? -3.666 -29.703 -7.434 1 88.19 74 ASN B O 1
ATOM 3372 N N . ASN B 1 75 ? -2.725 -28.297 -5.891 1 90.69 75 ASN B N 1
ATOM 3373 C CA . ASN B 1 75 ? -1.392 -28.453 -6.461 1 90.69 75 ASN B CA 1
ATOM 3374 C C . ASN B 1 75 ? -0.582 -29.5 -5.699 1 90.69 75 ASN B C 1
ATOM 3376 O O . ASN B 1 75 ? 0.611 -29.688 -5.957 1 90.69 75 ASN B O 1
ATOM 3380 N N . TYR B 1 76 ? -1.102 -30.281 -4.832 1 88.44 76 TYR B N 1
ATOM 3381 C CA . TYR B 1 76 ? -0.239 -31.094 -3.982 1 88.44 76 TYR B CA 1
ATOM 3382 C C . TYR B 1 76 ? -0.62 -32.562 -4.07 1 88.44 76 TYR B C 1
ATOM 3384 O O . TYR B 1 76 ? 0.158 -33.438 -3.678 1 88.44 76 TYR B O 1
ATOM 3392 N N . VAL B 1 77 ? -1.81 -32.906 -4.598 1 91.19 77 VAL B N 1
ATOM 3393 C CA . VAL B 1 77 ? -2.281 -34.281 -4.625 1 91.19 77 VAL B CA 1
ATOM 3394 C C . VAL B 1 77 ? -1.903 -34.938 -5.953 1 91.19 77 VAL B C 1
ATOM 3396 O O . VAL B 1 77 ? -2.051 -34.312 -7.016 1 91.19 77 VAL B O 1
ATOM 3399 N N . ASN B 1 78 ? -1.412 -36.125 -5.852 1 93.69 78 ASN B N 1
ATOM 3400 C CA . ASN B 1 78 ? -1.175 -36.906 -7.055 1 93.69 78 ASN B CA 1
ATOM 3401 C C . ASN B 1 78 ? -2.453 -37.594 -7.539 1 93.69 78 ASN B C 1
ATOM 3403 O O . ASN B 1 78 ? -2.707 -38.75 -7.207 1 93.69 78 ASN B O 1
ATOM 3407 N N . VAL B 1 79 ? -3.119 -37 -8.367 1 95.81 79 VAL B N 1
ATOM 3408 C CA . VAL B 1 79 ? -4.434 -37.469 -8.805 1 95.81 79 VAL B CA 1
ATOM 3409 C C . VAL B 1 79 ? -4.281 -38.719 -9.688 1 95.81 79 VAL B C 1
ATOM 3411 O O . VAL B 1 79 ? -5.176 -39.562 -9.742 1 95.81 79 VAL B O 1
ATOM 3414 N N . ALA B 1 80 ? -3.207 -38.812 -10.422 1 95.19 80 ALA B N 1
ATOM 3415 C CA . ALA B 1 80 ? -2.959 -39.969 -11.25 1 95.19 80 ALA B CA 1
ATOM 3416 C C . ALA B 1 80 ? -3.031 -41.25 -10.422 1 95.19 80 ALA B C 1
ATOM 3418 O O . ALA B 1 80 ? -3.6 -42.25 -10.867 1 95.19 80 ALA B O 1
ATOM 3419 N N . GLU B 1 81 ? -2.488 -41.188 -9.281 1 95.5 81 GLU B N 1
ATOM 3420 C CA . GLU B 1 81 ? -2.512 -42.344 -8.391 1 95.5 81 GLU B CA 1
ATOM 3421 C C . GLU B 1 81 ? -3.938 -42.688 -7.965 1 95.5 81 GLU B C 1
ATOM 3423 O O . GLU B 1 81 ? -4.293 -43.875 -7.844 1 95.5 81 GLU B O 1
ATOM 3428 N N . ILE B 1 82 ? -4.656 -41.719 -7.727 1 96.69 82 ILE B N 1
ATOM 3429 C CA . ILE B 1 82 ? -6.051 -41.906 -7.34 1 96.69 82 ILE B CA 1
ATOM 3430 C C . ILE B 1 82 ? -6.824 -42.562 -8.484 1 96.69 82 ILE B C 1
ATOM 3432 O O . ILE B 1 82 ? -7.586 -43.5 -8.273 1 96.69 82 ILE B O 1
ATOM 3436 N N . VAL B 1 83 ? -6.629 -42.094 -9.648 1 97.19 83 VAL B N 1
ATOM 3437 C CA . VAL B 1 83 ? -7.312 -42.625 -10.828 1 97.19 83 VAL B CA 1
ATOM 3438 C C . VAL B 1 83 ? -6.926 -44.062 -11.039 1 97.19 83 VAL B C 1
ATOM 3440 O O . VAL B 1 83 ? -7.789 -44.906 -11.305 1 97.19 83 VAL B O 1
ATOM 3443 N N . ARG B 1 84 ? -5.668 -44.406 -10.883 1 96.94 84 ARG B N 1
ATOM 3444 C CA . ARG B 1 84 ? -5.207 -45.781 -11.008 1 96.94 84 ARG B CA 1
ATOM 3445 C C . ARG B 1 84 ? -5.895 -46.688 -9.984 1 96.94 84 ARG B C 1
ATOM 3447 O O . ARG B 1 84 ? -6.305 -47.781 -10.305 1 96.94 84 ARG B O 1
ATOM 3454 N N . ASN B 1 85 ? -5.973 -46.156 -8.789 1 97.62 85 ASN B N 1
ATOM 3455 C CA . ASN B 1 85 ? -6.625 -46.906 -7.723 1 97.62 85 ASN B CA 1
ATOM 3456 C C . ASN B 1 85 ? -8.102 -47.156 -8.039 1 97.62 85 ASN B C 1
ATOM 3458 O O . ASN B 1 85 ? -8.602 -48.281 -7.832 1 97.62 85 ASN B O 1
ATOM 3462 N N . LEU B 1 86 ? -8.773 -46.188 -8.492 1 98.06 86 LEU B N 1
ATOM 3463 C CA . LEU B 1 86 ? -10.18 -46.312 -8.852 1 98.06 86 LEU B CA 1
ATOM 3464 C C . LEU B 1 86 ? -10.367 -47.344 -9.961 1 98.06 86 LEU B C 1
ATOM 3466 O O . LEU B 1 86 ? -11.305 -48.156 -9.922 1 98.06 86 LEU B O 1
ATOM 3470 N N . GLN B 1 87 ? -9.5 -47.312 -10.93 1 96.62 87 GLN B N 1
ATOM 3471 C CA . GLN B 1 87 ? -9.555 -48.25 -12.031 1 96.62 87 GLN B CA 1
ATOM 3472 C C . GLN B 1 87 ? -9.312 -49.688 -11.531 1 96.62 87 GLN B C 1
ATOM 3474 O O . GLN B 1 87 ? -10.016 -50.625 -11.938 1 96.62 87 GLN B O 1
ATOM 3479 N N . GLN B 1 88 ? -8.383 -49.844 -10.664 1 97.31 88 GLN B N 1
ATOM 3480 C CA . GLN B 1 88 ? -8.055 -51.125 -10.102 1 97.31 88 GLN B CA 1
ATOM 3481 C C . GLN B 1 88 ? -9.219 -51.688 -9.289 1 97.31 88 GLN B C 1
ATOM 3483 O O . GLN B 1 88 ? -9.438 -52.906 -9.258 1 97.31 88 GLN B O 1
ATOM 3488 N N . LEU B 1 89 ? -9.938 -50.812 -8.688 1 97.5 89 LEU B N 1
ATOM 3489 C CA . LEU B 1 89 ? -11.07 -51.219 -7.863 1 97.5 89 LEU B CA 1
ATOM 3490 C C . LEU B 1 89 ? -12.289 -51.531 -8.727 1 97.5 89 LEU B C 1
ATOM 3492 O O . LEU B 1 89 ? -13.305 -52 -8.227 1 97.5 89 LEU B O 1
ATOM 3496 N N . GLY B 1 90 ? -12.258 -51.125 -10 1 96.5 90 GLY B N 1
ATOM 3497 C CA . GLY B 1 90 ? -13.273 -51.562 -10.945 1 96.5 90 GLY B CA 1
ATOM 3498 C C . GLY B 1 90 ? -14.367 -50.531 -11.172 1 96.5 90 GLY B C 1
ATOM 3499 O O . GLY B 1 90 ? -15.445 -50.875 -11.664 1 96.5 90 GLY B O 1
ATOM 3500 N N . TYR B 1 91 ? -14.125 -49.344 -10.773 1 96.69 91 TYR B N 1
ATOM 3501 C CA . TYR B 1 91 ? -15.125 -48.312 -11.023 1 96.69 91 TYR B CA 1
ATOM 3502 C C . TYR B 1 91 ? -15.398 -48.156 -12.523 1 96.69 91 TYR B C 1
ATOM 3504 O O . TYR B 1 91 ? -14.469 -48.219 -13.328 1 96.69 91 TYR B O 1
ATOM 3512 N N . GLY B 1 92 ? -16.672 -47.969 -12.891 1 94.5 92 GLY B N 1
ATOM 3513 C CA . GLY B 1 92 ? -17.109 -48.031 -14.273 1 94.5 92 GLY B CA 1
ATOM 3514 C C . GLY B 1 92 ? -16.516 -46.938 -15.133 1 94.5 92 GLY B C 1
ATOM 3515 O O . GLY B 1 92 ? -16.094 -47.188 -16.266 1 94.5 92 GLY B O 1
ATOM 3516 N N . ARG B 1 93 ? -16.531 -45.719 -14.664 1 95.44 93 ARG B N 1
ATOM 3517 C CA . ARG B 1 93 ? -16.016 -44.594 -15.398 1 95.44 93 ARG B CA 1
ATOM 3518 C C . ARG B 1 93 ? -15.469 -43.531 -14.438 1 95.44 93 ARG B C 1
ATOM 3520 O O . ARG B 1 93 ? -16.047 -43.281 -13.383 1 95.44 93 ARG B O 1
ATOM 3527 N N . VAL B 1 94 ? -14.336 -43.094 -14.789 1 96.62 94 VAL B N 1
ATOM 3528 C CA . VAL B 1 94 ? -13.75 -41.969 -14.062 1 96.62 94 VAL B CA 1
ATOM 3529 C C . VAL B 1 94 ? -13.727 -40.75 -14.953 1 96.62 94 VAL B C 1
ATOM 3531 O O . VAL B 1 94 ? -13.188 -40.781 -16.062 1 96.62 94 VAL B O 1
ATOM 3534 N N . VAL B 1 95 ? -14.328 -39.656 -14.492 1 95.81 95 VAL B N 1
ATOM 3535 C CA . VAL B 1 95 ? -14.438 -38.406 -15.242 1 95.81 95 VAL B CA 1
ATOM 3536 C C . VAL B 1 95 ? -13.539 -37.344 -14.602 1 95.81 95 VAL B C 1
ATOM 3538 O O . VAL B 1 95 ? -13.711 -37 -13.43 1 95.81 95 VAL B O 1
ATOM 3541 N N . SER B 1 96 ? -12.609 -36.844 -15.375 1 96.12 96 SER B N 1
ATOM 3542 C CA . SER B 1 96 ? -11.742 -35.75 -14.883 1 96.12 96 SER B CA 1
ATOM 3543 C C . SER B 1 96 ? -12.492 -34.438 -14.805 1 96.12 96 SER B C 1
ATOM 3545 O O . SER B 1 96 ? -13.578 -34.312 -15.375 1 96.12 96 SER B O 1
ATOM 3547 N N . LEU B 1 97 ? -11.883 -33.5 -14.117 1 94.56 97 LEU B N 1
ATOM 3548 C CA . LEU B 1 97 ? -12.5 -32.188 -14.07 1 94.56 97 LEU B CA 1
ATOM 3549 C C . LEU B 1 97 ? -12.531 -31.531 -15.453 1 94.56 97 LEU B C 1
ATOM 3551 O O . LEU B 1 97 ? -13.461 -30.797 -15.773 1 94.56 97 LEU B O 1
ATOM 3555 N N . VAL B 1 98 ? -11.492 -31.781 -16.188 1 95.19 98 VAL B N 1
ATOM 3556 C CA . VAL B 1 98 ? -11.445 -31.266 -17.547 1 95.19 98 VAL B CA 1
ATOM 3557 C C . VAL B 1 98 ? -12.609 -31.828 -18.359 1 95.19 98 VAL B C 1
ATOM 3559 O O . VAL B 1 98 ? -13.328 -31.078 -19.031 1 95.19 98 VAL B O 1
ATOM 3562 N N . GLU B 1 99 ? -12.844 -33.094 -18.281 1 94.56 99 GLU B N 1
ATOM 3563 C CA . GLU B 1 99 ? -13.969 -33.75 -18.953 1 94.56 99 GLU B CA 1
ATOM 3564 C C . GLU B 1 99 ? -15.297 -33.219 -18.422 1 94.56 99 GLU B C 1
ATOM 3566 O O . GLU B 1 99 ? -16.25 -33.031 -19.188 1 94.56 99 GLU B O 1
ATOM 3571 N N . PHE B 1 100 ? -15.305 -33.094 -17.141 1 94 100 PHE B N 1
ATOM 3572 C CA . PHE B 1 100 ? -16.516 -32.594 -16.516 1 94 100 PHE B CA 1
ATOM 3573 C C . PHE B 1 100 ? -16.875 -31.219 -17.094 1 94 100 PHE B C 1
ATOM 3575 O O . PHE B 1 100 ? -18.031 -30.984 -17.438 1 94 100 PHE B O 1
ATOM 3582 N N . VAL B 1 101 ? -15.906 -30.312 -17.203 1 93.19 101 VAL B N 1
ATOM 3583 C CA . VAL B 1 101 ? -16.141 -28.969 -17.719 1 93.19 101 VAL B CA 1
ATOM 3584 C C . VAL B 1 101 ? -16.516 -29.047 -19.203 1 93.19 101 VAL B C 1
ATOM 3586 O O . VAL B 1 101 ? -17.312 -28.25 -19.688 1 93.19 101 VAL B O 1
ATOM 3589 N N . ARG B 1 102 ? -15.914 -29.984 -19.922 1 92.75 102 ARG B N 1
ATOM 3590 C CA . ARG B 1 102 ? -16.297 -30.188 -21.312 1 92.75 102 ARG B CA 1
ATOM 3591 C C . ARG B 1 102 ? -17.766 -30.547 -21.438 1 92.75 102 ARG B C 1
ATOM 3593 O O . ARG B 1 102 ? -18.453 -30.062 -22.344 1 92.75 102 ARG B O 1
ATOM 3600 N N . LEU B 1 103 ? -18.219 -31.328 -20.516 1 90.44 103 LEU B N 1
ATOM 3601 C CA . LEU B 1 103 ? -19.609 -31.797 -20.516 1 90.44 103 LEU B CA 1
ATOM 3602 C C . LEU B 1 103 ? -20.562 -30.672 -20.109 1 90.44 103 LEU B C 1
ATOM 3604 O O . LEU B 1 103 ? -21.672 -30.594 -20.609 1 90.44 103 LEU B O 1
ATOM 3608 N N . PHE B 1 104 ? -20.078 -29.875 -19.203 1 89.56 104 PHE B N 1
ATOM 3609 C CA . PHE B 1 104 ? -20.891 -28.781 -18.688 1 89.56 104 PHE B CA 1
ATOM 3610 C C . PHE B 1 104 ? -20.125 -27.453 -18.781 1 89.56 104 PHE B C 1
ATOM 3612 O O . PHE B 1 104 ? -19.734 -26.875 -17.766 1 89.56 104 PHE B O 1
ATOM 3619 N N . PRO B 1 105 ? -20.078 -26.859 -19.906 1 87.81 105 PRO B N 1
ATOM 3620 C CA . PRO B 1 105 ? -19.172 -25.734 -20.125 1 87.81 105 PRO B CA 1
ATOM 3621 C C . PRO B 1 105 ? -19.703 -24.422 -19.562 1 87.81 105 PRO B C 1
ATOM 3623 O O . PRO B 1 105 ? -18.938 -23.469 -19.359 1 87.81 105 PRO B O 1
ATOM 3626 N N . GLN B 1 106 ? -20.953 -24.328 -19.281 1 83.69 106 GLN B N 1
ATOM 3627 C CA . GLN B 1 106 ? -21.531 -23.062 -18.844 1 83.69 106 GLN B CA 1
ATOM 3628 C C . GLN B 1 106 ? -21.562 -22.969 -17.312 1 83.69 106 GLN B C 1
ATOM 3630 O O . GLN B 1 106 ? -21.812 -23.969 -16.641 1 83.69 106 GLN B O 1
ATOM 3635 N N . ASP B 1 107 ? -21.203 -21.766 -16.75 1 79.19 107 ASP B N 1
ATOM 3636 C CA . ASP B 1 107 ? -21.391 -21.391 -15.359 1 79.19 107 ASP B CA 1
ATOM 3637 C C . ASP B 1 107 ? -20.562 -22.281 -14.43 1 79.19 107 ASP B C 1
ATOM 3639 O O . ASP B 1 107 ? -21.047 -22.719 -13.383 1 79.19 107 ASP B O 1
ATOM 3643 N N . GLN B 1 108 ? -19.422 -22.641 -14.969 1 77.25 108 GLN B N 1
ATOM 3644 C CA . GLN B 1 108 ? -18.562 -23.484 -14.148 1 77.25 108 GLN B CA 1
ATOM 3645 C C . GLN B 1 108 ? -17.953 -22.703 -12.984 1 77.25 108 GLN B C 1
ATOM 3647 O O . GLN B 1 108 ? -17.594 -21.531 -13.141 1 77.25 108 GLN B O 1
ATOM 3652 N N . PRO B 1 109 ? -17.875 -23.406 -11.883 1 70.5 109 PRO B N 1
ATOM 3653 C CA . PRO B 1 109 ? -17.391 -22.75 -10.664 1 70.5 109 PRO B CA 1
ATOM 3654 C C . PRO B 1 109 ? -15.867 -22.625 -10.625 1 70.5 109 PRO B C 1
ATOM 3656 O O . PRO B 1 109 ? -15.312 -22.016 -9.703 1 70.5 109 PRO B O 1
ATOM 3659 N N . PHE B 1 110 ? -15.211 -23.234 -11.617 1 71.19 110 PHE B N 1
ATOM 3660 C CA . PHE B 1 110 ? -13.758 -23.312 -11.492 1 71.19 110 PHE B CA 1
ATOM 3661 C C . PHE B 1 110 ? -13.086 -22.094 -12.117 1 71.19 110 PHE B C 1
ATOM 3663 O O . PHE B 1 110 ? -13.688 -21.406 -12.945 1 71.19 110 PHE B O 1
ATOM 3670 N N . ARG B 1 111 ? -11.797 -22.016 -11.492 1 79.44 111 ARG B N 1
ATOM 3671 C CA . ARG B 1 111 ? -11 -20.859 -11.891 1 79.44 111 ARG B CA 1
ATOM 3672 C C . ARG B 1 111 ? -9.625 -21.297 -12.391 1 79.44 111 ARG B C 1
ATOM 3674 O O . ARG B 1 111 ? -9.375 -22.484 -12.586 1 79.44 111 ARG B O 1
ATOM 3681 N N . TYR B 1 112 ? -8.828 -20.359 -12.75 1 87.81 112 TYR B N 1
ATOM 3682 C CA . TYR B 1 112 ? -7.477 -20.594 -13.25 1 87.81 112 TYR B CA 1
ATOM 3683 C C . TYR B 1 112 ? -7.504 -21.094 -14.688 1 87.81 112 TYR B C 1
ATOM 3685 O O . TYR B 1 112 ? -8.203 -20.531 -15.531 1 87.81 112 TYR B O 1
ATOM 3693 N N . TRP B 1 113 ? -6.762 -22.094 -14.898 1 91.19 113 TRP B N 1
ATOM 3694 C CA . TRP B 1 113 ? -6.594 -22.578 -16.266 1 91.19 113 TRP B CA 1
ATOM 3695 C C . TRP B 1 113 ? -7.746 -23.484 -16.672 1 91.19 113 TRP B C 1
ATOM 3697 O O . TRP B 1 113 ? -7.887 -23.844 -17.844 1 91.19 113 TRP B O 1
ATOM 3707 N N . LEU B 1 114 ? -8.625 -23.844 -15.742 1 92.44 114 LEU B N 1
ATOM 3708 C CA . LEU B 1 114 ? -9.695 -24.797 -16.016 1 92.44 114 LEU B CA 1
ATOM 3709 C C . LEU B 1 114 ? -10.883 -24.109 -16.672 1 92.44 114 LEU B C 1
ATOM 3711 O O . LEU B 1 114 ? -11.688 -23.469 -16 1 92.44 114 LEU B O 1
ATOM 3715 N N . VAL B 1 115 ? -10.922 -24.234 -17.969 1 92.94 115 VAL B N 1
ATOM 3716 C CA . VAL B 1 115 ? -11.992 -23.719 -18.812 1 92.94 115 VAL B CA 1
ATOM 3717 C C . VAL B 1 115 ? -12.461 -24.812 -19.781 1 92.94 115 VAL B C 1
ATOM 3719 O O . VAL B 1 115 ? -11.945 -25.922 -19.75 1 92.94 115 VAL B O 1
ATOM 3722 N N . ASP B 1 116 ? -13.477 -24.438 -20.547 1 93.69 116 ASP B N 1
ATOM 3723 C CA . ASP B 1 116 ? -13.867 -25.344 -21.625 1 93.69 116 ASP B CA 1
ATOM 3724 C C . ASP B 1 116 ? -12.664 -25.719 -22.484 1 93.69 116 ASP B C 1
ATOM 3726 O O . ASP B 1 116 ? -12.016 -24.859 -23.062 1 93.69 116 ASP B O 1
ATOM 3730 N N . PRO B 1 117 ? -12.422 -27.016 -22.547 1 94.81 117 PRO B N 1
ATOM 3731 C CA . PRO B 1 117 ? -11.242 -27.438 -23.312 1 94.81 117 PRO B CA 1
ATOM 3732 C C . PRO B 1 117 ? -11.242 -26.922 -24.75 1 94.81 117 PRO B C 1
ATOM 3734 O O . PRO B 1 117 ? -10.188 -26.828 -25.375 1 94.81 117 PRO B O 1
ATOM 3737 N N . ARG B 1 118 ? -12.367 -26.609 -25.359 1 94.81 118 ARG B N 1
ATOM 3738 C CA . ARG B 1 118 ? -12.477 -26.062 -26.719 1 94.81 118 ARG B CA 1
ATOM 3739 C C . ARG B 1 118 ? -11.766 -24.719 -26.812 1 94.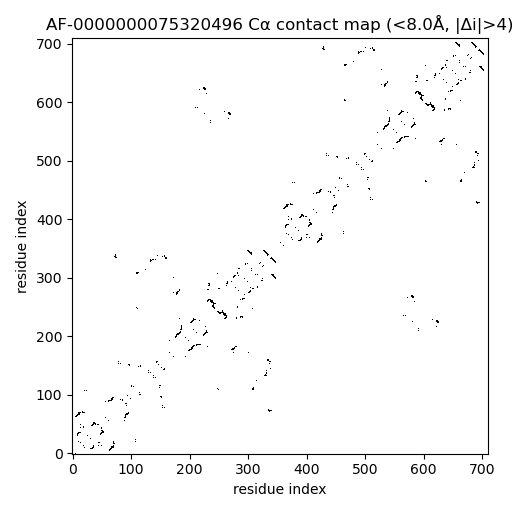81 118 ARG B C 1
ATOM 3741 O O . ARG B 1 118 ? -11.422 -24.281 -27.922 1 94.81 118 ARG B O 1
ATOM 3748 N N . TYR B 1 119 ? -11.594 -24.141 -25.625 1 95.69 119 TYR B N 1
ATOM 3749 C CA . TYR B 1 119 ? -10.859 -22.875 -25.578 1 95.69 119 TYR B CA 1
ATOM 3750 C C . TYR B 1 119 ? -9.43 -23.078 -26.062 1 95.69 119 TYR B C 1
ATOM 3752 O O . TYR B 1 119 ? -8.922 -22.281 -26.859 1 95.69 119 TYR B O 1
ATOM 3760 N N . TYR B 1 120 ? -8.758 -24.109 -25.703 1 96.69 120 TYR B N 1
ATOM 3761 C CA . TYR B 1 120 ? -7.395 -24.406 -26.109 1 96.69 120 TYR B CA 1
ATOM 3762 C C . TYR B 1 120 ? -7.348 -24.828 -27.578 1 96.69 120 TYR B C 1
ATOM 3764 O O . TYR B 1 120 ? -6.414 -24.469 -28.297 1 96.69 120 TYR B O 1
ATOM 3772 N N . GLU B 1 121 ? -8.336 -25.516 -27.953 1 96.69 121 GLU B N 1
ATOM 3773 C CA . GLU B 1 121 ? -8.43 -25.922 -29.359 1 96.69 121 GLU B CA 1
ATOM 3774 C C . GLU B 1 121 ? -8.578 -24.703 -30.266 1 96.69 121 GLU B C 1
ATOM 3776 O O . GLU B 1 121 ? -7.957 -24.625 -31.328 1 96.69 121 GLU B O 1
ATOM 3781 N N . ALA B 1 122 ? -9.391 -23.797 -29.844 1 97.31 122 ALA B N 1
ATOM 3782 C CA . ALA B 1 122 ? -9.648 -22.578 -30.609 1 97.31 122 ALA B CA 1
ATOM 3783 C C . ALA B 1 122 ? -8.406 -21.703 -30.688 1 97.31 122 ALA B C 1
ATOM 3785 O O . ALA B 1 122 ? -8.281 -20.859 -31.578 1 97.31 122 ALA B O 1
ATOM 3786 N N . ASN B 1 123 ? -7.48 -21.906 -29.797 1 97.88 123 ASN B N 1
ATOM 3787 C CA . ASN B 1 123 ? -6.27 -21.094 -29.75 1 97.88 123 ASN B CA 1
ATOM 3788 C C . ASN B 1 123 ? -5.027 -21.922 -30.078 1 97.88 123 ASN B C 1
ATOM 3790 O O . ASN B 1 123 ? -3.93 -21.609 -29.609 1 97.88 123 ASN B O 1
ATOM 3794 N N . ALA B 1 124 ? -5.184 -22.922 -30.859 1 97.62 124 ALA B N 1
ATOM 3795 C CA . ALA B 1 124 ? -4.113 -23.844 -31.203 1 97.62 124 ALA B CA 1
ATOM 3796 C C . ALA B 1 124 ? -2.984 -23.125 -31.938 1 97.62 124 ALA B C 1
ATOM 3798 O O . ALA B 1 124 ? -1.812 -23.469 -31.781 1 97.62 124 ALA B O 1
ATOM 3799 N N . ASP B 1 125 ? -3.324 -22.141 -32.75 1 98.19 125 ASP B N 1
ATOM 3800 C CA . ASP B 1 125 ? -2.312 -21.391 -33.5 1 98.19 125 ASP B CA 1
ATOM 3801 C C . ASP B 1 125 ? -1.413 -20.594 -32.562 1 98.19 125 ASP B C 1
ATOM 3803 O O . ASP B 1 125 ? -0.199 -20.531 -32.75 1 98.19 125 ASP B O 1
ATOM 3807 N N . LYS B 1 126 ? -1.983 -19.969 -31.594 1 98.19 126 LYS B N 1
ATOM 3808 C CA . LYS B 1 126 ? -1.224 -19.219 -30.594 1 98.19 126 LYS B CA 1
ATOM 3809 C C . LYS B 1 126 ? -0.325 -20.125 -29.781 1 98.19 126 LYS B C 1
ATOM 3811 O O . LYS B 1 126 ? 0.816 -19.781 -29.469 1 98.19 126 LYS B O 1
ATOM 3816 N N . ILE B 1 127 ? -0.835 -21.234 -29.469 1 98.38 127 ILE B N 1
ATOM 3817 C CA . ILE B 1 127 ? -0.078 -22.219 -28.703 1 98.38 127 ILE B CA 1
ATOM 3818 C C . ILE B 1 127 ? 1.093 -22.734 -29.531 1 98.38 127 ILE B C 1
ATOM 3820 O O . ILE B 1 127 ? 2.203 -22.906 -29.031 1 98.38 127 ILE B O 1
ATOM 3824 N N . ALA B 1 128 ? 0.834 -22.938 -30.797 1 98.31 128 ALA B N 1
ATOM 3825 C CA . ALA B 1 128 ? 1.893 -23.375 -31.703 1 98.31 128 ALA B CA 1
ATOM 3826 C C . ALA B 1 128 ? 2.986 -22.312 -31.812 1 98.31 128 ALA B C 1
ATOM 3828 O O . ALA B 1 128 ? 4.172 -22.641 -31.875 1 98.31 128 ALA B O 1
ATOM 3829 N N . SER B 1 129 ? 2.559 -21.125 -31.922 1 97.62 129 SER B N 1
ATOM 3830 C CA . SER B 1 129 ? 3.514 -20.016 -31.969 1 97.62 129 SER B CA 1
ATOM 3831 C C . SER B 1 129 ? 4.371 -19.984 -30.703 1 97.62 129 SER B C 1
ATOM 3833 O O . SER B 1 129 ? 5.586 -19.797 -30.781 1 97.62 129 SER B O 1
ATOM 3835 N N . LEU B 1 130 ? 3.736 -20.125 -29.547 1 97.38 130 LEU B N 1
ATOM 3836 C CA . LEU B 1 130 ? 4.457 -20.25 -28.281 1 97.38 130 LEU B CA 1
ATOM 3837 C C . LEU B 1 130 ? 5.488 -21.359 -28.359 1 97.38 130 LEU B C 1
ATOM 3839 O O . LEU B 1 130 ? 6.648 -21.172 -27.984 1 97.38 130 LEU B O 1
ATOM 3843 N N . ARG B 1 131 ? 5.043 -22.516 -28.75 1 98.44 131 ARG B N 1
ATOM 3844 C CA . ARG B 1 131 ? 5.914 -23.672 -28.828 1 98.44 131 ARG B CA 1
ATOM 3845 C C . ARG B 1 131 ? 7.172 -23.375 -29.625 1 98.44 131 ARG B C 1
ATOM 3847 O O . ARG B 1 131 ? 8.273 -23.766 -29.234 1 98.44 131 ARG B O 1
ATOM 3854 N N . GLY B 1 132 ? 6.992 -22.703 -30.781 1 98.31 132 GLY B N 1
ATOM 3855 C CA . GLY B 1 132 ? 8.102 -22.375 -31.656 1 98.31 132 GLY B CA 1
ATOM 3856 C C . GLY B 1 132 ? 9.086 -21.391 -31.031 1 98.31 132 GLY B C 1
ATOM 3857 O O . GLY B 1 132 ? 10.25 -21.344 -31.406 1 98.31 132 GLY B O 1
ATOM 3858 N N . ARG B 1 133 ? 8.688 -20.641 -30.031 1 98.19 133 ARG B N 1
ATOM 3859 C CA . ARG B 1 133 ? 9.508 -19.594 -29.422 1 98.19 133 ARG B CA 1
ATOM 3860 C C . ARG B 1 133 ? 10.25 -20.125 -28.203 1 98.19 133 ARG B C 1
ATOM 3862 O O . ARG B 1 133 ? 11.133 -19.438 -27.672 1 98.19 133 ARG B O 1
ATOM 3869 N N . LEU B 1 134 ? 9.93 -21.297 -27.734 1 98.62 134 LEU B N 1
ATOM 3870 C CA . LEU B 1 134 ? 10.586 -21.891 -26.562 1 98.62 134 LEU B CA 1
ATOM 3871 C C . LEU B 1 134 ? 11.992 -22.359 -26.922 1 98.62 134 LEU B C 1
ATOM 3873 O O . LEU B 1 134 ? 12.219 -22.906 -28 1 98.62 134 LEU B O 1
ATOM 3877 N N . ALA B 1 135 ? 12.898 -22.25 -26.031 1 97.94 135 ALA B N 1
ATOM 3878 C CA . ALA B 1 135 ? 14.328 -22.359 -26.312 1 97.94 135 ALA B CA 1
ATOM 3879 C C . ALA B 1 135 ? 14.781 -23.812 -26.312 1 97.94 135 ALA B C 1
ATOM 3881 O O . ALA B 1 135 ? 15.75 -24.172 -26.984 1 97.94 135 ALA B O 1
ATOM 3882 N N . ASP B 1 136 ? 14.141 -24.688 -25.562 1 97.81 136 ASP B N 1
ATOM 3883 C CA . ASP B 1 136 ? 14.672 -26.047 -25.391 1 97.81 136 ASP B CA 1
ATOM 3884 C C . ASP B 1 136 ? 13.57 -27.094 -25.562 1 97.81 136 ASP B C 1
ATOM 3886 O O . ASP B 1 136 ? 12.383 -26.75 -25.531 1 97.81 136 ASP B O 1
ATOM 3890 N N . GLU B 1 137 ? 13.945 -28.297 -25.703 1 97.88 137 GLU B N 1
ATOM 3891 C CA . GLU B 1 137 ? 13.016 -29.406 -25.938 1 97.88 137 GLU B CA 1
ATOM 3892 C C . GLU B 1 137 ? 12.211 -29.719 -24.688 1 97.88 137 GLU B C 1
ATOM 3894 O O . GLU B 1 137 ? 11.039 -30.094 -24.781 1 97.88 137 GLU B O 1
ATOM 3899 N N . ALA B 1 138 ? 12.844 -29.594 -23.562 1 96.88 138 ALA B N 1
ATOM 3900 C CA . ALA B 1 138 ? 12.133 -29.844 -22.297 1 96.88 138 ALA B CA 1
ATOM 3901 C C . ALA B 1 138 ? 10.914 -28.938 -22.188 1 96.88 138 ALA B C 1
ATOM 3903 O O . ALA B 1 138 ? 9.836 -29.391 -21.766 1 96.88 138 ALA B O 1
ATOM 3904 N N . SER B 1 139 ? 11.062 -27.656 -22.531 1 98.25 139 SER B N 1
ATOM 3905 C CA . SER B 1 139 ? 9.953 -26.703 -22.516 1 98.25 139 SER B CA 1
ATOM 3906 C C . SER B 1 139 ? 8.875 -27.094 -23.516 1 98.25 139 SER B C 1
ATOM 3908 O O . SER B 1 139 ? 7.684 -27.047 -23.203 1 98.25 139 SER B O 1
ATOM 3910 N N . ARG B 1 140 ? 9.242 -27.438 -24.703 1 98.5 140 ARG B N 1
ATOM 3911 C CA . ARG B 1 140 ? 8.297 -27.797 -25.75 1 98.5 140 ARG B CA 1
ATOM 3912 C C . ARG B 1 140 ? 7.5 -29.047 -25.359 1 98.5 140 ARG B C 1
ATOM 3914 O O . ARG B 1 140 ? 6.281 -29.094 -25.531 1 98.5 140 ARG B O 1
ATOM 3921 N N . GLN B 1 141 ? 8.219 -30.016 -24.844 1 97.44 141 GLN B N 1
ATOM 3922 C CA . GLN B 1 141 ? 7.551 -31.25 -24.406 1 97.44 141 GLN B CA 1
ATOM 3923 C C . GLN B 1 141 ? 6.57 -30.969 -23.266 1 97.44 141 GLN B C 1
ATOM 3925 O O . GLN B 1 141 ? 5.469 -31.516 -23.25 1 97.44 141 GLN B O 1
ATOM 3930 N N . LEU B 1 142 ? 7.02 -30.188 -22.359 1 97.56 142 LEU B N 1
ATOM 3931 C CA . LEU B 1 142 ? 6.141 -29.812 -21.25 1 97.56 142 LEU B CA 1
ATOM 3932 C C . LEU B 1 142 ? 4.887 -29.125 -21.766 1 97.56 142 LEU B C 1
ATOM 3934 O O . LEU B 1 142 ? 3.779 -29.422 -21.312 1 97.56 142 LEU B O 1
ATOM 3938 N N . LEU B 1 143 ? 5.051 -28.141 -22.625 1 98.12 143 LEU B N 1
ATOM 3939 C CA . LEU B 1 143 ? 3.904 -27.453 -23.203 1 98.12 143 LEU B CA 1
ATOM 3940 C C . LEU B 1 143 ? 2.928 -28.453 -23.828 1 98.12 143 LEU B C 1
ATOM 3942 O O . LEU B 1 143 ? 1.717 -28.344 -23.609 1 98.12 143 LEU B O 1
ATOM 3946 N N . ASP B 1 144 ? 3.449 -29.375 -24.609 1 97.81 144 ASP B N 1
ATOM 3947 C CA . ASP B 1 144 ? 2.607 -30.391 -25.234 1 97.81 144 ASP B CA 1
ATOM 3948 C C . ASP B 1 144 ? 1.807 -31.156 -24.188 1 97.81 144 ASP B C 1
ATOM 3950 O O . ASP B 1 144 ? 0.613 -31.406 -24.375 1 97.81 144 ASP B O 1
ATOM 3954 N N . GLN B 1 145 ? 2.443 -31.516 -23.156 1 97.31 145 GLN B N 1
ATOM 3955 C CA . GLN B 1 145 ? 1.799 -32.281 -22.109 1 97.31 145 GLN B CA 1
ATOM 3956 C C . GLN B 1 145 ? 0.729 -31.469 -21.391 1 97.31 145 GLN B C 1
ATOM 3958 O O . GLN B 1 145 ? -0.343 -31.969 -21.062 1 97.31 145 GLN B O 1
ATOM 3963 N N . ILE B 1 146 ? 1.035 -30.219 -21.109 1 97.44 146 ILE B N 1
ATOM 3964 C CA . ILE B 1 146 ? 0.089 -29.328 -20.453 1 97.44 146 ILE B CA 1
ATOM 3965 C C . ILE B 1 146 ? -1.163 -29.172 -21.312 1 97.44 146 ILE B C 1
ATOM 3967 O O . ILE B 1 146 ? -2.283 -29.328 -20.812 1 97.44 146 ILE B O 1
ATOM 3971 N N . VAL B 1 147 ? -0.939 -28.891 -22.562 1 97.5 147 VAL B N 1
ATOM 3972 C CA . VAL B 1 147 ? -2.057 -28.672 -23.469 1 97.5 147 VAL B CA 1
ATOM 3973 C C . VAL B 1 147 ? -2.875 -29.953 -23.609 1 97.5 147 VAL B C 1
ATOM 3975 O O . VAL B 1 147 ? -4.109 -29.906 -23.594 1 97.5 147 VAL B O 1
ATOM 3978 N N . ALA B 1 148 ? -2.203 -31.062 -23.734 1 97 148 ALA B N 1
ATOM 3979 C CA . ALA B 1 148 ? -2.904 -32.344 -23.828 1 97 148 ALA B CA 1
ATOM 3980 C C . ALA B 1 148 ? -3.785 -32.562 -22.594 1 97 148 ALA B C 1
ATOM 3982 O O . ALA B 1 148 ? -4.945 -32.969 -22.719 1 97 148 ALA B O 1
ATOM 3983 N N . PHE B 1 149 ? -3.289 -32.344 -21.531 1 96.69 149 PHE B N 1
ATOM 3984 C CA . PHE B 1 149 ? -4.055 -32.562 -20.297 1 96.69 149 PHE B CA 1
ATOM 3985 C C . PHE B 1 149 ? -5.238 -31.594 -20.25 1 96.69 149 PHE B C 1
ATOM 3987 O O . PHE B 1 149 ? -6.359 -32 -19.938 1 96.69 149 PHE B O 1
ATOM 3994 N N . ARG B 1 150 ? -4.965 -30.266 -20.453 1 96.31 150 ARG B N 1
ATOM 3995 C CA . ARG B 1 150 ? -6 -29.234 -20.328 1 96.31 150 ARG B CA 1
ATOM 3996 C C . ARG B 1 150 ? -7.074 -29.406 -21.391 1 96.31 150 ARG B C 1
ATOM 3998 O O . ARG B 1 150 ? -8.141 -28.797 -21.312 1 96.31 150 ARG B O 1
ATOM 4005 N N . THR B 1 151 ? -6.824 -30.281 -22.391 1 96.31 151 THR B N 1
ATOM 4006 C CA . THR B 1 151 ? -7.797 -30.531 -23.438 1 96.31 151 THR B CA 1
ATOM 4007 C C . THR B 1 151 ? -8.477 -31.891 -23.25 1 96.31 151 THR B C 1
ATOM 4009 O O . THR B 1 151 ? -9.68 -32.031 -23.484 1 96.31 151 THR B O 1
ATOM 4012 N N . GLU B 1 152 ? -7.715 -32.875 -22.797 1 95.69 152 GLU B N 1
ATOM 4013 C CA . GLU B 1 152 ? -8.227 -34.219 -22.766 1 95.69 152 GLU B CA 1
ATOM 4014 C C . GLU B 1 152 ? -8.547 -34.656 -21.344 1 95.69 152 GLU B C 1
ATOM 4016 O O . GLU B 1 152 ? -9.336 -35.594 -21.125 1 95.69 152 GLU B O 1
ATOM 4021 N N . GLY B 1 153 ? -7.809 -34.188 -20.406 1 96 153 GLY B N 1
ATOM 4022 C CA . GLY B 1 153 ? -8.102 -34.438 -19 1 96 153 GLY B CA 1
ATOM 4023 C C . GLY B 1 153 ? -7.504 -35.719 -18.484 1 96 153 GLY B C 1
ATOM 4024 O O . GLY B 1 153 ? -7.949 -36.25 -17.453 1 96 153 GLY B O 1
ATOM 4025 N N . ASP B 1 154 ? -6.535 -36.25 -19.203 1 96.38 154 ASP B N 1
ATOM 4026 C CA . ASP B 1 154 ? -5.926 -37.531 -18.781 1 96.38 154 ASP B CA 1
ATOM 4027 C C . ASP B 1 154 ? -4.883 -37.281 -17.688 1 96.38 154 ASP B C 1
ATOM 4029 O O . ASP B 1 154 ? -3.742 -36.938 -17.984 1 96.38 154 ASP B O 1
ATOM 4033 N N . TYR B 1 155 ? -5.172 -37.625 -16.453 1 95.75 155 TYR B N 1
ATOM 4034 C CA . TYR B 1 155 ? -4.285 -37.406 -15.312 1 95.75 155 TYR B CA 1
ATOM 4035 C C . TYR B 1 155 ? -3.039 -38.281 -15.422 1 95.75 155 TYR B C 1
ATOM 4037 O O . TYR B 1 155 ? -2.016 -38 -14.797 1 95.75 155 TYR B O 1
ATOM 4045 N N . LEU B 1 156 ? -3.084 -39.312 -16.172 1 93.5 156 LEU B N 1
ATOM 4046 C CA . LEU B 1 156 ? -2.002 -40.281 -16.234 1 93.5 156 LEU B CA 1
ATOM 4047 C C . LEU B 1 156 ? -0.869 -39.781 -17.125 1 93.5 156 LEU B C 1
ATOM 4049 O O . LEU B 1 156 ? 0.232 -40.344 -17.109 1 93.5 156 LEU B O 1
ATOM 4053 N N . LYS B 1 157 ? -1.119 -38.75 -17.781 1 91.44 157 LYS B N 1
ATOM 4054 C CA . LYS B 1 157 ? -0.129 -38.188 -18.703 1 91.44 157 LYS B CA 1
ATOM 4055 C C . LYS B 1 157 ? 0.426 -36.875 -18.203 1 91.44 157 LYS B C 1
ATOM 4057 O O . LYS B 1 157 ? 1.104 -36.156 -18.938 1 91.44 157 LYS B O 1
ATOM 4062 N N . LEU B 1 158 ? 0.166 -36.562 -17.016 1 90.44 158 LEU B N 1
ATOM 4063 C CA . LEU B 1 158 ? 0.6 -35.312 -16.438 1 90.44 158 LEU B CA 1
ATOM 4064 C C . LEU B 1 158 ? 2.102 -35.312 -16.172 1 90.44 158 LEU B C 1
ATOM 4066 O O . LEU B 1 158 ? 2.664 -36.344 -15.781 1 90.44 158 LEU B O 1
ATOM 4070 N N . PRO B 1 159 ? 2.645 -34.156 -16.422 1 84.81 159 PRO B N 1
ATOM 4071 C CA . PRO B 1 159 ? 4.074 -34.031 -16.141 1 84.81 159 PRO B CA 1
ATOM 4072 C C . PRO B 1 159 ? 4.379 -34.062 -14.641 1 84.81 159 PRO B C 1
ATOM 4074 O O . PRO B 1 159 ? 3.543 -33.656 -13.828 1 84.81 159 PRO B O 1
ATOM 4077 N N . GLU B 1 160 ? 5.605 -34.594 -14.305 1 89.44 160 GLU B N 1
ATOM 4078 C CA . GLU B 1 160 ? 6.082 -34.469 -12.93 1 89.44 160 GLU B CA 1
ATOM 4079 C C . GLU B 1 160 ? 6.578 -33.062 -12.656 1 89.44 160 GLU B C 1
ATOM 4081 O O . GLU B 1 160 ? 7.215 -32.438 -13.508 1 89.44 160 GLU B O 1
ATOM 4086 N N . PRO B 1 161 ? 6.301 -32.531 -11.461 1 94.81 161 PRO B N 1
ATOM 4087 C CA . PRO B 1 161 ? 6.773 -31.203 -11.133 1 94.81 161 PRO B CA 1
ATOM 4088 C C . PRO B 1 161 ? 8.297 -31.109 -11.039 1 94.81 161 PRO B C 1
ATOM 4090 O O . PRO B 1 161 ? 8.938 -32.062 -10.555 1 94.81 161 PRO B O 1
ATOM 4093 N N . SER B 1 162 ? 8.805 -30.078 -11.516 1 93.94 162 SER B N 1
ATOM 4094 C CA . SER B 1 162 ? 10.227 -29.797 -11.383 1 93.94 162 SER B CA 1
ATOM 4095 C C . SER B 1 162 ? 10.539 -29.109 -10.062 1 93.94 162 SER B C 1
ATOM 4097 O O . SER B 1 162 ? 9.703 -28.359 -9.539 1 93.94 162 SER B O 1
ATOM 4099 N N . ALA B 1 163 ? 11.766 -29.328 -9.586 1 92.75 163 ALA B N 1
ATOM 4100 C CA . ALA B 1 163 ? 12.18 -28.75 -8.312 1 92.75 163 ALA B CA 1
ATOM 4101 C C . ALA B 1 163 ? 12.672 -27.312 -8.508 1 92.75 163 ALA B C 1
ATOM 4103 O O . ALA B 1 163 ? 12.805 -26.844 -9.641 1 92.75 163 ALA B O 1
ATOM 4104 N N . GLN B 1 164 ? 12.836 -26.594 -7.406 1 95 164 GLN B N 1
ATOM 4105 C CA . GLN B 1 164 ? 13.438 -25.266 -7.332 1 95 164 GLN B CA 1
ATOM 4106 C C . GLN B 1 164 ? 12.617 -24.25 -8.125 1 95 164 GLN B C 1
ATOM 4108 O O . GLN B 1 164 ? 13.148 -23.578 -9.016 1 95 164 GLN B O 1
ATOM 4113 N N . GLN B 1 165 ? 11.406 -24.125 -7.73 1 97.19 165 GLN B N 1
ATOM 4114 C CA . GLN B 1 165 ? 10.516 -23.141 -8.336 1 97.19 165 GLN B CA 1
ATOM 4115 C C . GLN B 1 165 ? 11.148 -21.75 -8.352 1 97.19 165 GLN B C 1
ATOM 4117 O O . GLN B 1 165 ? 11.68 -21.297 -7.332 1 97.19 165 GLN B O 1
ATOM 4122 N N . TYR B 1 166 ? 11.234 -21.094 -9.516 1 98.19 166 TYR B N 1
ATOM 4123 C CA . TYR B 1 166 ? 11.68 -19.75 -9.82 1 98.19 166 TYR B CA 1
ATOM 4124 C C . TYR B 1 166 ? 13.195 -19.688 -10 1 98.19 166 TYR B C 1
ATOM 4126 O O . TYR B 1 166 ? 13.75 -18.656 -10.375 1 98.19 166 TYR B O 1
ATOM 4134 N N . PHE B 1 167 ? 13.906 -20.781 -9.695 1 97.44 167 PHE B N 1
ATOM 4135 C CA . PHE B 1 167 ? 15.336 -20.844 -9.961 1 97.44 167 PHE B CA 1
ATOM 4136 C C . PHE B 1 167 ? 15.75 -22.281 -10.297 1 97.44 167 PHE B C 1
ATOM 4138 O O . PHE B 1 167 ? 16.672 -22.828 -9.688 1 97.44 167 PHE B O 1
ATOM 4145 N N . PRO B 1 168 ? 15.086 -22.844 -11.32 1 96.69 168 PRO B N 1
ATOM 4146 C CA . PRO B 1 168 ? 15.383 -24.234 -11.672 1 96.69 168 PRO B CA 1
ATOM 4147 C C . PRO B 1 168 ? 16.828 -24.422 -12.148 1 96.69 168 PRO B C 1
ATOM 4149 O O . PRO B 1 168 ? 17.406 -23.516 -12.758 1 96.69 168 PRO B O 1
ATOM 4152 N N . ALA B 1 169 ? 17.344 -25.609 -12.031 1 94.69 169 ALA B N 1
ATOM 4153 C CA . ALA B 1 169 ? 18.75 -25.906 -12.289 1 94.69 169 ALA B CA 1
ATOM 4154 C C . ALA B 1 169 ? 19.016 -26.031 -13.789 1 94.69 169 ALA B C 1
ATOM 4156 O O . ALA B 1 169 ? 20.156 -25.891 -14.234 1 94.69 169 ALA B O 1
ATOM 4157 N N . ASP B 1 170 ? 18.031 -26.312 -14.562 1 95.38 170 ASP B N 1
ATOM 4158 C CA . ASP B 1 170 ? 18.25 -26.609 -15.977 1 95.38 170 ASP B CA 1
ATOM 4159 C C . ASP B 1 170 ? 17.875 -25.422 -16.859 1 95.38 170 ASP B C 1
ATOM 4161 O O . ASP B 1 170 ? 17.656 -25.562 -18.062 1 95.38 170 ASP B O 1
ATOM 4165 N N . VAL B 1 171 ? 17.625 -24.281 -16.25 1 95.75 171 VAL B N 1
ATOM 4166 C CA . VAL B 1 171 ? 17.531 -22.969 -16.891 1 95.75 171 VAL B CA 1
ATOM 4167 C C . VAL B 1 171 ? 18.75 -22.125 -16.547 1 95.75 171 VAL B C 1
ATOM 4169 O O . VAL B 1 171 ? 19.406 -22.344 -15.531 1 95.75 171 VAL B O 1
ATOM 4172 N N . PRO B 1 172 ? 19.188 -21.25 -17.5 1 95.56 172 PRO B N 1
ATOM 4173 C CA . PRO B 1 172 ? 20.359 -20.438 -17.203 1 95.56 172 PRO B CA 1
ATOM 4174 C C . PRO B 1 172 ? 20.281 -19.75 -15.836 1 95.56 172 PRO B C 1
ATOM 4176 O O . PRO B 1 172 ? 19.219 -19.297 -15.438 1 95.56 172 PRO B O 1
ATOM 4179 N N . GLU B 1 173 ? 21.391 -19.703 -15.164 1 94.5 173 GLU B N 1
ATOM 4180 C CA . GLU B 1 173 ? 21.453 -19.156 -13.812 1 94.5 173 GLU B CA 1
ATOM 4181 C C . GLU B 1 173 ? 21.156 -17.656 -13.797 1 94.5 173 GLU B C 1
ATOM 4183 O O . GLU B 1 173 ? 21.484 -16.953 -14.742 1 94.5 173 GLU B O 1
ATOM 4188 N N . TRP B 1 174 ? 20.578 -17.312 -12.656 1 96.5 174 TRP B N 1
ATOM 4189 C CA . TRP B 1 174 ? 20.344 -15.883 -12.477 1 96.5 174 TRP B CA 1
ATOM 4190 C C . TRP B 1 174 ? 21.656 -15.141 -12.219 1 96.5 174 TRP B C 1
ATOM 4192 O O . TRP B 1 174 ? 22.578 -15.695 -11.641 1 96.5 174 TRP B O 1
ATOM 4202 N N . PRO B 1 175 ? 21.672 -13.859 -12.617 1 95.06 175 PRO B N 1
ATOM 4203 C CA . PRO B 1 175 ? 22.844 -13.039 -12.266 1 95.06 175 PRO B CA 1
ATOM 4204 C C . PRO B 1 175 ? 22.969 -12.82 -10.766 1 95.06 175 PRO B C 1
ATOM 4206 O O . PRO B 1 175 ? 21.969 -12.734 -10.055 1 95.06 175 PRO B O 1
ATOM 4209 N N . GLN B 1 176 ? 24.297 -12.719 -10.289 1 96.44 176 GLN B N 1
ATOM 4210 C CA . GLN B 1 176 ? 24.578 -12.461 -8.883 1 96.44 176 GLN B CA 1
ATOM 4211 C C . GLN B 1 176 ? 25.422 -11.203 -8.703 1 96.44 176 GLN B C 1
ATOM 4213 O O . GLN B 1 176 ? 26.312 -10.93 -9.516 1 96.44 176 GLN B O 1
ATOM 4218 N N . PRO B 1 177 ? 25.188 -10.375 -7.582 1 98.06 177 PRO B N 1
ATOM 4219 C CA . PRO B 1 177 ? 24.094 -10.523 -6.621 1 98.06 177 PRO B CA 1
ATOM 4220 C C . PRO B 1 177 ? 22.75 -10.094 -7.195 1 98.06 177 PRO B C 1
ATOM 4222 O O . PRO B 1 177 ? 22.703 -9.328 -8.156 1 98.06 177 PRO B O 1
ATOM 4225 N N . LEU B 1 178 ? 21.719 -10.523 -6.617 1 98.56 178 LEU B N 1
ATOM 4226 C CA . LEU B 1 178 ? 20.375 -10.289 -7.133 1 98.56 178 LEU B CA 1
ATOM 4227 C C . LEU B 1 178 ? 19.844 -8.938 -6.656 1 98.56 178 LEU B C 1
ATOM 4229 O O . LEU B 1 178 ? 20 -8.586 -5.484 1 98.56 178 LEU B O 1
ATOM 4233 N N . ARG B 1 179 ? 19.344 -8.172 -7.543 1 98.56 179 ARG B N 1
ATOM 4234 C CA . ARG B 1 179 ? 18.359 -7.125 -7.285 1 98.56 179 ARG B CA 1
ATOM 4235 C C . ARG B 1 179 ? 16.953 -7.574 -7.691 1 98.56 179 ARG B C 1
ATOM 4237 O O . ARG B 1 179 ? 16.578 -7.477 -8.859 1 98.56 179 ARG B O 1
ATOM 4244 N N . PHE B 1 180 ? 16.312 -8.062 -6.723 1 98.81 180 PHE B N 1
ATOM 4245 C CA . PHE B 1 180 ? 15.172 -8.953 -6.938 1 98.81 180 PHE B CA 1
ATOM 4246 C C . PHE B 1 180 ? 13.859 -8.25 -6.602 1 98.81 180 PHE B C 1
ATOM 4248 O O . PHE B 1 180 ? 13.734 -7.641 -5.539 1 98.81 180 PHE B O 1
ATOM 4255 N N . ILE B 1 181 ? 12.891 -8.25 -7.551 1 98.94 181 ILE B N 1
ATOM 4256 C CA . ILE B 1 181 ? 11.523 -7.84 -7.266 1 98.94 181 ILE B CA 1
ATOM 4257 C C . ILE B 1 181 ? 10.625 -9.07 -7.195 1 98.94 181 ILE B C 1
ATOM 4259 O O . ILE B 1 181 ? 10.523 -9.836 -8.156 1 98.94 181 ILE B O 1
ATOM 4263 N N . ASP B 1 182 ? 9.992 -9.312 -6.066 1 98.94 182 ASP B N 1
ATOM 4264 C CA . ASP B 1 182 ? 9.094 -10.43 -5.824 1 98.94 182 ASP B CA 1
ATOM 4265 C C . ASP B 1 182 ? 7.641 -9.961 -5.746 1 98.94 182 ASP B C 1
ATOM 4267 O O . ASP B 1 182 ? 7.172 -9.547 -4.688 1 98.94 182 ASP B O 1
ATOM 4271 N N . CYS B 1 183 ? 6.883 -10.07 -6.844 1 98.81 183 CYS B N 1
ATOM 4272 C CA . CYS B 1 183 ? 5.461 -9.727 -6.867 1 98.81 183 CYS B CA 1
ATOM 4273 C C . CYS B 1 183 ? 4.609 -10.922 -6.465 1 98.81 183 CYS B C 1
ATOM 4275 O O . CYS B 1 183 ? 4.621 -11.953 -7.137 1 98.81 183 CYS B O 1
ATOM 4277 N N . GLY B 1 184 ? 3.781 -10.758 -5.492 1 98 184 GLY B N 1
ATOM 4278 C CA . GLY B 1 184 ? 3.168 -11.898 -4.832 1 98 184 GLY B CA 1
ATOM 4279 C C . GLY B 1 184 ? 4.121 -12.633 -3.904 1 98 184 GLY B C 1
ATOM 4280 O O . GLY B 1 184 ? 4.34 -13.836 -4.059 1 98 184 GLY B O 1
ATOM 4281 N N . ALA B 1 185 ? 4.551 -11.852 -2.91 1 98.62 185 ALA B N 1
ATOM 4282 C CA . ALA B 1 185 ? 5.676 -12.32 -2.1 1 98.62 185 ALA B CA 1
ATOM 4283 C C . ALA B 1 185 ? 5.203 -13.266 -0.997 1 98.62 185 ALA B C 1
ATOM 4285 O O . ALA B 1 185 ? 6.012 -13.945 -0.366 1 98.62 185 ALA B O 1
ATOM 4286 N N . TYR B 1 186 ? 3.908 -13.312 -0.742 1 97.06 186 TYR B N 1
ATOM 4287 C CA . TYR B 1 186 ? 3.365 -14.188 0.288 1 97.06 186 TYR B CA 1
ATOM 4288 C C . TYR B 1 186 ? 4.098 -14 1.61 1 97.06 186 TYR B C 1
ATOM 4290 O O . TYR B 1 186 ? 4.145 -12.891 2.146 1 97.06 186 TYR B O 1
ATOM 4298 N N . THR B 1 187 ? 4.699 -14.953 2.139 1 98.31 187 THR B N 1
ATOM 4299 C CA . THR B 1 187 ? 5.367 -14.836 3.428 1 98.31 187 THR B CA 1
ATOM 4300 C C . THR B 1 187 ? 6.863 -14.617 3.242 1 98.31 187 THR B C 1
ATOM 4302 O O . THR B 1 187 ? 7.641 -14.742 4.195 1 98.31 187 THR B O 1
ATOM 4305 N N . GLY B 1 188 ? 7.324 -14.289 2.096 1 98.56 188 GLY B N 1
ATOM 4306 C CA . GLY B 1 188 ? 8.742 -14.156 1.795 1 98.56 188 GLY B CA 1
ATOM 4307 C C . GLY B 1 188 ? 9.43 -15.484 1.559 1 98.56 188 GLY B C 1
ATOM 4308 O O . GLY B 1 188 ? 10.656 -15.57 1.582 1 98.56 188 GLY B O 1
ATOM 4309 N N . ASP B 1 189 ? 8.641 -16.516 1.249 1 97.94 189 ASP B N 1
ATOM 4310 C CA . ASP B 1 189 ? 9.141 -17.875 1.175 1 97.94 189 ASP B CA 1
ATOM 4311 C C . ASP B 1 189 ? 10.102 -18.047 0.001 1 97.94 189 ASP B C 1
ATOM 4313 O O . ASP B 1 189 ? 11.117 -18.75 0.118 1 97.94 189 ASP B O 1
ATOM 4317 N N . THR B 1 190 ? 9.781 -17.422 -1.14 1 98.38 190 THR B N 1
ATOM 4318 C CA . THR B 1 190 ? 10.656 -17.531 -2.305 1 98.38 190 THR B CA 1
ATOM 4319 C C . THR B 1 190 ? 12.047 -17 -1.992 1 98.38 190 THR B C 1
ATOM 4321 O O . THR B 1 190 ? 13.055 -17.641 -2.32 1 98.38 190 THR B O 1
ATOM 4324 N N . VAL B 1 191 ? 12.148 -15.852 -1.367 1 98.38 191 VAL B N 1
ATOM 4325 C CA . VAL B 1 191 ? 13.43 -15.258 -1.004 1 98.38 191 VAL B CA 1
ATOM 4326 C C . VAL B 1 191 ? 14.188 -16.188 -0.057 1 98.38 191 VAL B C 1
ATOM 4328 O O . VAL B 1 191 ? 15.383 -16.422 -0.23 1 98.38 191 VAL B O 1
ATOM 4331 N N . GLN B 1 192 ? 13.461 -16.719 0.906 1 97.88 192 GLN B N 1
ATOM 4332 C CA . GLN B 1 192 ? 14.078 -17.625 1.865 1 97.88 192 GLN B CA 1
ATOM 4333 C C . GLN B 1 192 ? 14.625 -18.875 1.172 1 97.88 192 GLN B C 1
ATOM 4335 O O . GLN B 1 192 ? 15.734 -19.328 1.471 1 97.88 192 GLN B O 1
ATOM 4340 N N . GLU B 1 193 ? 13.836 -19.469 0.28 1 97.88 193 GLU B N 1
ATOM 4341 C CA . GLU B 1 193 ? 14.258 -20.656 -0.448 1 97.88 193 GLU B CA 1
ATOM 4342 C C . GLU B 1 193 ? 15.484 -20.375 -1.312 1 97.88 193 GLU B C 1
ATOM 4344 O O . GLU B 1 193 ? 16.406 -21.188 -1.369 1 97.88 193 GLU B O 1
ATOM 4349 N N . MET B 1 194 ? 15.469 -19.266 -1.965 1 98.19 194 MET B N 1
ATOM 4350 C CA . MET B 1 194 ? 16.594 -18.875 -2.814 1 98.19 194 MET B CA 1
ATOM 4351 C C . MET B 1 194 ? 17.859 -18.656 -1.984 1 98.19 194 MET B C 1
ATOM 4353 O O . MET B 1 194 ? 18.938 -19.078 -2.373 1 98.19 194 MET B O 1
ATOM 4357 N N . ARG B 1 195 ? 17.719 -18.016 -0.852 1 97.62 195 ARG B N 1
ATOM 4358 C CA . ARG B 1 195 ? 18.859 -17.828 0.047 1 97.62 195 ARG B CA 1
ATOM 4359 C C . ARG B 1 195 ? 19.406 -19.156 0.524 1 97.62 195 ARG B C 1
ATOM 4361 O O . ARG B 1 195 ? 20.625 -19.359 0.55 1 97.62 195 ARG B O 1
ATOM 4368 N N . ALA B 1 196 ? 18.516 -20.047 0.929 1 97.31 196 ALA B N 1
ATOM 4369 C CA . ALA B 1 196 ? 18.922 -21.375 1.396 1 97.31 196 ALA B CA 1
ATOM 4370 C C . ALA B 1 196 ? 19.688 -22.125 0.312 1 97.31 196 ALA B C 1
ATOM 4372 O O . ALA B 1 196 ? 20.562 -22.953 0.613 1 97.31 196 ALA B O 1
ATOM 4373 N N . ALA B 1 197 ? 19.391 -21.828 -0.942 1 97.19 197 ALA B N 1
ATOM 4374 C CA . ALA B 1 197 ? 20.031 -22.484 -2.078 1 97.19 197 ALA B CA 1
ATOM 4375 C C . ALA B 1 197 ? 21.344 -21.781 -2.436 1 97.19 197 ALA B C 1
ATOM 4377 O O . ALA B 1 197 ? 22.016 -22.188 -3.385 1 97.19 197 ALA B O 1
ATOM 4378 N N . GLY B 1 198 ? 21.641 -20.672 -1.778 1 97.12 198 GLY B N 1
ATOM 4379 C CA . GLY B 1 198 ? 22.938 -20.047 -1.936 1 97.12 198 GLY B CA 1
ATOM 4380 C C . GLY B 1 198 ? 22.906 -18.781 -2.777 1 97.12 198 GLY B C 1
ATOM 4381 O O . GLY B 1 198 ? 23.938 -18.172 -3.021 1 97.12 198 GLY B O 1
ATOM 4382 N N . LEU B 1 199 ? 21.766 -18.344 -3.24 1 97.75 199 LEU B N 1
ATOM 4383 C CA . LEU B 1 199 ? 21.672 -17.109 -3.998 1 97.75 199 LEU B CA 1
ATOM 4384 C C . LEU B 1 199 ? 21.875 -15.898 -3.09 1 97.75 199 LEU B C 1
ATOM 4386 O O . LEU B 1 199 ? 21.422 -15.898 -1.939 1 97.75 199 LEU B O 1
ATOM 4390 N N . VAL B 1 200 ? 22.547 -14.906 -3.619 1 97.94 200 VAL B N 1
ATOM 4391 C CA . VAL B 1 200 ? 22.906 -13.719 -2.857 1 97.94 200 VAL B CA 1
ATOM 4392 C C . VAL B 1 200 ? 22.062 -12.531 -3.328 1 97.94 200 VAL B C 1
ATOM 4394 O O . VAL B 1 200 ? 21.891 -12.328 -4.531 1 97.94 200 VAL B O 1
ATOM 4397 N N . PHE B 1 201 ? 21.578 -11.789 -2.371 1 98 201 PHE B N 1
ATOM 4398 C CA . PHE B 1 201 ? 20.719 -10.648 -2.686 1 98 201 PHE B CA 1
ATOM 4399 C C . PHE B 1 201 ? 21.422 -9.344 -2.338 1 98 201 PHE B C 1
ATOM 4401 O O . PHE B 1 201 ? 21.891 -9.156 -1.211 1 98 201 PHE B O 1
ATOM 4408 N N . GLU B 1 202 ? 21.547 -8.438 -3.326 1 97.88 202 GLU B N 1
ATOM 4409 C CA . GLU B 1 202 ? 21.984 -7.066 -3.088 1 97.88 202 GLU B CA 1
ATOM 4410 C C . GLU B 1 202 ? 20.812 -6.203 -2.6 1 97.88 202 GLU B C 1
ATOM 4412 O O . GLU B 1 202 ? 20.984 -5.375 -1.701 1 97.88 202 GLU B O 1
ATOM 4417 N N . ALA B 1 203 ? 19.656 -6.34 -3.182 1 97.12 203 ALA B N 1
ATOM 4418 C CA . ALA B 1 203 ? 18.438 -5.605 -2.848 1 97.12 203 ALA B CA 1
ATOM 4419 C C . ALA B 1 203 ? 17.188 -6.422 -3.178 1 97.12 203 ALA B C 1
ATOM 4421 O O . ALA B 1 203 ? 17.172 -7.168 -4.16 1 97.12 203 ALA B O 1
ATOM 4422 N N . VAL B 1 204 ? 16.188 -6.332 -2.359 1 98.5 204 VAL B N 1
ATOM 4423 C CA . VAL B 1 204 ? 14.938 -7.055 -2.562 1 98.5 204 VAL B CA 1
ATOM 4424 C C . VAL B 1 204 ? 13.758 -6.094 -2.439 1 98.5 204 VAL B C 1
ATOM 4426 O O . VAL B 1 204 ? 13.719 -5.262 -1.53 1 98.5 204 VAL B O 1
ATOM 4429 N N . ALA B 1 205 ? 12.875 -6.066 -3.381 1 98.81 205 ALA B N 1
ATOM 4430 C CA . ALA B 1 205 ? 11.57 -5.414 -3.273 1 98.81 205 ALA B CA 1
ATOM 4431 C C . ALA B 1 205 ? 10.438 -6.438 -3.311 1 98.81 205 ALA B C 1
ATOM 4433 O O . ALA B 1 205 ? 10.391 -7.289 -4.203 1 98.81 205 ALA B O 1
ATOM 4434 N N . THR B 1 206 ? 9.586 -6.402 -2.344 1 98.88 206 THR B N 1
ATOM 4435 C CA . THR B 1 206 ? 8.492 -7.363 -2.273 1 98.88 206 THR B CA 1
ATOM 4436 C C . THR B 1 206 ? 7.145 -6.648 -2.359 1 98.88 206 THR B C 1
ATOM 4438 O O . THR B 1 206 ? 7.004 -5.516 -1.896 1 98.88 206 THR B O 1
ATOM 4441 N N . PHE B 1 207 ? 6.176 -7.281 -2.955 1 98.81 207 PHE B N 1
ATOM 4442 C CA . PHE B 1 207 ? 4.797 -6.816 -3.043 1 98.81 207 PHE B CA 1
ATOM 4443 C C . PHE B 1 207 ? 3.83 -7.883 -2.549 1 98.81 207 PHE B C 1
ATOM 4445 O O . PHE B 1 207 ? 3.77 -8.984 -3.109 1 98.81 207 PHE B O 1
ATOM 4452 N N . GLU B 1 208 ? 3.1 -7.637 -1.502 1 98.25 208 GLU B N 1
ATOM 4453 C CA . GLU B 1 208 ? 2.123 -8.547 -0.917 1 98.25 208 GLU B CA 1
ATOM 4454 C C . GLU B 1 208 ? 0.919 -7.789 -0.367 1 98.25 208 GLU B C 1
ATOM 4456 O O . GLU B 1 208 ? 1.022 -7.109 0.655 1 98.25 208 GLU B O 1
ATOM 4461 N N . PRO B 1 209 ? -0.234 -7.922 -0.976 1 94.94 209 PRO B N 1
ATOM 4462 C CA . PRO B 1 209 ? -1.392 -7.113 -0.592 1 94.94 209 PRO B CA 1
ATOM 4463 C C . PRO B 1 209 ? -2.117 -7.664 0.633 1 94.94 209 PRO B C 1
ATOM 4465 O O . PRO B 1 209 ? -2.855 -6.934 1.299 1 94.94 209 PRO B O 1
ATOM 4468 N N . ASN B 1 210 ? -2.021 -9.008 0.917 1 93.12 210 ASN B N 1
ATOM 4469 C CA . ASN B 1 210 ? -2.645 -9.578 2.109 1 93.12 210 ASN B CA 1
ATOM 4470 C C . ASN B 1 210 ? -1.863 -9.227 3.371 1 93.12 210 ASN B C 1
ATOM 4472 O O . ASN B 1 210 ? -0.73 -9.672 3.551 1 93.12 210 ASN B O 1
ATOM 4476 N N . LEU B 1 211 ? -2.436 -8.492 4.301 1 94.19 211 LEU B N 1
ATOM 4477 C CA . LEU B 1 211 ? -1.726 -7.918 5.438 1 94.19 211 LEU B CA 1
ATOM 4478 C C . LEU B 1 211 ? -1.285 -9.008 6.414 1 94.19 211 LEU B C 1
ATOM 4480 O O . LEU B 1 211 ? -0.27 -8.859 7.094 1 94.19 211 LEU B O 1
ATOM 4484 N N . LYS B 1 212 ? -2.062 -10.102 6.469 1 94.44 212 LYS B N 1
ATOM 4485 C CA . LYS B 1 212 ? -1.632 -11.203 7.32 1 94.44 212 LYS B CA 1
ATOM 4486 C C . LYS B 1 212 ? -0.345 -11.836 6.793 1 94.44 212 LYS B C 1
ATOM 4488 O O . LYS B 1 212 ? 0.589 -12.086 7.559 1 94.44 212 LYS B O 1
ATOM 4493 N N . ASN B 1 213 ? -0.349 -12.141 5.484 1 96.69 213 ASN B N 1
ATOM 4494 C CA . ASN B 1 213 ? 0.875 -12.633 4.867 1 96.69 213 ASN B CA 1
ATOM 4495 C C . ASN B 1 213 ? 2.012 -11.625 4.977 1 96.69 213 ASN B C 1
ATOM 4497 O O . ASN B 1 213 ? 3.146 -11.992 5.289 1 96.69 213 ASN B O 1
ATOM 4501 N N . PHE B 1 214 ? 1.67 -10.359 4.762 1 98.06 214 PHE B N 1
ATOM 4502 C CA . PHE B 1 214 ? 2.646 -9.281 4.816 1 98.06 214 PHE B CA 1
ATOM 4503 C C . PHE B 1 214 ? 3.342 -9.242 6.172 1 98.06 214 PHE B C 1
ATOM 4505 O O . PHE B 1 214 ? 4.562 -9.086 6.246 1 98.06 214 PHE B O 1
ATOM 4512 N N . GLN B 1 215 ? 2.617 -9.391 7.234 1 97.62 215 GLN B N 1
ATOM 4513 C CA . GLN B 1 215 ? 3.168 -9.359 8.586 1 97.62 215 GLN B CA 1
ATOM 4514 C C . GLN B 1 215 ? 4.199 -10.469 8.789 1 97.62 215 GLN B C 1
ATOM 4516 O O . GLN B 1 215 ? 5.254 -10.234 9.383 1 97.62 215 GLN B O 1
ATOM 4521 N N . VAL B 1 216 ? 3.893 -11.633 8.281 1 98.12 216 VAL B N 1
ATOM 4522 C CA . VAL B 1 216 ? 4.824 -12.758 8.375 1 98.12 216 VAL B CA 1
ATOM 4523 C C . VAL B 1 216 ? 6.039 -12.492 7.488 1 98.12 216 VAL B C 1
ATOM 4525 O O . VAL B 1 216 ? 7.176 -12.734 7.895 1 98.12 216 VAL B O 1
ATOM 4528 N N . MET B 1 217 ? 5.812 -11.992 6.336 1 98.5 217 MET B N 1
ATOM 4529 C CA . MET B 1 217 ? 6.852 -11.727 5.344 1 98.5 217 MET B CA 1
ATOM 4530 C C . MET B 1 217 ? 7.902 -10.773 5.898 1 98.5 217 MET B C 1
ATOM 4532 O O . MET B 1 217 ? 9.102 -11.023 5.781 1 98.5 217 MET B O 1
ATOM 4536 N N . VAL B 1 218 ? 7.465 -9.695 6.477 1 98.25 218 VAL B N 1
ATOM 4537 C CA . VAL B 1 218 ? 8.398 -8.672 6.934 1 98.25 218 VAL B CA 1
ATOM 4538 C C . VAL B 1 218 ? 9.242 -9.211 8.078 1 98.25 218 VAL B C 1
ATOM 4540 O O . VAL B 1 218 ? 10.406 -8.836 8.234 1 98.25 218 VAL B O 1
ATOM 4543 N N . GLN B 1 219 ? 8.734 -10.094 8.875 1 97.44 219 GLN B N 1
ATOM 4544 C CA . GLN B 1 219 ? 9.531 -10.75 9.914 1 97.44 219 GLN B CA 1
ATOM 4545 C C . GLN B 1 219 ? 10.57 -11.672 9.297 1 97.44 219 GLN B C 1
ATOM 4547 O O . GLN B 1 219 ? 11.727 -11.68 9.727 1 97.44 219 GLN B O 1
ATOM 4552 N N . ASN B 1 220 ? 10.148 -12.398 8.289 1 97.81 220 ASN B N 1
ATOM 4553 C CA . ASN B 1 220 ? 11.031 -13.359 7.629 1 97.81 220 ASN B CA 1
ATOM 4554 C C . ASN B 1 220 ? 12.172 -12.656 6.895 1 97.81 220 ASN B C 1
ATOM 4556 O O . ASN B 1 220 ? 13.242 -13.234 6.715 1 97.81 220 ASN B O 1
ATOM 4560 N N . LEU B 1 221 ? 11.961 -11.406 6.512 1 97.19 221 LEU B N 1
ATOM 4561 C CA . LEU B 1 221 ? 12.938 -10.703 5.695 1 97.19 221 LEU B CA 1
ATOM 4562 C C . LEU B 1 221 ? 13.555 -9.539 6.469 1 97.19 221 LEU B C 1
ATOM 4564 O O . LEU B 1 221 ? 14.094 -8.602 5.871 1 97.19 221 LEU B O 1
ATOM 4568 N N . SER B 1 222 ? 13.469 -9.531 7.781 1 94.25 222 SER B N 1
ATOM 4569 C CA . SER B 1 222 ? 13.836 -8.406 8.633 1 94.25 222 SER B CA 1
ATOM 4570 C C . SER B 1 222 ? 15.336 -8.141 8.578 1 94.25 222 SER B C 1
ATOM 4572 O O . SER B 1 222 ? 15.789 -7.043 8.906 1 94.25 222 SER B O 1
ATOM 4574 N N . ASP B 1 223 ? 16.188 -9.062 8.117 1 93.56 223 ASP B N 1
ATOM 4575 C CA . ASP B 1 223 ? 17.641 -8.938 8.109 1 93.56 223 ASP B CA 1
ATOM 4576 C C . ASP B 1 223 ? 18.156 -8.555 6.719 1 93.56 223 ASP B C 1
ATOM 4578 O O . ASP B 1 223 ? 19.359 -8.523 6.48 1 93.56 223 ASP B O 1
ATOM 4582 N N . MET B 1 224 ? 17.266 -8.234 5.777 1 94.19 224 MET B N 1
ATOM 4583 C CA . MET B 1 224 ? 17.656 -7.957 4.398 1 94.19 224 MET B CA 1
ATOM 4584 C C . MET B 1 224 ? 17.531 -6.469 4.09 1 94.19 224 MET B C 1
ATOM 4586 O O . MET B 1 224 ? 16.828 -5.742 4.785 1 94.19 224 MET B O 1
ATOM 4590 N N . ASN B 1 225 ? 18.297 -6.027 3.105 1 93 225 ASN B N 1
ATOM 4591 C CA . ASN B 1 225 ? 18.031 -4.742 2.467 1 93 225 ASN B CA 1
ATOM 4592 C C . ASN B 1 225 ? 16.797 -4.812 1.568 1 93 225 ASN B C 1
ATOM 4594 O O . ASN B 1 225 ? 16.922 -4.949 0.35 1 93 225 ASN B O 1
ATOM 4598 N N . ALA B 1 226 ? 15.688 -4.688 2.193 1 97 226 ALA B N 1
ATOM 4599 C CA . ALA B 1 226 ? 14.438 -4.938 1.483 1 97 226 ALA B CA 1
ATOM 4600 C C . ALA B 1 226 ? 13.539 -3.705 1.514 1 97 226 ALA B C 1
ATOM 4602 O O . ALA B 1 226 ? 13.68 -2.844 2.385 1 97 226 ALA B O 1
ATOM 4603 N N . VAL B 1 227 ? 12.789 -3.518 0.546 1 98.5 227 VAL B N 1
ATOM 4604 C CA . VAL B 1 227 ? 11.641 -2.611 0.474 1 98.5 227 VAL B CA 1
ATOM 4605 C C . VAL B 1 227 ? 10.352 -3.418 0.339 1 98.5 227 VAL B C 1
ATOM 4607 O O . VAL B 1 227 ? 10.164 -4.141 -0.643 1 98.5 227 VAL B O 1
ATOM 4610 N N . ASN B 1 228 ? 9.477 -3.352 1.314 1 98.81 228 ASN B N 1
ATOM 4611 C CA . ASN B 1 228 ? 8.312 -4.227 1.372 1 98.81 228 ASN B CA 1
ATOM 4612 C C . ASN B 1 228 ? 7.016 -3.443 1.167 1 98.81 228 ASN B C 1
ATOM 4614 O O . ASN B 1 228 ? 6.625 -2.648 2.023 1 98.81 228 ASN B O 1
ATOM 4618 N N . PHE B 1 229 ? 6.367 -3.68 0.097 1 98.81 229 PHE B N 1
ATOM 4619 C CA . PHE B 1 229 ? 5.141 -2.979 -0.256 1 98.81 229 PHE B CA 1
ATOM 4620 C C . PHE B 1 229 ? 3.916 -3.773 0.182 1 98.81 229 PHE B C 1
ATOM 4622 O O . PHE B 1 229 ? 3.777 -4.949 -0.162 1 98.81 229 PHE B O 1
ATOM 4629 N N . PRO B 1 230 ? 2.947 -3.17 0.872 1 98.25 230 PRO B N 1
ATOM 4630 C CA . PRO B 1 230 ? 1.71 -3.848 1.269 1 98.25 230 PRO B CA 1
ATOM 4631 C C . PRO B 1 230 ? 0.636 -3.797 0.184 1 98.25 230 PRO B C 1
ATOM 4633 O O . PRO B 1 230 ? -0.534 -3.539 0.479 1 98.25 230 PRO B O 1
ATOM 4636 N N . CYS B 1 231 ? 0.964 -3.973 -1.047 1 97.75 231 CYS B N 1
ATOM 4637 C CA . CYS B 1 231 ? 0.046 -3.855 -2.174 1 97.75 231 CYS B CA 1
ATOM 4638 C C . CYS B 1 231 ? 0.435 -4.812 -3.295 1 97.75 231 CYS B C 1
ATOM 4640 O O . CYS B 1 231 ? 1.422 -5.543 -3.182 1 97.75 231 CYS B O 1
ATOM 4642 N N . GLY B 1 232 ? -0.415 -4.914 -4.246 1 97.75 232 GLY B N 1
ATOM 4643 C CA . GLY B 1 232 ? -0.117 -5.664 -5.453 1 97.75 232 GLY B CA 1
ATOM 4644 C C . GLY B 1 232 ? 0.415 -4.801 -6.578 1 97.75 232 GLY B C 1
ATOM 4645 O O . GLY B 1 232 ? 0.746 -3.631 -6.367 1 97.75 232 GLY B O 1
ATOM 4646 N N . VAL B 1 233 ? 0.566 -5.41 -7.734 1 98.38 233 VAL B N 1
ATOM 4647 C CA . VAL B 1 233 ? 1.06 -4.699 -8.906 1 98.38 233 VAL B CA 1
ATOM 4648 C C . VAL B 1 233 ? 0.094 -4.891 -10.078 1 98.38 233 VAL B C 1
ATOM 4650 O O . VAL B 1 233 ? -0.582 -5.918 -10.164 1 98.38 233 VAL B O 1
ATOM 4653 N N . SER B 1 234 ? 0.009 -3.943 -10.914 1 97.81 234 SER B N 1
ATOM 4654 C CA . SER B 1 234 ? -0.897 -3.936 -12.055 1 97.81 234 SER B CA 1
ATOM 4655 C C . SER B 1 234 ? -0.448 -2.93 -13.109 1 97.81 234 SER B C 1
ATOM 4657 O O . SER B 1 234 ? 0.713 -2.516 -13.125 1 97.81 234 SER B O 1
ATOM 4659 N N . ASP B 1 235 ? -1.351 -2.604 -14.07 1 98.12 235 ASP B N 1
ATOM 4660 C CA . ASP B 1 235 ? -1.041 -1.69 -15.164 1 98.12 235 ASP B CA 1
ATOM 4661 C C . ASP B 1 235 ? -1.354 -0.246 -14.781 1 98.12 235 ASP B C 1
ATOM 4663 O O . ASP B 1 235 ? -1.04 0.682 -15.531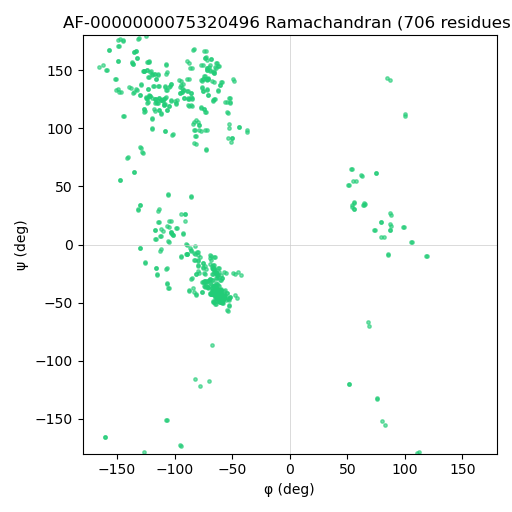 1 98.12 235 ASP B O 1
ATOM 4667 N N . ALA B 1 236 ? -1.984 -0.059 -13.641 1 97 236 ALA B N 1
ATOM 4668 C CA . ALA B 1 236 ? -2.342 1.263 -13.133 1 97 236 ALA B CA 1
ATOM 4669 C C . ALA B 1 236 ? -2.338 1.284 -11.609 1 97 236 ALA B C 1
ATOM 4671 O O . ALA B 1 236 ? -2.328 0.231 -10.969 1 97 236 ALA B O 1
ATOM 4672 N N . ASN B 1 237 ? -2.201 2.477 -11.07 1 96.69 237 ASN B N 1
ATOM 4673 C CA . ASN B 1 237 ? -2.389 2.645 -9.633 1 96.69 237 ASN B CA 1
ATOM 4674 C C . ASN B 1 237 ? -3.867 2.686 -9.258 1 96.69 237 ASN B C 1
ATOM 4676 O O . ASN B 1 237 ? -4.535 3.701 -9.461 1 96.69 237 ASN B O 1
ATOM 4680 N N . LYS B 1 238 ? -4.293 1.523 -8.727 1 93.19 238 LYS B N 1
ATOM 4681 C CA . LYS B 1 238 ? -5.742 1.391 -8.602 1 93.19 238 LYS B CA 1
ATOM 4682 C C . LYS B 1 238 ? -6.105 0.369 -7.527 1 93.19 238 LYS B C 1
ATOM 4684 O O . LYS B 1 238 ? -5.234 -0.337 -7.012 1 93.19 238 LYS B O 1
ATOM 4689 N N . GLN B 1 239 ? -7.398 0.437 -7.207 1 88.94 239 GLN B N 1
ATOM 4690 C CA . GLN B 1 239 ? -7.977 -0.643 -6.414 1 88.94 239 GLN B CA 1
ATOM 4691 C C . GLN B 1 239 ? -8.5 -1.761 -7.309 1 88.94 239 GLN B C 1
ATOM 4693 O O . GLN B 1 239 ? -9.102 -1.496 -8.352 1 88.94 239 GLN B O 1
ATOM 4698 N N . VAL B 1 240 ? -8.102 -2.906 -6.887 1 83.56 240 VAL B N 1
ATOM 4699 C CA . VAL B 1 240 ? -8.555 -4.074 -7.637 1 83.56 240 VAL B CA 1
ATOM 4700 C C . VAL B 1 240 ? -9.297 -5.031 -6.707 1 83.56 240 VAL B C 1
ATOM 4702 O O . VAL B 1 240 ? -8.906 -5.207 -5.547 1 83.56 240 VAL B O 1
ATOM 4705 N N . GLY B 1 241 ? -10.398 -5.461 -7.176 1 76.19 241 GLY B N 1
ATOM 4706 C CA . GLY B 1 241 ? -11.125 -6.457 -6.402 1 76.19 241 GLY B CA 1
ATOM 4707 C C . GLY B 1 241 ? -10.445 -7.816 -6.398 1 76.19 241 GLY B C 1
ATOM 4708 O O . GLY B 1 241 ? -9.883 -8.242 -7.41 1 76.19 241 GLY B O 1
ATOM 4709 N N . PHE B 1 242 ? -10.281 -8.32 -5.086 1 60.44 242 PHE B N 1
ATOM 4710 C CA . PHE B 1 242 ? -9.711 -9.648 -4.918 1 60.44 242 PHE B CA 1
ATOM 4711 C C . PHE B 1 242 ? -10.688 -10.578 -4.207 1 60.44 242 PHE B C 1
ATOM 4713 O O . PHE B 1 242 ? -11.234 -10.234 -3.156 1 60.44 242 PHE B O 1
ATOM 4720 N N . ASP B 1 243 ? -11.273 -11.492 -4.777 1 53.34 243 ASP B N 1
ATOM 4721 C CA . ASP B 1 243 ? -12.086 -12.5 -4.113 1 53.34 243 ASP B CA 1
ATOM 4722 C C . ASP B 1 243 ? -11.219 -13.617 -3.535 1 53.34 243 ASP B C 1
ATOM 4724 O O . ASP B 1 243 ? -10.758 -14.492 -4.27 1 53.34 243 ASP B O 1
ATOM 4728 N N . GLY B 1 244 ? -10.719 -13.398 -2.244 1 48.91 244 GLY B N 1
ATOM 4729 C CA . GLY B 1 244 ? -9.883 -14.367 -1.541 1 48.91 244 GLY B CA 1
ATOM 4730 C C . GLY B 1 244 ? -10.602 -15.664 -1.241 1 48.91 244 GLY B C 1
ATOM 4731 O O . GLY B 1 244 ? -9.992 -16.609 -0.731 1 48.91 244 GLY B O 1
ATOM 4732 N N . ALA B 1 245 ? -11.953 -15.641 -1.169 1 42.25 245 ALA B N 1
ATOM 4733 C CA . ALA B 1 245 ? -12.695 -16.797 -0.689 1 42.25 245 ALA B CA 1
ATOM 4734 C C . ALA B 1 245 ? -12.203 -18.078 -1.366 1 42.25 245 ALA B C 1
ATOM 4736 O O . ALA B 1 245 ? -12.461 -19.188 -0.881 1 42.25 245 ALA B O 1
ATOM 4737 N N . LEU B 1 246 ? -11.664 -17.828 -2.525 1 43.66 246 LEU B N 1
ATOM 4738 C CA . LEU B 1 246 ? -11.406 -19.109 -3.15 1 43.66 246 LEU B CA 1
ATOM 4739 C C . LEU B 1 246 ? -10 -19.609 -2.803 1 43.66 246 LEU B C 1
ATOM 4741 O O . LEU B 1 246 ? -9.438 -20.438 -3.52 1 43.66 246 LEU B O 1
ATOM 4745 N N . GLY B 1 247 ? -9.367 -19.219 -1.65 1 39.38 247 GLY B N 1
ATOM 4746 C CA . GLY B 1 247 ? -8.086 -19.734 -1.193 1 39.38 247 GLY B CA 1
ATOM 4747 C C . GLY B 1 247 ? -6.902 -19.094 -1.891 1 39.38 247 GLY B C 1
ATOM 4748 O O . GLY B 1 247 ? -6.938 -17.906 -2.225 1 39.38 247 GLY B O 1
ATOM 4749 N N . ALA B 1 248 ? -5.691 -19.75 -2.068 1 38.44 248 ALA B N 1
ATOM 4750 C CA . ALA B 1 248 ? -4.496 -19.344 -2.803 1 38.44 248 ALA B CA 1
ATOM 4751 C C . ALA B 1 248 ? -4.859 -18.781 -4.172 1 38.44 248 ALA B C 1
ATOM 4753 O O . ALA B 1 248 ? -4.016 -18.203 -4.852 1 38.44 248 ALA B O 1
ATOM 4754 N N . GLY B 1 249 ? -5.934 -19.109 -4.707 1 37.66 249 GLY B N 1
ATOM 4755 C CA . GLY B 1 249 ? -6.367 -18.719 -6.039 1 37.66 249 GLY B CA 1
ATOM 4756 C C . GLY B 1 249 ? -7.184 -17.438 -6.047 1 37.66 249 GLY B C 1
ATOM 4757 O O . GLY B 1 249 ? -8.125 -17.312 -6.828 1 37.66 249 GLY B O 1
ATOM 4758 N N . GLY B 1 250 ? -7.145 -16.641 -5.125 1 39.59 250 GLY B N 1
ATOM 4759 C CA . GLY B 1 250 ? -7.973 -15.445 -5.184 1 39.59 250 GLY B CA 1
ATOM 4760 C C . GLY B 1 250 ? -7.781 -14.648 -6.461 1 39.59 250 GLY B C 1
ATOM 4761 O O . GLY B 1 250 ? -6.66 -14.531 -6.961 1 39.59 250 GLY B O 1
ATOM 4762 N N . HIS B 1 251 ? -8.711 -14.797 -7.457 1 44.09 251 HIS B N 1
ATOM 4763 C CA . HIS B 1 251 ? -8.719 -14.008 -8.688 1 44.09 251 HIS B CA 1
ATOM 4764 C C . HIS B 1 251 ? -9.141 -12.57 -8.414 1 44.09 251 HIS B C 1
ATOM 4766 O O . HIS B 1 251 ? -9.867 -12.305 -7.453 1 44.09 251 HIS B O 1
ATOM 4772 N N . LEU B 1 252 ? -8.336 -11.688 -9.008 1 42.41 252 LEU B N 1
ATOM 4773 C CA . LEU B 1 252 ? -8.812 -10.305 -9.062 1 42.41 252 LEU B CA 1
ATOM 4774 C C . LEU B 1 252 ? -10.219 -10.234 -9.625 1 42.41 252 LEU B C 1
ATOM 4776 O O . LEU B 1 252 ? -10.492 -10.797 -10.695 1 42.41 252 LEU B O 1
ATOM 4780 N N . VAL B 1 253 ? -11.258 -10.336 -8.82 1 43.12 253 VAL B N 1
ATOM 4781 C CA . VAL B 1 253 ? -12.617 -10.219 -9.328 1 43.12 253 VAL B CA 1
ATOM 4782 C C . VAL B 1 253 ? -13.023 -8.75 -9.406 1 43.12 253 VAL B C 1
ATOM 4784 O O . VAL B 1 253 ? -12.68 -7.961 -8.523 1 43.12 253 VAL B O 1
ATOM 4787 N N . VAL B 1 254 ? -13.477 -8.188 -10.547 1 41.16 254 VAL B N 1
ATOM 4788 C CA . VAL B 1 254 ? -14.062 -6.863 -10.742 1 41.16 254 VAL B CA 1
ATOM 4789 C C . VAL B 1 254 ? -15.102 -6.594 -9.656 1 41.16 254 VAL B C 1
ATOM 4791 O O . VAL B 1 254 ? -15.25 -5.461 -9.195 1 41.16 254 VAL B O 1
ATOM 4794 N N . SER B 1 255 ? -15.883 -7.547 -9.453 1 42.56 255 SER B N 1
ATOM 4795 C CA . SER B 1 255 ? -17.047 -7.391 -8.578 1 42.56 255 SER B CA 1
ATOM 4796 C C . SER B 1 255 ? -16.953 -8.312 -7.371 1 42.56 255 SER B C 1
ATOM 4798 O O . SER B 1 255 ? -16.562 -9.484 -7.504 1 42.56 255 SER B O 1
ATOM 4800 N N . GLY B 1 256 ? -17.031 -7.914 -6.082 1 50.22 256 GLY B N 1
ATOM 4801 C CA . GLY B 1 256 ? -17.047 -8.719 -4.871 1 50.22 256 GLY B CA 1
ATOM 4802 C C . GLY B 1 256 ? -15.664 -9.047 -4.352 1 50.22 256 GLY B C 1
ATOM 4803 O O . GLY B 1 256 ? -14.656 -8.719 -4.996 1 50.22 256 GLY B O 1
ATOM 4804 N N . GLY B 1 257 ? -15.242 -9.109 -3.09 1 57.88 257 GLY B N 1
ATOM 4805 C CA . GLY B 1 257 ? -14.031 -9.477 -2.365 1 57.88 257 GLY B CA 1
ATOM 4806 C C . GLY B 1 257 ? -13.359 -8.289 -1.702 1 57.88 257 GLY B C 1
ATOM 4807 O O . GLY B 1 257 ? -13.891 -7.176 -1.719 1 57.88 257 GLY B O 1
ATOM 4808 N N . GLU B 1 258 ? -12.32 -8.672 -1.119 1 69.38 258 GLU B N 1
ATOM 4809 C CA . GLU B 1 258 ? -11.57 -7.633 -0.419 1 69.38 258 GLU B CA 1
ATOM 4810 C C . GLU B 1 258 ? -10.773 -6.773 -1.397 1 69.38 258 GLU B C 1
ATOM 4812 O O . GLU B 1 258 ? -10.109 -7.301 -2.297 1 69.38 258 GLU B O 1
ATOM 4817 N N . GLN B 1 259 ? -11.047 -5.52 -1.478 1 80.75 259 GLN B N 1
ATOM 4818 C CA . GLN B 1 259 ? -10.328 -4.59 -2.34 1 80.75 259 GLN B CA 1
ATOM 4819 C C . GLN B 1 259 ? -8.875 -4.445 -1.901 1 80.75 259 GLN B C 1
ATOM 4821 O O . GLN B 1 259 ? -8.586 -4.301 -0.71 1 80.75 259 GLN B O 1
ATOM 4826 N N . VAL B 1 260 ? -8.008 -4.719 -2.98 1 88 260 VAL B N 1
ATOM 4827 C CA . VAL B 1 260 ? -6.594 -4.539 -2.693 1 88 260 VAL B CA 1
ATOM 4828 C C . VAL B 1 260 ? -6.027 -3.418 -3.561 1 88 260 VAL B C 1
ATOM 4830 O O . VAL B 1 260 ? -6.461 -3.225 -4.699 1 88 260 VAL B O 1
ATOM 4833 N N . THR B 1 261 ? -5.129 -2.623 -2.99 1 94.06 261 THR B N 1
ATOM 4834 C CA . THR B 1 261 ? -4.414 -1.601 -3.746 1 94.06 261 THR B CA 1
ATOM 4835 C C . THR B 1 261 ? -3.336 -2.232 -4.621 1 94.06 261 THR B C 1
ATOM 4837 O O . THR B 1 261 ? -2.619 -3.135 -4.184 1 94.06 261 THR B O 1
ATOM 4840 N N . CYS B 1 262 ? -3.297 -1.838 -5.883 1 96.62 262 CYS B N 1
ATOM 4841 C CA . CYS B 1 262 ? -2.234 -2.24 -6.801 1 96.62 262 CYS B CA 1
ATOM 4842 C C . CYS B 1 262 ? -1.549 -1.021 -7.406 1 96.62 262 CYS B C 1
ATOM 4844 O O . CYS B 1 262 ? -2.168 0.033 -7.559 1 96.62 262 CYS B O 1
ATOM 4846 N N . VAL B 1 263 ? -0.266 -1.188 -7.719 1 98.44 263 VAL B N 1
ATOM 4847 C CA . VAL B 1 263 ? 0.493 -0.081 -8.289 1 98.44 263 VAL B CA 1
ATOM 4848 C C . VAL B 1 263 ? 1.271 -0.567 -9.508 1 98.44 263 VAL B C 1
ATOM 4850 O O . VAL B 1 263 ? 1.458 -1.772 -9.695 1 98.44 263 VAL B O 1
ATOM 4853 N N . ARG B 1 264 ? 1.677 0.426 -10.352 1 98.56 264 ARG B N 1
ATOM 4854 C CA . ARG B 1 264 ? 2.641 0.146 -11.414 1 98.56 264 ARG B CA 1
ATOM 4855 C C . ARG B 1 264 ? 4.051 0.021 -10.852 1 98.56 264 ARG B C 1
ATOM 4857 O O . ARG B 1 264 ? 4.48 0.85 -10.047 1 98.56 264 ARG B O 1
ATOM 4864 N N . LEU B 1 265 ? 4.777 -0.996 -11.297 1 98.81 265 LEU B N 1
ATOM 4865 C CA . LEU B 1 265 ? 6.172 -1.121 -10.883 1 98.81 265 LEU B CA 1
ATOM 4866 C C . LEU B 1 265 ? 6.977 0.103 -11.305 1 98.81 265 LEU B C 1
ATOM 4868 O O . LEU B 1 265 ? 7.82 0.585 -10.547 1 98.81 265 LEU B O 1
ATOM 4872 N N . ASP B 1 266 ? 6.723 0.651 -12.508 1 98.56 266 ASP B N 1
ATOM 4873 C CA . ASP B 1 266 ? 7.434 1.814 -13.031 1 98.56 266 ASP B CA 1
ATOM 4874 C C . ASP B 1 266 ? 7.246 3.025 -12.117 1 98.56 266 ASP B C 1
ATOM 4876 O O . ASP B 1 266 ? 8.109 3.902 -12.062 1 98.56 266 ASP B O 1
ATOM 4880 N N . ASP B 1 267 ? 6.078 3.09 -11.43 1 98.62 267 ASP B N 1
ATOM 4881 C CA . ASP B 1 267 ? 5.766 4.219 -10.562 1 98.62 267 ASP B CA 1
ATOM 4882 C C . ASP B 1 267 ? 6.305 3.99 -9.148 1 98.62 267 ASP B C 1
ATOM 4884 O O . ASP B 1 267 ? 6.832 4.914 -8.523 1 98.62 267 ASP B O 1
ATOM 4888 N N . ALA B 1 268 ? 6.223 2.783 -8.617 1 98.56 268 ALA B N 1
ATOM 4889 C CA . ALA B 1 268 ? 6.625 2.457 -7.254 1 98.56 268 ALA B CA 1
ATOM 4890 C C . ALA B 1 268 ? 8.148 2.426 -7.121 1 98.56 268 ALA B C 1
ATOM 4892 O O . ALA B 1 268 ? 8.688 2.795 -6.078 1 98.56 268 ALA B O 1
ATOM 4893 N N . LEU B 1 269 ? 8.797 1.958 -8.164 1 98.19 269 LEU B N 1
ATOM 4894 C CA . LEU B 1 269 ? 10.234 1.696 -8.086 1 98.19 269 LEU B CA 1
ATOM 4895 C C . LEU B 1 269 ? 10.945 2.23 -9.32 1 98.19 269 LEU B C 1
ATOM 4897 O O . LEU B 1 269 ? 11.656 1.489 -10 1 98.19 269 LEU B O 1
ATOM 4901 N N . PRO B 1 270 ? 10.898 3.52 -9.523 1 96.5 270 PRO B N 1
ATOM 4902 C CA . PRO B 1 270 ? 11.5 4.055 -10.75 1 96.5 270 PRO B CA 1
ATOM 4903 C C . PRO B 1 270 ? 13.008 3.869 -10.797 1 96.5 270 PRO B C 1
ATOM 4905 O O . PRO B 1 270 ? 13.602 3.824 -11.883 1 96.5 270 PRO B O 1
ATOM 4908 N N . GLY B 1 271 ? 13.711 3.717 -9.617 1 94.38 271 GLY B N 1
ATOM 4909 C CA . GLY B 1 271 ? 15.164 3.67 -9.617 1 94.38 271 GLY B CA 1
ATOM 4910 C C . GLY B 1 271 ? 15.719 2.346 -9.125 1 94.38 271 GLY B C 1
ATOM 4911 O O . GLY B 1 271 ? 16.906 2.232 -8.852 1 94.38 271 GLY B O 1
ATOM 4912 N N . PHE B 1 272 ? 14.992 1.274 -8.961 1 95.5 272 PHE B N 1
ATOM 4913 C CA . PHE B 1 272 ? 15.406 0.045 -8.305 1 95.5 272 PHE B CA 1
ATOM 4914 C C . PHE B 1 272 ? 16.391 -0.735 -9.18 1 95.5 272 PHE B C 1
ATOM 4916 O O . PHE B 1 272 ? 17.25 -1.449 -8.664 1 95.5 272 PHE B O 1
ATOM 4923 N N . ALA B 1 273 ? 16.281 -0.683 -10.555 1 97.31 273 ALA B N 1
ATOM 4924 C CA . ALA B 1 273 ? 17.141 -1.348 -11.531 1 97.31 273 ALA B CA 1
ATOM 4925 C C . ALA B 1 273 ? 17.219 -2.846 -11.25 1 97.31 273 ALA B C 1
ATOM 4927 O O . ALA B 1 273 ? 18.312 -3.373 -10.984 1 97.31 273 ALA B O 1
ATOM 4928 N N . PRO B 1 274 ? 16.188 -3.615 -11.352 1 98.38 274 PRO B N 1
ATOM 4929 C CA . PRO B 1 274 ? 16.172 -5.051 -11.07 1 98.38 274 PRO B CA 1
ATOM 4930 C C . PRO B 1 274 ? 16.906 -5.867 -12.133 1 98.38 274 PRO B C 1
ATOM 4932 O O . PRO B 1 274 ? 16.984 -5.457 -13.289 1 98.38 274 PRO B O 1
ATOM 4935 N N . ASN B 1 275 ? 17.484 -7.02 -11.688 1 98.56 275 ASN B N 1
ATOM 4936 C CA . ASN B 1 275 ? 18 -7.977 -12.664 1 98.56 275 ASN B CA 1
ATOM 4937 C C . ASN B 1 275 ? 17.188 -9.266 -12.664 1 98.56 275 ASN B C 1
ATOM 4939 O O . ASN B 1 275 ? 17.391 -10.125 -13.523 1 98.56 275 ASN B O 1
ATOM 4943 N N . LEU B 1 276 ? 16.219 -9.422 -11.75 1 98.81 276 LEU B N 1
ATOM 4944 C CA . LEU B 1 276 ? 15.25 -10.516 -11.734 1 98.81 276 LEU B CA 1
ATOM 4945 C C . LEU B 1 276 ? 13.906 -10.047 -11.188 1 98.81 276 LEU B C 1
ATOM 4947 O O . LEU B 1 276 ? 13.844 -9.359 -10.164 1 98.81 276 LEU B O 1
ATOM 4951 N N . ILE B 1 277 ? 12.805 -10.344 -11.852 1 98.94 277 ILE B N 1
ATOM 4952 C CA . ILE B 1 277 ? 11.453 -10.078 -11.375 1 98.94 277 ILE B CA 1
ATOM 4953 C C . ILE B 1 277 ? 10.641 -11.375 -11.383 1 98.94 277 ILE B C 1
ATOM 4955 O O . ILE B 1 277 ? 10.633 -12.102 -12.383 1 98.94 277 ILE B O 1
ATOM 4959 N N . LYS B 1 278 ? 10.047 -11.711 -10.297 1 98.94 278 LYS B N 1
ATOM 4960 C CA . LYS B 1 278 ? 9.109 -12.82 -10.18 1 98.94 278 LYS B CA 1
ATOM 4961 C C . LYS B 1 278 ? 7.68 -12.32 -10.031 1 98.94 278 LYS B C 1
ATOM 4963 O O . LYS B 1 278 ? 7.422 -11.367 -9.289 1 98.94 278 LYS B O 1
ATOM 4968 N N . MET B 1 279 ? 6.738 -12.891 -10.805 1 98.69 279 MET B N 1
ATOM 4969 C CA . MET B 1 279 ? 5.324 -12.562 -10.648 1 98.69 279 MET B CA 1
ATOM 4970 C C . MET B 1 279 ? 4.492 -13.82 -10.438 1 98.69 279 MET B C 1
ATOM 4972 O O . MET B 1 279 ? 4.457 -14.695 -11.305 1 98.69 279 MET B O 1
ATOM 4976 N N . ASP B 1 280 ? 3.92 -13.984 -9.367 1 97.88 280 ASP B N 1
ATOM 4977 C CA . ASP B 1 280 ? 2.846 -14.914 -9.023 1 97.88 280 ASP B CA 1
ATOM 4978 C C . ASP B 1 280 ? 1.699 -14.188 -8.32 1 97.88 280 ASP B C 1
ATOM 4980 O O . ASP B 1 280 ? 1.614 -14.188 -7.09 1 97.88 280 ASP B O 1
ATOM 4984 N N . ILE B 1 281 ? 0.805 -13.586 -9.203 1 96.12 281 ILE B N 1
ATOM 4985 C CA . ILE B 1 281 ? -0.049 -12.539 -8.656 1 96.12 281 ILE B CA 1
ATOM 4986 C C . ILE B 1 281 ? -1.496 -12.781 -9.078 1 96.12 281 ILE B C 1
ATOM 4988 O O . ILE B 1 281 ? -2.229 -11.836 -9.383 1 96.12 281 ILE B O 1
ATOM 4992 N N . GLU B 1 282 ? -1.903 -13.93 -9.266 1 91.69 282 GLU B N 1
ATOM 4993 C CA . GLU B 1 282 ? -3.268 -14.445 -9.289 1 91.69 282 GLU B CA 1
ATOM 4994 C C . GLU B 1 282 ? -4.062 -13.844 -10.445 1 91.69 282 GLU B C 1
ATOM 4996 O O . GLU B 1 282 ? -5.227 -13.477 -10.281 1 91.69 282 GLU B O 1
ATOM 5001 N N . GLY B 1 283 ? -3.404 -13.617 -11.57 1 92.75 283 GLY B N 1
ATOM 5002 C CA . GLY B 1 283 ? -4.133 -13.234 -12.766 1 92.75 283 GLY B CA 1
ATOM 5003 C C . GLY B 1 283 ? -3.738 -11.859 -13.289 1 92.75 283 GLY B C 1
ATOM 5004 O O . GLY B 1 283 ? -4.043 -11.516 -14.43 1 92.75 283 GLY B O 1
ATOM 5005 N N . GLU B 1 284 ? -2.971 -11.117 -12.539 1 94.25 284 GLU B N 1
ATOM 5006 C CA . GLU B 1 284 ? -2.615 -9.75 -12.914 1 94.25 284 GLU B CA 1
ATOM 5007 C C . GLU B 1 284 ? -1.307 -9.711 -13.695 1 94.25 284 GLU B C 1
ATOM 5009 O O . GLU B 1 284 ? -0.797 -8.641 -14.016 1 94.25 284 GLU B O 1
ATOM 5014 N N . GLU B 1 285 ? -0.769 -10.852 -14.102 1 97.69 285 GLU B N 1
ATOM 5015 C CA . GLU B 1 285 ? 0.569 -10.914 -14.688 1 97.69 285 GLU B CA 1
ATOM 5016 C C . GLU B 1 285 ? 0.675 -10.031 -15.93 1 97.69 285 GLU B C 1
ATOM 5018 O O . GLU B 1 285 ? 1.546 -9.164 -16 1 97.69 285 GLU B O 1
ATOM 5023 N N . PRO B 1 286 ? -0.241 -10.133 -16.891 1 98 286 PRO B N 1
ATOM 5024 C CA . PRO B 1 286 ? -0.106 -9.273 -18.062 1 98 286 PRO B CA 1
ATOM 5025 C C . PRO B 1 286 ? -0.217 -7.789 -17.734 1 98 286 PRO B C 1
ATOM 5027 O O . PRO B 1 286 ? 0.55 -6.977 -18.25 1 98 286 PRO B O 1
ATOM 5030 N N . ALA B 1 287 ? -1.183 -7.465 -16.891 1 97.5 287 ALA B N 1
ATOM 5031 C CA . ALA B 1 287 ? -1.352 -6.07 -16.484 1 97.5 287 ALA B CA 1
ATOM 5032 C C . ALA B 1 287 ? -0.103 -5.547 -15.789 1 97.5 287 ALA B C 1
ATOM 5034 O O . ALA B 1 287 ? 0.353 -4.434 -16.062 1 97.5 287 ALA B O 1
ATOM 5035 N N . ALA B 1 288 ? 0.418 -6.352 -14.914 1 98.56 288 ALA B N 1
ATOM 5036 C CA . ALA B 1 288 ? 1.606 -5.953 -14.164 1 98.56 288 ALA B CA 1
ATOM 5037 C C . ALA B 1 288 ? 2.803 -5.758 -15.094 1 98.56 288 ALA B C 1
ATOM 5039 O O . ALA B 1 288 ? 3.621 -4.863 -14.875 1 98.56 288 ALA B O 1
ATOM 5040 N N . LEU B 1 289 ? 2.973 -6.613 -16.094 1 98.88 289 LEU B N 1
ATOM 5041 C CA . LEU B 1 289 ? 4.043 -6.461 -17.078 1 98.88 289 LEU B CA 1
ATOM 5042 C C . LEU B 1 289 ? 3.91 -5.145 -17.828 1 98.88 289 LEU B C 1
ATOM 5044 O O . LEU B 1 289 ? 4.91 -4.465 -18.078 1 98.88 289 LEU B O 1
ATOM 5048 N N . LEU B 1 290 ? 2.68 -4.824 -18.188 1 98.75 290 LEU B N 1
ATOM 5049 C CA . LEU B 1 290 ? 2.443 -3.529 -18.812 1 98.75 290 LEU B CA 1
ATOM 5050 C C . LEU B 1 290 ? 2.861 -2.389 -17.891 1 98.75 290 LEU B C 1
ATOM 5052 O O . LEU B 1 290 ? 3.482 -1.421 -18.328 1 98.75 290 LEU B O 1
ATOM 5056 N N . GLY B 1 291 ? 2.541 -2.477 -16.625 1 98.69 291 GLY B N 1
ATOM 5057 C CA . GLY B 1 291 ? 2.891 -1.468 -15.648 1 98.69 291 GLY B CA 1
ATOM 5058 C C . GLY B 1 291 ? 4.379 -1.401 -15.359 1 98.69 291 GLY B C 1
ATOM 5059 O O . GLY B 1 291 ? 4.852 -0.466 -14.711 1 98.69 291 GLY B O 1
ATOM 5060 N N . ALA B 1 292 ? 5.137 -2.344 -15.859 1 98.75 292 ALA B N 1
ATOM 5061 C CA . ALA B 1 292 ? 6.578 -2.432 -15.641 1 98.75 292 ALA B CA 1
ATOM 5062 C C . ALA B 1 292 ? 7.344 -2.184 -16.938 1 98.75 292 ALA B C 1
ATOM 5064 O O . ALA B 1 292 ? 8.555 -2.398 -17 1 98.75 292 ALA B O 1
ATOM 5065 N N . GLU B 1 293 ? 6.656 -1.79 -17.984 1 98.62 293 GLU B N 1
ATOM 5066 C CA . GLU B 1 293 ? 7.25 -1.773 -19.312 1 98.62 293 GLU B CA 1
ATOM 5067 C C . GLU B 1 293 ? 8.508 -0.91 -19.359 1 98.62 293 GLU B C 1
ATOM 5069 O O . GLU B 1 293 ? 9.508 -1.286 -19.969 1 98.62 293 GLU B O 1
ATOM 5074 N N . GLN B 1 294 ? 8.469 0.306 -18.781 1 97.75 294 GLN B N 1
ATOM 5075 C CA . GLN B 1 294 ? 9.648 1.166 -18.766 1 97.75 294 GLN B CA 1
ATOM 5076 C C . GLN B 1 294 ? 10.82 0.481 -18.078 1 97.75 294 GLN B C 1
ATOM 5078 O O . GLN B 1 294 ? 11.953 0.533 -18.562 1 97.75 294 GLN B O 1
ATOM 5083 N N . MET B 1 295 ? 10.555 -0.104 -16.953 1 97.75 295 MET B N 1
ATOM 5084 C CA . MET B 1 295 ? 11.562 -0.84 -16.203 1 97.75 295 MET B CA 1
ATOM 5085 C C . MET B 1 295 ? 12.141 -1.983 -17.031 1 97.75 295 MET B C 1
ATOM 5087 O O . MET B 1 295 ? 13.352 -2.195 -17.031 1 97.75 295 MET B O 1
ATOM 5091 N N . LEU B 1 296 ? 11.281 -2.777 -17.719 1 98.69 296 LEU B N 1
ATOM 5092 C CA . LEU B 1 296 ? 11.711 -3.893 -18.562 1 98.69 296 LEU B CA 1
ATOM 5093 C C . LEU B 1 296 ? 12.602 -3.408 -19.688 1 98.69 296 LEU B C 1
ATOM 5095 O O . LEU B 1 296 ? 13.641 -4.012 -19.969 1 98.69 296 LEU B O 1
ATOM 5099 N N . ARG B 1 297 ? 12.219 -2.33 -20.328 1 98.25 297 ARG B N 1
ATOM 5100 C CA . ARG B 1 297 ? 12.977 -1.798 -21.453 1 98.25 297 ARG B CA 1
ATOM 5101 C C . ARG B 1 297 ? 14.328 -1.263 -21 1 98.25 297 ARG B C 1
ATOM 5103 O O . ARG B 1 297 ? 15.328 -1.408 -21.719 1 98.25 297 ARG B O 1
ATOM 5110 N N . ARG B 1 298 ? 14.367 -0.668 -19.875 1 97.25 298 ARG B N 1
ATOM 5111 C CA . ARG B 1 298 ? 15.57 -0.006 -19.391 1 97.25 298 ARG B CA 1
ATOM 5112 C C . ARG B 1 298 ? 16.594 -1.022 -18.891 1 97.25 298 ARG B C 1
ATOM 5114 O O . ARG B 1 298 ? 17.797 -0.889 -19.141 1 97.25 298 ARG B O 1
ATOM 5121 N N . HIS B 1 299 ? 16.141 -2.055 -18.188 1 97.62 299 HIS B N 1
ATOM 5122 C CA . HIS B 1 299 ? 17.078 -2.877 -17.438 1 97.62 299 HIS B CA 1
ATOM 5123 C C . HIS B 1 299 ? 17.109 -4.305 -17.969 1 97.62 299 HIS B C 1
ATOM 5125 O O . HIS B 1 299 ? 18.031 -5.07 -17.656 1 97.62 299 HIS B O 1
ATOM 5131 N N . ARG B 1 300 ? 16.078 -4.734 -18.688 1 97.94 300 ARG B N 1
ATOM 5132 C CA . ARG B 1 300 ? 15.938 -6.07 -19.266 1 97.94 300 ARG B CA 1
ATOM 5133 C C . ARG B 1 300 ? 16.203 -7.141 -18.203 1 97.94 300 ARG B C 1
ATOM 5135 O O . ARG B 1 300 ? 17.047 -8.023 -18.406 1 97.94 300 ARG B O 1
ATOM 5142 N N . PRO B 1 301 ? 15.539 -7.027 -17.094 1 98.62 301 PRO B N 1
ATOM 5143 C CA . PRO B 1 301 ? 15.719 -8.078 -16.078 1 98.62 301 PRO B CA 1
ATOM 5144 C C . PRO B 1 301 ? 15.258 -9.453 -16.578 1 98.62 301 PRO B C 1
ATOM 5146 O O . PRO B 1 301 ? 14.43 -9.539 -17.484 1 98.62 301 PRO B O 1
ATOM 5149 N N . HIS B 1 302 ? 15.867 -10.516 -15.992 1 98.69 302 HIS B N 1
ATOM 5150 C CA . HIS B 1 302 ? 15.266 -11.836 -16.141 1 98.69 302 HIS B CA 1
ATOM 5151 C C . HIS B 1 302 ? 13.898 -11.906 -15.484 1 98.69 302 HIS B C 1
ATOM 5153 O O . HIS B 1 302 ? 13.609 -11.133 -14.562 1 98.69 302 HIS B O 1
ATOM 5159 N N . LEU B 1 303 ? 13.047 -12.781 -16.016 1 98.88 303 LEU B N 1
ATOM 5160 C CA . LEU B 1 303 ? 11.68 -12.852 -15.5 1 98.88 303 LEU B CA 1
ATOM 5161 C C . LEU B 1 303 ? 11.305 -14.297 -15.172 1 98.88 303 LEU B C 1
ATOM 5163 O O . LEU B 1 303 ? 11.68 -15.219 -15.898 1 98.88 303 LEU B O 1
ATOM 5167 N N . ALA B 1 304 ? 10.656 -14.523 -14.078 1 98.88 304 ALA B N 1
ATOM 5168 C CA . ALA B 1 304 ? 9.93 -15.742 -13.727 1 98.88 304 ALA B CA 1
ATOM 5169 C C . ALA B 1 304 ? 8.453 -15.453 -13.492 1 98.88 304 ALA B C 1
ATOM 5171 O O . ALA B 1 304 ? 8.055 -15.039 -12.398 1 98.88 304 ALA B O 1
ATOM 5172 N N . ILE B 1 305 ? 7.594 -15.727 -14.484 1 98.88 305 ILE B N 1
ATOM 5173 C CA . ILE B 1 305 ? 6.207 -15.266 -14.477 1 98.88 305 ILE B CA 1
ATOM 5174 C C . ILE B 1 305 ? 5.266 -16.469 -14.438 1 98.88 305 ILE B C 1
ATOM 5176 O O . ILE B 1 305 ? 5.34 -17.344 -15.305 1 98.88 305 ILE B O 1
ATOM 5180 N N . SER B 1 306 ? 4.414 -16.469 -13.469 1 98.38 306 SER B N 1
ATOM 5181 C CA . SER B 1 306 ? 3.396 -17.516 -13.422 1 98.38 306 SER B CA 1
ATOM 5182 C C . SER B 1 306 ? 2.506 -17.484 -14.656 1 98.38 306 SER B C 1
ATOM 5184 O O . SER B 1 306 ? 2.035 -16.406 -15.055 1 98.38 306 SER B O 1
ATOM 5186 N N . ALA B 1 307 ? 2.211 -18.672 -15.203 1 97.94 307 ALA B N 1
ATOM 5187 C CA . ALA B 1 307 ? 1.457 -18.719 -16.453 1 97.94 307 ALA B CA 1
ATOM 5188 C C . ALA B 1 307 ? 0.277 -19.688 -16.344 1 97.94 307 ALA B C 1
ATOM 5190 O O . ALA B 1 307 ? -0.094 -20.344 -17.312 1 97.94 307 ALA B O 1
ATOM 5191 N N . TYR B 1 308 ? -0.328 -19.781 -15.164 1 95.44 308 TYR B N 1
ATOM 5192 C CA . TYR B 1 308 ? -1.368 -20.781 -14.984 1 95.44 308 TYR B CA 1
ATOM 5193 C C . TYR B 1 308 ? -2.623 -20.172 -14.375 1 95.44 308 TYR B C 1
ATOM 5195 O O . TYR B 1 308 ? -3.641 -20.844 -14.219 1 95.44 308 TYR B O 1
ATOM 5203 N N . HIS B 1 309 ? -2.619 -18.891 -14.031 1 94.38 309 HIS B N 1
ATOM 5204 C CA . HIS B 1 309 ? -3.721 -18.281 -13.297 1 94.38 309 HIS B CA 1
ATOM 5205 C C . HIS B 1 309 ? -4.934 -18.062 -14.203 1 94.38 309 HIS B C 1
ATOM 5207 O O . HIS B 1 309 ? -6.066 -17.984 -13.719 1 94.38 309 HIS B O 1
ATOM 5213 N N . ARG B 1 310 ? -4.699 -17.969 -15.422 1 93.5 310 ARG B N 1
ATOM 5214 C CA . ARG B 1 310 ? -5.715 -17.938 -16.469 1 93.5 310 ARG B CA 1
ATOM 5215 C C . ARG B 1 310 ? -5.312 -18.812 -17.656 1 93.5 310 ARG B C 1
ATOM 5217 O O . ARG B 1 310 ? -4.121 -19.031 -17.906 1 93.5 310 ARG B O 1
ATOM 5224 N N . ALA B 1 311 ? -6.328 -19.219 -18.359 1 95 311 ALA B N 1
ATOM 5225 C CA . ALA B 1 311 ? -6.066 -20.141 -19.469 1 95 311 ALA B CA 1
ATOM 5226 C C . ALA B 1 311 ? -5.16 -19.5 -20.516 1 95 311 ALA B C 1
ATOM 5228 O O . ALA B 1 311 ? -4.188 -20.109 -20.969 1 95 311 ALA B O 1
ATOM 5229 N N . GLU B 1 312 ? -5.441 -18.234 -20.797 1 96.5 312 GLU B N 1
ATOM 5230 C CA . GLU B 1 312 ? -4.73 -17.562 -21.891 1 96.5 312 GLU B CA 1
ATOM 5231 C C . GLU B 1 312 ? -3.309 -17.203 -21.469 1 96.5 312 GLU B C 1
ATOM 5233 O O . GLU B 1 312 ? -2.471 -16.891 -22.328 1 96.5 312 GLU B O 1
ATOM 5238 N N . HIS B 1 313 ? -3.006 -17.219 -20.156 1 97.38 313 HIS B N 1
ATOM 5239 C CA . HIS B 1 313 ? -1.671 -16.844 -19.703 1 97.38 313 HIS B CA 1
ATOM 5240 C C . HIS B 1 313 ? -0.615 -17.781 -20.281 1 97.38 313 HIS B C 1
ATOM 5242 O O . HIS B 1 313 ? 0.549 -17.406 -20.422 1 97.38 313 HIS B O 1
ATOM 5248 N N . LEU B 1 314 ? -1.031 -18.984 -20.641 1 97.25 314 LEU B N 1
ATOM 5249 C CA . LEU B 1 314 ? -0.124 -20 -21.156 1 97.25 314 LEU B CA 1
ATOM 5250 C C . LEU B 1 314 ? 0.615 -19.484 -22.391 1 97.25 314 LEU B C 1
ATOM 5252 O O . LEU B 1 314 ? 1.805 -19.766 -22.562 1 97.25 314 LEU B O 1
ATOM 5256 N N . TRP B 1 315 ? -0.1 -18.75 -23.266 1 98.06 315 TRP B N 1
ATOM 5257 C CA . TRP B 1 315 ? 0.562 -18.281 -24.469 1 98.06 315 TRP B CA 1
ATOM 5258 C C . TRP B 1 315 ? 0.649 -16.75 -24.469 1 98.06 315 TRP B C 1
ATOM 5260 O O . TRP B 1 315 ? 1.603 -16.188 -25 1 98.06 315 TRP B O 1
ATOM 5270 N N . SER B 1 316 ? -0.248 -16.031 -23.781 1 98.12 316 SER B N 1
ATOM 5271 C CA . SER B 1 316 ? -0.381 -14.594 -23.938 1 98.12 316 SER B CA 1
ATOM 5272 C C . SER B 1 316 ? 0.773 -13.859 -23.25 1 98.12 316 SER B C 1
ATOM 5274 O O . SER B 1 316 ? 1.174 -12.781 -23.703 1 98.12 316 SER B O 1
ATOM 5276 N N . ILE B 1 317 ? 1.296 -14.383 -22.203 1 98.69 317 ILE B N 1
ATOM 5277 C CA . ILE B 1 317 ? 2.389 -13.727 -21.484 1 98.69 317 ILE B CA 1
ATOM 5278 C C . ILE B 1 317 ? 3.637 -13.703 -22.375 1 98.69 317 ILE B C 1
ATOM 5280 O O . ILE B 1 317 ? 4.293 -12.672 -22.5 1 98.69 317 ILE B O 1
ATOM 5284 N N . LEU B 1 318 ? 3.973 -14.875 -22.938 1 98.62 318 LEU B N 1
ATOM 5285 C CA . LEU B 1 318 ? 5.109 -14.906 -23.844 1 98.62 318 LEU B CA 1
ATOM 5286 C C . LEU B 1 318 ? 4.887 -13.969 -25.031 1 98.62 318 LEU B C 1
ATOM 5288 O O . LEU B 1 318 ? 5.801 -13.242 -25.438 1 98.62 318 LEU B O 1
ATOM 5292 N N . GLU B 1 319 ? 3.678 -14.055 -25.609 1 98.31 319 GLU B N 1
ATOM 5293 C CA . GLU B 1 319 ? 3.35 -13.172 -26.719 1 98.31 319 GLU B CA 1
ATOM 5294 C C . GLU B 1 319 ? 3.604 -11.711 -26.359 1 98.31 319 GLU B C 1
ATOM 5296 O O . GLU B 1 319 ? 4.184 -10.961 -27.141 1 98.31 319 GLU B O 1
ATOM 5301 N N . GLN B 1 320 ? 3.156 -11.352 -25.188 1 98.56 320 GLN B N 1
ATOM 5302 C CA . GLN B 1 320 ? 3.338 -9.992 -24.703 1 98.56 320 GLN B CA 1
ATOM 5303 C C . GLN B 1 320 ? 4.82 -9.648 -24.562 1 98.56 320 GLN B C 1
ATOM 5305 O O . GLN B 1 320 ? 5.27 -8.609 -25.031 1 98.56 320 GLN B O 1
ATOM 5310 N N . LEU B 1 321 ? 5.578 -10.492 -23.938 1 98.69 321 LEU B N 1
ATOM 5311 C CA . LEU B 1 321 ? 7 -10.258 -23.719 1 98.69 321 LEU B CA 1
ATOM 5312 C C . LEU B 1 321 ? 7.758 -10.227 -25.047 1 98.69 321 LEU B C 1
ATOM 5314 O O . LEU B 1 321 ? 8.68 -9.422 -25.219 1 98.69 321 LEU B O 1
ATOM 5318 N N . ASP B 1 322 ? 7.398 -11.109 -25.938 1 97.69 322 ASP B N 1
ATOM 5319 C CA . ASP B 1 322 ? 8.039 -11.156 -27.25 1 97.69 322 ASP B CA 1
ATOM 5320 C C . ASP B 1 322 ? 7.793 -9.859 -28.031 1 97.69 322 ASP B C 1
ATOM 5322 O O . ASP B 1 322 ? 8.672 -9.398 -28.75 1 97.69 322 ASP B O 1
ATOM 5326 N N . ALA B 1 323 ? 6.609 -9.328 -27.906 1 97.75 323 ALA B N 1
ATOM 5327 C CA . ALA B 1 323 ? 6.238 -8.102 -28.609 1 97.75 323 ALA B CA 1
ATOM 5328 C C . ALA B 1 323 ? 7.102 -6.926 -28.156 1 97.75 323 ALA B C 1
ATOM 5330 O O . ALA B 1 323 ? 7.266 -5.949 -28.891 1 97.75 323 ALA B O 1
ATOM 5331 N N . TYR B 1 324 ? 7.629 -7.027 -26.953 1 97.69 324 TYR B N 1
ATOM 5332 C CA . TYR B 1 324 ? 8.5 -5.961 -26.469 1 97.69 324 TYR B CA 1
ATOM 5333 C C . TYR B 1 324 ? 9.852 -5.996 -27.156 1 97.69 324 TYR B C 1
ATOM 5335 O O . TYR B 1 324 ? 10.602 -5.02 -27.109 1 97.69 324 TYR B O 1
ATOM 5343 N N . GLN B 1 325 ? 10.273 -7.043 -27.766 1 97.62 325 GLN B N 1
ATOM 5344 C CA . GLN B 1 325 ? 11.508 -7.188 -28.531 1 97.62 325 GLN B CA 1
ATOM 5345 C C . GLN B 1 325 ? 12.727 -6.816 -27.703 1 97.62 325 GLN B C 1
ATOM 5347 O O . GLN B 1 325 ? 13.562 -6.016 -28.125 1 97.62 325 GLN B O 1
ATOM 5352 N N . LEU B 1 326 ? 12.812 -7.488 -26.562 1 97.69 326 LEU B N 1
ATOM 5353 C CA . LEU B 1 326 ? 13.883 -7.152 -25.625 1 97.69 326 LEU B CA 1
ATOM 5354 C C . LEU B 1 326 ? 14.977 -8.211 -25.656 1 97.69 326 LEU B C 1
ATOM 5356 O O . LEU B 1 326 ? 15.922 -8.148 -24.859 1 97.69 326 LEU B O 1
ATOM 5360 N N . GLY B 1 327 ? 14.852 -9.195 -26.484 1 97.25 327 GLY B N 1
ATOM 5361 C CA . GLY B 1 327 ? 15.906 -10.188 -26.672 1 97.25 327 GLY B CA 1
ATOM 5362 C C . GLY B 1 327 ? 15.812 -11.344 -25.688 1 97.25 327 GLY B C 1
ATOM 5363 O O . GLY B 1 327 ? 16.812 -12.016 -25.422 1 97.25 327 GLY B O 1
ATOM 5364 N N . TYR B 1 328 ? 14.672 -11.641 -25.203 1 97.94 328 TYR B N 1
ATOM 5365 C CA . TYR B 1 328 ? 14.484 -12.727 -24.25 1 97.94 328 TYR B CA 1
ATOM 5366 C C . TYR B 1 328 ? 14.547 -14.086 -24.938 1 97.94 328 TYR B C 1
ATOM 5368 O O . TYR B 1 328 ? 14.109 -14.219 -26.094 1 97.94 328 TYR B O 1
ATOM 5376 N N . THR B 1 329 ? 15.133 -14.992 -24.234 1 98.25 329 THR B N 1
ATOM 5377 C CA . THR B 1 329 ? 14.969 -16.422 -24.5 1 98.25 329 THR B CA 1
ATOM 5378 C C . THR B 1 329 ? 14.016 -17.047 -23.5 1 98.25 329 THR B C 1
ATOM 5380 O O . THR B 1 329 ? 14.102 -16.797 -22.297 1 98.25 329 THR B O 1
ATOM 5383 N N . PHE B 1 330 ? 13.133 -17.938 -24 1 98.69 330 PHE B N 1
ATOM 5384 C CA . PHE B 1 330 ? 12.031 -18.359 -23.141 1 98.69 330 PHE B CA 1
ATOM 5385 C C . PHE B 1 330 ? 12.148 -19.844 -22.797 1 98.69 330 PHE B C 1
ATOM 5387 O O . PHE B 1 330 ? 12.477 -20.656 -23.656 1 98.69 330 PHE B O 1
ATOM 5394 N N . TYR B 1 331 ? 11.914 -20.141 -21.531 1 98.62 331 TYR B N 1
ATOM 5395 C CA . TYR B 1 331 ? 11.805 -21.5 -21 1 98.62 331 TYR B CA 1
ATOM 5396 C C . TYR B 1 331 ? 10.508 -21.688 -20.219 1 98.62 331 TYR B C 1
ATOM 5398 O O . TYR B 1 331 ? 9.969 -20.719 -19.656 1 98.62 331 TYR B O 1
ATOM 5406 N N . LEU B 1 332 ? 9.945 -22.859 -20.203 1 98.56 332 LEU B N 1
ATOM 5407 C CA . LEU B 1 332 ? 8.734 -23.219 -19.469 1 98.56 332 LEU B CA 1
ATOM 5408 C C . LEU B 1 332 ? 9.008 -24.375 -18.516 1 98.56 332 LEU B C 1
ATOM 5410 O O . LEU B 1 332 ? 9.656 -25.344 -18.875 1 98.56 332 LEU B O 1
ATOM 5414 N N . ARG B 1 333 ? 8.633 -24.188 -17.312 1 98.38 333 ARG B N 1
ATOM 5415 C CA . ARG B 1 333 ? 8.703 -25.281 -16.328 1 98.38 333 ARG B CA 1
ATOM 5416 C C . ARG B 1 333 ? 7.434 -25.328 -15.492 1 98.38 333 ARG B C 1
ATOM 5418 O O . ARG B 1 333 ? 6.742 -24.328 -15.336 1 98.38 333 ARG B O 1
ATOM 5425 N N . CYS B 1 334 ? 7.141 -26.453 -14.977 1 97.69 334 CYS B N 1
ATOM 5426 C CA . CYS B 1 334 ? 6.008 -26.703 -14.094 1 97.69 334 CYS B CA 1
ATOM 5427 C C . CYS B 1 334 ? 6.473 -27.25 -12.758 1 97.69 334 CYS B C 1
ATOM 5429 O O . CYS B 1 334 ? 7.176 -28.266 -12.711 1 97.69 334 CYS B O 1
ATOM 5431 N N . HIS B 1 335 ? 6.008 -26.578 -11.688 1 97.31 335 HIS B N 1
ATOM 5432 C CA . HIS B 1 335 ? 6.637 -26.859 -10.398 1 97.31 335 HIS B CA 1
ATOM 5433 C C . HIS B 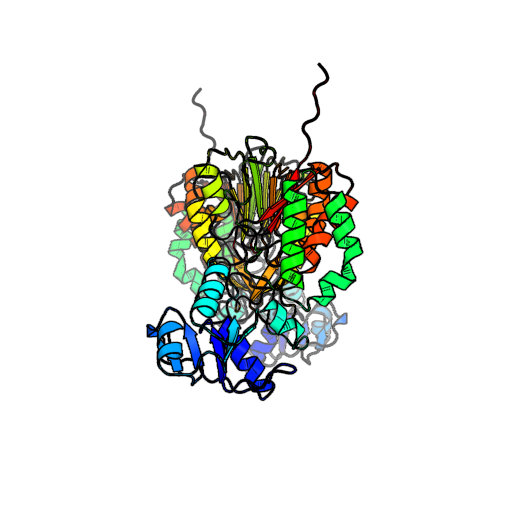1 335 ? 5.637 -27.469 -9.422 1 97.31 335 HIS B C 1
ATOM 5435 O O . HIS B 1 335 ? 5.965 -27.703 -8.25 1 97.31 335 HIS B O 1
ATOM 5441 N N . ALA B 1 336 ? 4.441 -27.75 -9.844 1 95.69 336 ALA B N 1
ATOM 5442 C CA . ALA B 1 336 ? 3.43 -28.375 -9 1 95.69 336 ALA B CA 1
ATOM 5443 C C . ALA B 1 336 ? 2.555 -29.328 -9.812 1 95.69 336 ALA B C 1
ATOM 5445 O O . ALA B 1 336 ? 2.746 -29.484 -11.016 1 95.69 336 ALA B O 1
ATOM 5446 N N . ARG B 1 337 ? 1.657 -30.031 -9.109 1 93.62 337 ARG B N 1
ATOM 5447 C CA . ARG B 1 337 ? 0.81 -31.031 -9.734 1 93.62 337 ARG B CA 1
ATOM 5448 C C . ARG B 1 337 ? -0.314 -30.391 -10.539 1 93.62 337 ARG B C 1
ATOM 5450 O O . ARG B 1 337 ? -0.647 -29.219 -10.312 1 93.62 337 ARG B O 1
ATOM 5457 N N . ILE B 1 338 ? -0.802 -31.125 -11.539 1 92.94 338 ILE B N 1
ATOM 5458 C CA . ILE B 1 338 ? -1.951 -30.812 -12.383 1 92.94 338 ILE B CA 1
ATOM 5459 C C . ILE B 1 338 ? -1.751 -29.438 -13.031 1 92.94 338 ILE B C 1
ATOM 5461 O O . ILE B 1 338 ? -2.672 -28.625 -13.07 1 92.94 338 ILE B O 1
ATOM 5465 N N . THR B 1 339 ? -0.524 -29.109 -13.398 1 93.94 339 THR B N 1
ATOM 5466 C CA . THR B 1 339 ? -0.078 -27.984 -14.227 1 93.94 339 THR B CA 1
ATOM 5467 C C . THR B 1 339 ? -0.175 -26.672 -13.461 1 93.94 339 THR B C 1
ATOM 5469 O O . THR B 1 339 ? -0.126 -25.594 -14.062 1 93.94 339 THR B O 1
ATOM 5472 N N . PHE B 1 340 ? -0.377 -26.766 -12.156 1 94.5 340 PHE B N 1
ATOM 5473 C CA . PHE B 1 340 ? -0.207 -25.578 -11.328 1 94.5 340 PHE B CA 1
ATOM 5474 C C . PHE B 1 340 ? 1.259 -25.172 -11.266 1 94.5 340 PHE B C 1
ATOM 5476 O O . PHE B 1 340 ? 2.146 -25.969 -11.578 1 94.5 340 PHE B O 1
ATOM 5483 N N . ASP B 1 341 ? 1.535 -23.906 -10.922 1 96.69 341 ASP B N 1
ATOM 5484 C CA . ASP B 1 341 ? 2.879 -23.344 -10.789 1 96.69 341 ASP B CA 1
ATOM 5485 C C . ASP B 1 341 ? 3.682 -23.531 -12.07 1 96.69 341 ASP B C 1
ATOM 5487 O O . ASP B 1 341 ? 4.859 -23.891 -12.023 1 96.69 341 ASP B O 1
ATOM 5491 N N . THR B 1 342 ? 2.92 -23.531 -13.172 1 97.62 342 THR B N 1
ATOM 5492 C CA . THR B 1 342 ? 3.59 -23.375 -14.461 1 97.62 342 THR B CA 1
ATOM 5493 C C . THR B 1 342 ? 4.199 -21.969 -14.578 1 97.62 342 THR B C 1
ATOM 5495 O O . THR B 1 342 ? 3.502 -20.969 -14.406 1 97.62 342 THR B O 1
ATOM 5498 N N . VAL B 1 343 ? 5.512 -21.938 -14.836 1 98.75 343 VAL B N 1
ATOM 5499 C CA . VAL B 1 343 ? 6.234 -20.656 -14.82 1 98.75 343 VAL B CA 1
ATOM 5500 C C . VAL B 1 343 ? 6.945 -20.453 -16.156 1 98.75 343 VAL B C 1
ATOM 5502 O O . VAL B 1 343 ? 7.621 -21.359 -16.656 1 98.75 343 VAL B O 1
ATOM 5505 N N . LEU B 1 344 ? 6.719 -19.359 -16.797 1 98.88 344 LEU B N 1
ATOM 5506 C CA . LEU B 1 344 ? 7.496 -18.922 -17.953 1 98.88 344 LEU B CA 1
ATOM 5507 C C . LEU B 1 344 ? 8.742 -18.156 -17.5 1 98.88 344 LEU B C 1
ATOM 5509 O O . LEU B 1 344 ? 8.648 -17.156 -16.781 1 98.88 344 LEU B O 1
ATOM 5513 N N . TYR B 1 345 ? 9.867 -18.688 -17.875 1 98.81 345 TYR B N 1
ATOM 5514 C CA . TYR B 1 345 ? 11.141 -18.016 -17.625 1 98.81 345 TYR B CA 1
ATOM 5515 C C . TYR B 1 345 ? 11.625 -17.266 -18.859 1 98.81 345 TYR B C 1
ATOM 5517 O O . TYR B 1 345 ? 11.734 -17.844 -19.938 1 98.81 345 TYR B O 1
ATOM 5525 N N . ALA B 1 346 ? 11.82 -16 -18.734 1 98.75 346 ALA B N 1
ATOM 5526 C CA . ALA B 1 346 ? 12.43 -15.156 -19.766 1 98.75 346 ALA B CA 1
ATOM 5527 C C . ALA B 1 346 ? 13.844 -14.75 -19.375 1 98.75 346 ALA B C 1
ATOM 5529 O O . ALA B 1 346 ? 14.047 -14 -18.406 1 98.75 346 ALA B O 1
ATOM 5530 N N . VAL B 1 347 ? 14.773 -15.211 -20.156 1 98.12 347 VAL B N 1
ATOM 5531 C CA . VAL B 1 347 ? 16.188 -15.062 -19.812 1 98.12 347 VAL B CA 1
ATOM 5532 C C . VAL B 1 347 ? 16.891 -14.234 -20.875 1 98.12 347 VAL B C 1
ATOM 5534 O O . VAL B 1 347 ? 16.641 -14.398 -22.062 1 98.12 347 VAL B O 1
ATOM 5537 N N . ILE B 1 348 ? 17.719 -13.328 -20.438 1 95.62 348 ILE B N 1
ATOM 5538 C CA . ILE B 1 348 ? 18.578 -12.578 -21.344 1 95.62 348 ILE B CA 1
ATOM 5539 C C . ILE B 1 348 ? 19.891 -13.328 -21.578 1 95.62 348 ILE B C 1
ATOM 5541 O O . ILE B 1 348 ? 20.625 -13.586 -20.625 1 95.62 348 ILE B O 1
ATOM 5545 N N . PRO B 1 349 ? 20.125 -13.672 -22.828 1 87.31 349 PRO B N 1
ATOM 5546 C CA . PRO B 1 349 ? 21.359 -14.406 -23.109 1 87.31 349 PRO B CA 1
ATOM 5547 C C . PRO B 1 349 ? 22.609 -13.609 -22.781 1 87.31 349 PRO B C 1
ATOM 5549 O O . PRO B 1 349 ? 22.609 -12.383 -22.891 1 87.31 349 PRO B O 1
ATOM 5552 N N . GLU B 1 350 ? 23.562 -14.211 -22.078 1 76 350 GLU B N 1
ATOM 5553 C CA . GLU B 1 350 ? 24.844 -13.555 -21.797 1 76 350 GLU B CA 1
ATOM 5554 C C . GLU B 1 350 ? 25.5 -13.086 -23.094 1 76 350 GLU B C 1
ATOM 5556 O O . GLU B 1 350 ? 25.391 -13.734 -24.125 1 76 350 GLU B O 1
ATOM 5561 N N . ARG B 1 351 ? 25.812 -11.797 -23.25 1 56.22 351 ARG B N 1
ATOM 5562 C CA . ARG B 1 351 ? 26.609 -11.367 -24.391 1 56.22 351 ARG B CA 1
ATOM 5563 C C . ARG B 1 351 ? 27.906 -12.172 -24.484 1 56.22 351 ARG B C 1
ATOM 5565 O O . ARG B 1 351 ? 28.578 -12.391 -23.469 1 56.22 351 ARG B O 1
ATOM 5572 N N . VAL B 1 352 ? 28.188 -13.016 -25.438 1 40.84 352 VAL B N 1
ATOM 55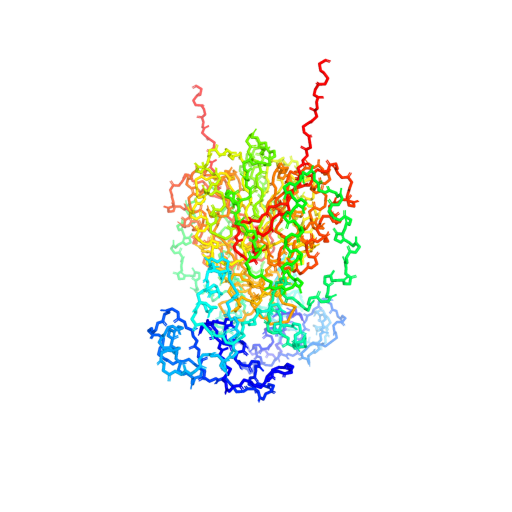73 C CA . VAL B 1 352 ? 29.5 -13.586 -25.703 1 40.84 352 VAL B CA 1
ATOM 5574 C C . VAL B 1 352 ? 30.547 -12.469 -25.766 1 40.84 352 VAL B C 1
ATOM 5576 O O . VAL B 1 352 ? 30.422 -11.539 -26.578 1 40.84 352 VAL B O 1
ATOM 5579 N N . LYS B 1 353 ? 31.25 -12.047 -24.766 1 45.41 353 LYS B N 1
ATOM 5580 C CA . LYS B 1 353 ? 32.438 -11.203 -24.906 1 45.41 353 LYS B CA 1
ATOM 5581 C C . LYS B 1 353 ? 33.344 -11.711 -26.031 1 45.41 353 LYS B C 1
ATOM 5583 O O . LYS B 1 353 ? 33.625 -12.906 -26.125 1 45.41 353 LYS B O 1
ATOM 5588 N N . ASP B 1 354 ? 33.188 -10.961 -27.219 1 33.53 354 ASP B N 1
ATOM 5589 C CA . ASP B 1 354 ? 34.281 -11.172 -28.156 1 33.53 354 ASP B CA 1
ATOM 5590 C C . ASP B 1 354 ? 35.625 -11.32 -27.438 1 33.53 354 ASP B C 1
ATOM 5592 O O . ASP B 1 354 ? 36.031 -10.422 -26.703 1 33.53 354 ASP B O 1
ATOM 5596 N N . ARG B 1 355 ? 36.062 -12.453 -27.25 1 26.31 355 ARG B N 1
ATOM 5597 C CA . ARG B 1 355 ? 37.531 -12.469 -27.219 1 26.31 355 ARG B CA 1
ATOM 5598 C C . ARG B 1 355 ? 38.094 -11.977 -28.531 1 26.31 355 ARG B C 1
ATOM 5600 O O . ARG B 1 355 ? 37.594 -12.297 -29.609 1 26.31 355 ARG B O 1
#

pLDDT: mean 91.69, std 13.94, range [25.91, 98.94]